Protein AF-A0A949K524-F1 (afdb_monomer_lite)

Sequence (489 aa):
MTPDEKFKHYAMIYYQEHGDLYVKLDTVIDGYRLGRKISGYRVAKKGREGRALSKEMEQWLDEHGMVWDAAGRTGHVRAVVCMEEPGRIFPSMAEASGWAGIKSGNICCCIHGLQHSAGIHPITGEVLHWMAADQWEAMSKKEQEERLNQLEDGVSYPNKFGAAFFAQLAAQGQIADFRREVAASDLFPVKINRSYDFGLSLTEPDRVDLLVEFHGGQHLAEDKRDFSGKFGRSKQEEIDNDRLKQKLAYRYGFSPRTYLVVNCRESRMEHMVEMIGKSPLAALFDLRGIDWEKCERQALDSYVKQVCALYAQGYPLVRIAEQMKLGKCTVPRYLKRGAAAGLCGYQPVRHEQVRIICVETGQIFPSMAEAARFCNISSGNLGQILNTPKAAGKDPQTGRLLHWQDYESWRRKSPAEREEICKEIASYCQQRPIVCQEEPGLIFESTVKAAAWCDGDPSSISKCLHKIYGHTGKHPVTKEPLHWSYYGA

Structure (mmCIF, N/CA/C/O backbone):
data_AF-A0A949K524-F1
#
_entry.id   AF-A0A949K524-F1
#
loop_
_atom_site.group_PDB
_atom_site.id
_atom_site.type_symbol
_atom_site.label_atom_id
_atom_site.label_alt_id
_atom_site.label_comp_id
_atom_site.label_asym_id
_atom_site.label_entity_id
_atom_site.label_seq_id
_atom_site.pdbx_PDB_ins_code
_atom_site.Cartn_x
_atom_site.Cartn_y
_atom_site.Cartn_z
_atom_site.occup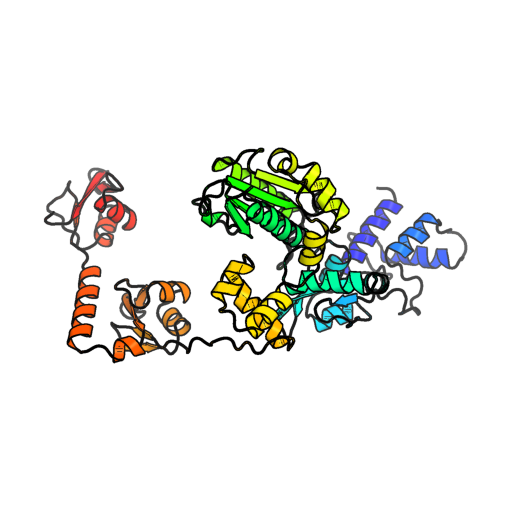ancy
_atom_site.B_iso_or_equiv
_atom_site.auth_seq_id
_atom_site.auth_comp_id
_atom_site.auth_asym_id
_atom_site.auth_atom_id
_atom_site.pdbx_PDB_model_num
ATOM 1 N N . MET A 1 1 ? 34.566 27.869 -12.422 1.00 65.56 1 MET A N 1
ATOM 2 C CA . MET A 1 1 ? 33.808 27.388 -13.590 1.00 65.56 1 MET A CA 1
ATOM 3 C C . MET A 1 1 ? 34.456 27.908 -14.851 1.00 65.56 1 MET A C 1
ATOM 5 O O . MET A 1 1 ? 34.635 29.118 -14.982 1.00 65.56 1 MET A O 1
ATOM 9 N N . THR A 1 2 ? 34.810 27.006 -15.755 1.00 83.19 2 THR A N 1
ATOM 10 C CA . THR A 1 2 ? 35.216 27.345 -17.119 1.00 83.19 2 THR A CA 1
ATOM 11 C C . THR A 1 2 ? 34.061 28.030 -17.867 1.00 83.19 2 THR A C 1
ATOM 13 O O . THR A 1 2 ? 32.899 27.940 -17.448 1.00 83.19 2 THR A O 1
ATOM 16 N N . PRO A 1 3 ? 34.334 28.742 -18.974 1.00 80.88 3 PRO A N 1
ATOM 17 C CA . PRO A 1 3 ? 33.281 29.352 -19.786 1.00 80.88 3 PRO A CA 1
ATOM 18 C C . PRO A 1 3 ? 32.208 28.358 -20.259 1.00 80.88 3 PRO A C 1
ATOM 20 O O . PRO A 1 3 ? 31.033 28.728 -20.319 1.00 80.88 3 PRO A O 1
ATOM 23 N N . ASP A 1 4 ? 32.605 27.115 -20.538 1.00 80.19 4 ASP A N 1
ATOM 24 C CA . ASP A 1 4 ? 31.718 26.045 -20.996 1.00 80.19 4 ASP A CA 1
ATOM 25 C C . ASP A 1 4 ? 30.918 25.428 -19.848 1.00 80.19 4 ASP A C 1
ATOM 27 O O . ASP A 1 4 ? 29.713 25.238 -19.987 1.00 80.19 4 ASP A O 1
ATOM 31 N N . GLU A 1 5 ? 31.523 25.209 -18.676 1.00 77.31 5 GLU A N 1
ATOM 32 C CA . GLU A 1 5 ? 30.781 24.816 -17.467 1.00 77.31 5 GLU A CA 1
ATOM 33 C C . GLU A 1 5 ? 29.727 25.865 -17.102 1.00 77.31 5 GLU A C 1
ATOM 35 O O . GLU A 1 5 ? 28.601 25.529 -16.737 1.00 77.31 5 GLU A O 1
ATOM 40 N N . LYS A 1 6 ? 30.074 27.151 -17.242 1.00 83.56 6 LYS A N 1
ATOM 41 C CA . LYS A 1 6 ? 29.154 28.265 -16.993 1.00 83.56 6 LYS A CA 1
ATOM 42 C C . LYS A 1 6 ? 28.004 28.272 -17.989 1.00 83.56 6 LYS A C 1
ATOM 44 O O . LYS A 1 6 ? 26.863 28.456 -17.584 1.00 83.56 6 LYS A O 1
ATOM 49 N N . PHE A 1 7 ? 28.284 28.033 -19.268 1.00 89.38 7 PHE A N 1
ATOM 50 C CA . PHE A 1 7 ? 27.241 27.872 -20.277 1.00 89.38 7 PHE A CA 1
ATOM 51 C C . PHE A 1 7 ? 26.312 26.696 -19.956 1.00 89.38 7 PHE A C 1
ATOM 53 O O . PHE A 1 7 ? 25.104 26.904 -19.864 1.00 89.38 7 PHE A O 1
ATOM 60 N N . LYS A 1 8 ? 26.870 25.496 -19.739 1.00 87.62 8 LYS A N 1
ATOM 61 C CA . LYS A 1 8 ? 26.102 24.277 -19.451 1.00 87.62 8 LYS A CA 1
ATOM 62 C C . LYS A 1 8 ? 25.211 24.456 -18.225 1.00 87.62 8 LYS A C 1
ATOM 64 O O . LYS A 1 8 ? 24.048 24.086 -18.270 1.00 87.62 8 LYS A O 1
ATOM 69 N N . HIS A 1 9 ? 25.706 25.103 -17.170 1.00 84.50 9 HIS A N 1
ATOM 70 C CA . HIS A 1 9 ? 24.912 25.409 -15.980 1.00 84.50 9 HIS A CA 1
ATOM 71 C C . HIS A 1 9 ? 23.654 26.238 -16.294 1.00 84.50 9 HIS A C 1
ATOM 73 O O . HIS A 1 9 ? 22.549 25.815 -15.966 1.00 84.50 9 HIS A O 1
ATOM 79 N N . TYR A 1 10 ? 23.793 27.379 -16.977 1.00 86.50 10 TYR A N 1
ATOM 80 C CA . TYR A 1 10 ? 22.641 28.232 -17.305 1.00 86.50 10 TYR A CA 1
ATOM 81 C C . TYR A 1 10 ? 21.737 27.639 -18.389 1.00 86.50 10 TYR A C 1
ATOM 83 O O . TYR A 1 10 ? 20.525 27.829 -18.341 1.00 86.50 10 TYR A O 1
ATOM 91 N N . ALA A 1 11 ? 22.304 26.898 -19.344 1.00 81.50 11 ALA A N 1
ATOM 92 C CA . ALA A 1 11 ? 21.534 26.128 -20.314 1.00 81.50 11 ALA A CA 1
ATOM 93 C C . ALA A 1 11 ? 20.655 25.088 -19.606 1.00 81.50 11 ALA A C 1
ATOM 95 O O . ALA A 1 11 ? 19.475 24.985 -19.914 1.00 81.50 11 ALA A O 1
ATOM 96 N N . MET A 1 12 ? 21.190 24.395 -18.597 1.00 78.81 12 MET A N 1
ATOM 97 C CA . MET A 1 12 ? 20.418 23.440 -17.805 1.00 78.81 12 MET A CA 1
ATOM 98 C C . MET A 1 12 ? 19.336 24.104 -16.955 1.00 78.81 12 MET A C 1
ATOM 100 O O . MET A 1 12 ? 18.261 23.530 -16.837 1.00 78.81 12 MET A O 1
ATOM 104 N N . ILE A 1 13 ? 19.569 25.303 -16.407 1.00 76.44 13 ILE A N 1
ATOM 105 C CA . ILE A 1 13 ? 18.516 26.070 -15.715 1.00 76.44 13 ILE A CA 1
ATOM 106 C C . ILE A 1 13 ? 17.362 26.378 -16.678 1.00 76.44 13 ILE A C 1
ATOM 108 O O . ILE A 1 13 ? 16.206 26.115 -16.361 1.00 76.44 13 ILE A O 1
ATOM 112 N N . TYR A 1 14 ? 17.672 26.874 -17.879 1.00 77.44 14 TYR A N 1
ATOM 113 C CA . TYR A 1 14 ? 16.650 27.160 -18.889 1.00 77.44 14 TYR A CA 1
ATOM 114 C C . TYR A 1 14 ? 15.915 25.894 -19.345 1.00 77.44 14 TYR A C 1
ATOM 116 O O . TYR A 1 14 ? 14.690 25.871 -19.409 1.00 77.44 14 TYR A O 1
ATOM 124 N N . TYR A 1 15 ? 16.657 24.820 -19.618 1.00 73.19 15 TYR A N 1
ATOM 125 C CA . TYR A 1 15 ? 16.102 23.530 -20.020 1.00 73.19 15 TYR A CA 1
ATOM 126 C C . TYR A 1 15 ? 15.197 22.930 -18.934 1.00 73.19 15 TYR A C 1
ATOM 128 O O . TYR A 1 15 ? 14.169 22.340 -19.248 1.00 73.19 15 TYR A O 1
ATOM 136 N N . GLN A 1 16 ? 15.525 23.110 -17.652 1.00 53.62 16 GLN A N 1
ATOM 137 C CA . GLN A 1 16 ? 14.667 22.679 -16.542 1.00 53.62 16 GLN A CA 1
ATOM 138 C C . GLN A 1 16 ? 13.315 23.404 -16.526 1.00 53.62 16 GLN A C 1
ATOM 140 O O . GLN A 1 16 ? 12.310 22.803 -16.152 1.00 53.62 16 GLN A O 1
ATOM 145 N N . GLU A 1 17 ? 13.279 24.675 -16.929 1.00 57.06 17 GLU A N 1
ATOM 146 C CA . GLU A 1 17 ? 12.050 25.471 -16.979 1.00 57.06 17 GLU A CA 1
ATOM 147 C C . GLU A 1 17 ? 11.233 25.216 -18.255 1.00 57.06 17 GLU A C 1
ATOM 149 O O . GLU A 1 17 ? 10.003 25.150 -18.203 1.00 57.06 17 GLU A O 1
ATOM 154 N N . HIS A 1 18 ? 11.906 25.048 -19.396 1.00 58.91 18 HIS A N 1
ATOM 155 C CA . HIS A 1 18 ? 11.268 25.071 -20.715 1.00 58.91 18 HIS A CA 1
ATOM 156 C C . HIS A 1 18 ? 11.246 23.718 -21.441 1.00 58.91 18 HIS A C 1
ATOM 158 O O . HIS A 1 18 ? 10.432 23.533 -22.341 1.00 58.91 18 HIS A O 1
ATOM 164 N N . GLY A 1 19 ? 12.072 22.752 -21.030 1.00 54.50 19 GLY A N 1
ATOM 165 C CA . GLY A 1 19 ? 12.149 21.409 -21.619 1.00 54.50 19 GLY A CA 1
ATOM 166 C C . GLY A 1 19 ? 12.941 21.317 -22.927 1.00 54.50 19 GLY A C 1
ATOM 167 O O . GLY A 1 19 ? 13.077 20.225 -23.473 1.00 54.50 19 GLY A O 1
ATOM 168 N N . ASP A 1 20 ? 13.471 22.438 -23.416 1.00 73.50 20 ASP A N 1
ATOM 169 C CA . ASP A 1 20 ? 14.337 22.543 -24.588 1.00 73.50 20 ASP A CA 1
ATOM 170 C C . ASP A 1 20 ? 15.304 23.738 -24.442 1.00 73.50 20 ASP A C 1
ATOM 172 O O . ASP A 1 20 ? 15.259 24.496 -23.468 1.00 73.50 20 ASP A O 1
ATOM 176 N N . LEU A 1 21 ? 16.209 23.906 -25.409 1.00 80.31 21 LEU A N 1
ATOM 177 C CA . LEU A 1 21 ? 17.093 25.069 -25.520 1.00 80.31 21 LEU A CA 1
ATOM 178 C C . LEU A 1 21 ? 16.628 26.031 -26.628 1.00 80.31 21 LEU A C 1
ATOM 180 O O . LEU A 1 21 ? 17.441 26.627 -27.352 1.00 80.31 21 LEU A O 1
ATOM 184 N N . TYR A 1 22 ? 15.315 26.247 -26.753 1.00 79.88 22 TYR A N 1
ATOM 185 C CA . TYR A 1 22 ? 14.735 27.311 -27.573 1.00 79.88 22 TYR A CA 1
ATOM 186 C C . TYR A 1 22 ? 14.863 28.682 -26.890 1.00 79.88 22 TYR A C 1
ATOM 188 O O . TYR A 1 22 ? 13.905 29.388 -26.590 1.00 79.88 22 TYR A O 1
ATOM 196 N N . VAL A 1 23 ? 16.106 29.100 -26.670 1.00 79.50 23 VAL A N 1
ATOM 197 C CA . VAL A 1 23 ? 16.392 30.357 -25.981 1.00 79.50 23 VAL A CA 1
ATOM 198 C C . VAL A 1 23 ? 16.232 31.539 -26.947 1.00 79.50 23 VAL A C 1
ATOM 200 O O . VAL A 1 23 ? 16.859 31.569 -28.021 1.00 79.50 23 VAL A O 1
ATOM 203 N N . LYS A 1 24 ? 15.411 32.530 -26.563 1.00 79.62 24 LYS A N 1
ATOM 204 C CA . LYS A 1 24 ? 15.294 33.817 -27.272 1.00 79.62 24 LYS A CA 1
ATOM 205 C C . LYS A 1 24 ? 16.601 34.602 -27.148 1.00 79.62 24 LYS A C 1
ATOM 207 O O . LYS A 1 24 ? 17.333 34.480 -26.171 1.00 79.62 24 LYS A O 1
ATOM 212 N N . LEU A 1 25 ? 16.929 35.414 -28.154 1.00 78.19 25 LEU A N 1
ATOM 213 C CA . LEU A 1 25 ? 18.234 36.090 -28.237 1.00 78.19 25 LEU A CA 1
ATOM 214 C C . LEU A 1 25 ? 18.537 36.986 -27.019 1.00 78.19 25 LEU A C 1
ATOM 216 O O . LEU A 1 25 ? 19.697 37.133 -26.625 1.00 78.19 25 LEU A O 1
ATOM 220 N N . ASP A 1 26 ? 17.498 37.579 -26.447 1.00 85.62 26 ASP A N 1
ATOM 221 C CA . ASP A 1 26 ? 17.519 38.506 -25.321 1.00 85.62 26 ASP A CA 1
ATOM 222 C C . ASP A 1 26 ? 17.436 37.824 -23.948 1.00 85.62 26 ASP A C 1
ATOM 224 O O . ASP A 1 26 ? 17.552 38.510 -22.936 1.00 85.62 26 ASP A O 1
ATOM 228 N N . THR A 1 27 ? 17.302 36.494 -23.878 1.00 84.38 27 THR A N 1
ATOM 229 C CA . THR A 1 27 ? 17.213 35.778 -22.601 1.00 84.38 27 THR A CA 1
ATOM 230 C C . THR A 1 27 ? 18.503 35.910 -21.788 1.00 84.38 27 THR A C 1
ATOM 232 O O . THR A 1 27 ? 19.600 35.535 -22.232 1.00 84.38 27 THR A O 1
ATOM 235 N N . VAL A 1 28 ? 18.337 36.407 -20.560 1.00 90.00 28 VAL A N 1
ATOM 236 C CA . VAL A 1 28 ? 19.379 36.563 -19.545 1.00 90.00 28 VAL A CA 1
ATOM 237 C C . VAL A 1 28 ? 18.936 35.850 -18.269 1.00 90.00 28 VAL A C 1
ATOM 239 O O . VAL A 1 28 ? 17.844 36.113 -17.780 1.00 90.00 28 VAL A O 1
ATOM 242 N N . ILE A 1 29 ? 19.794 34.986 -17.726 1.00 81.94 29 ILE A N 1
ATOM 243 C CA . ILE A 1 29 ? 19.580 34.291 -16.446 1.00 81.94 29 ILE A CA 1
ATOM 244 C C . ILE A 1 29 ? 20.705 34.717 -15.511 1.00 81.94 29 ILE A C 1
ATOM 246 O O . ILE A 1 29 ? 21.871 34.550 -15.861 1.00 81.94 29 ILE A O 1
ATOM 250 N N . ASP A 1 30 ? 20.376 35.335 -14.377 1.00 80.94 30 ASP A N 1
ATOM 251 C CA . ASP A 1 30 ? 21.344 35.843 -13.388 1.00 80.94 30 ASP A CA 1
ATOM 252 C C . ASP A 1 30 ? 22.499 36.653 -14.007 1.00 80.94 30 ASP A C 1
ATOM 254 O O . ASP A 1 30 ? 23.683 36.454 -13.727 1.00 80.94 30 ASP A O 1
ATOM 258 N N . GLY A 1 31 ? 22.161 37.550 -14.939 1.00 85.69 31 GLY A N 1
ATOM 259 C CA . GLY A 1 31 ? 23.130 38.376 -15.670 1.00 85.69 31 GLY A CA 1
ATOM 260 C C . GLY A 1 31 ? 23.905 37.644 -16.779 1.00 85.69 31 GLY A C 1
ATOM 261 O O . GLY A 1 31 ? 24.608 38.287 -17.564 1.00 85.69 31 GLY A O 1
ATOM 262 N N . TYR A 1 32 ? 23.758 36.324 -16.916 1.00 88.50 32 TYR A N 1
ATOM 263 C CA . TYR A 1 32 ? 24.345 35.540 -17.999 1.00 88.50 32 TYR A CA 1
ATOM 264 C C . TYR A 1 32 ? 23.480 35.595 -19.260 1.00 88.50 32 TYR A C 1
ATOM 266 O O . TYR A 1 32 ? 22.339 35.140 -19.283 1.00 88.50 32 TYR A O 1
ATOM 274 N N . ARG A 1 33 ? 24.043 36.131 -20.350 1.00 91.00 33 ARG A N 1
ATOM 275 C CA . ARG A 1 33 ? 23.369 36.285 -21.653 1.00 91.00 33 ARG A CA 1
ATOM 276 C C . ARG A 1 33 ? 23.280 34.956 -22.413 1.00 91.00 33 ARG A C 1
ATOM 278 O O . ARG A 1 33 ? 23.928 34.790 -23.452 1.00 91.00 33 ARG A O 1
ATOM 285 N N . LEU A 1 34 ? 22.490 34.021 -21.889 1.00 91.50 34 LEU A N 1
ATOM 286 C CA . LEU A 1 34 ? 22.307 32.680 -22.445 1.00 91.50 34 LEU A CA 1
ATOM 287 C C . LEU A 1 34 ? 21.863 32.728 -23.915 1.00 91.50 34 LEU A C 1
ATOM 289 O O . LEU A 1 34 ? 22.457 32.049 -24.755 1.00 91.50 34 LEU A O 1
ATOM 293 N N . GLY A 1 35 ? 20.916 33.611 -24.252 1.00 85.38 35 GLY A N 1
ATOM 294 C CA . GLY A 1 35 ? 20.406 33.767 -25.619 1.00 85.38 35 GLY A CA 1
ATOM 295 C C . GLY A 1 35 ? 21.483 34.098 -26.652 1.00 85.38 35 GLY A C 1
ATOM 296 O O . GLY A 1 35 ? 21.522 33.516 -27.739 1.00 85.38 35 GLY A O 1
ATOM 297 N N . ARG A 1 36 ? 22.446 34.959 -26.293 1.00 88.50 36 ARG A N 1
ATOM 298 C CA . ARG A 1 36 ? 23.584 35.288 -27.170 1.00 88.50 36 ARG A CA 1
ATOM 299 C C . ARG A 1 36 ? 24.540 34.115 -27.361 1.00 88.50 36 ARG A C 1
ATOM 301 O O . ARG A 1 36 ? 25.102 33.971 -28.445 1.00 88.50 36 ARG A O 1
ATOM 308 N N . LYS A 1 37 ? 24.748 33.294 -26.329 1.00 90.88 37 LYS A N 1
ATOM 309 C CA . LYS A 1 37 ? 25.625 32.117 -26.412 1.00 90.88 37 LYS A CA 1
ATOM 310 C C . LYS A 1 37 ? 25.028 31.035 -27.303 1.00 90.88 37 LYS A C 1
ATOM 312 O O . LYS A 1 37 ? 25.707 30.596 -28.228 1.00 90.88 37 LYS A O 1
ATOM 317 N N . ILE A 1 38 ? 23.751 30.712 -27.109 1.00 89.38 38 ILE A N 1
ATOM 318 C CA . ILE A 1 38 ? 23.010 29.773 -27.964 1.00 89.38 38 ILE A CA 1
ATOM 319 C C . ILE A 1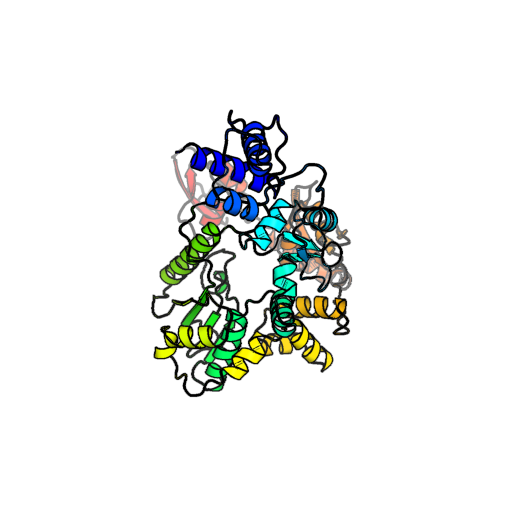 38 ? 22.997 30.248 -29.419 1.00 89.38 38 ILE A C 1
ATOM 321 O O . ILE A 1 38 ? 23.316 29.480 -30.325 1.00 89.38 38 ILE A O 1
ATOM 325 N N . SER A 1 39 ? 22.726 31.535 -29.663 1.00 85.94 39 SER A N 1
ATOM 326 C CA . SER A 1 39 ? 22.804 32.099 -31.015 1.00 85.94 39 SER A CA 1
ATOM 327 C C . SER A 1 39 ? 24.204 31.977 -31.626 1.00 85.94 39 SER A C 1
ATOM 329 O O . SER A 1 39 ? 24.326 31.752 -32.827 1.00 85.94 39 SER A O 1
ATOM 331 N N . GLY A 1 40 ? 25.258 32.119 -30.819 1.00 87.62 40 GLY A N 1
ATOM 332 C CA . GLY A 1 40 ? 26.639 31.923 -31.255 1.00 87.62 40 GLY A CA 1
ATOM 333 C C . GLY A 1 40 ? 26.905 30.497 -31.734 1.00 87.62 40 GLY A C 1
ATOM 334 O O . GLY A 1 40 ? 27.506 30.321 -32.792 1.00 87.62 40 GLY A O 1
ATOM 335 N N . TYR A 1 41 ? 26.404 29.490 -31.013 1.00 88.62 41 TYR A N 1
ATOM 336 C CA . TYR A 1 41 ? 26.504 28.095 -31.445 1.00 88.62 41 TYR A CA 1
ATOM 337 C C . TYR A 1 41 ? 25.710 27.839 -32.730 1.00 88.62 41 TYR A C 1
ATOM 339 O O . TYR A 1 41 ? 26.244 27.223 -33.651 1.00 88.62 41 TYR A O 1
ATOM 347 N N . ARG A 1 42 ? 24.492 28.390 -32.865 1.00 85.81 42 ARG A N 1
ATOM 348 C CA . ARG A 1 42 ? 23.695 28.290 -34.109 1.00 85.81 42 ARG A CA 1
ATOM 349 C C . ARG A 1 42 ? 24.443 28.815 -35.336 1.00 85.81 42 ARG A C 1
ATOM 351 O O . ARG A 1 42 ? 24.326 28.247 -36.418 1.00 85.81 42 ARG A O 1
ATOM 358 N N . VAL A 1 43 ? 25.203 29.899 -35.178 1.00 82.12 43 VAL A N 1
ATOM 359 C CA . VAL A 1 43 ? 26.035 30.462 -36.254 1.00 82.12 43 VAL A CA 1
ATOM 360 C C . VAL A 1 43 ? 27.247 29.573 -36.540 1.00 82.12 43 VAL A C 1
ATOM 362 O O . VAL A 1 43 ? 27.538 29.326 -37.708 1.00 82.12 43 VAL A O 1
ATOM 365 N N . ALA A 1 44 ? 27.903 29.050 -35.499 1.00 83.81 44 ALA A N 1
ATOM 366 C CA . ALA A 1 44 ? 29.052 28.153 -35.630 1.00 83.81 44 ALA A CA 1
ATOM 367 C C . ALA A 1 44 ? 28.707 26.860 -36.396 1.00 83.81 44 ALA A C 1
ATOM 369 O O . ALA A 1 44 ? 29.455 26.466 -37.287 1.00 83.81 44 ALA A O 1
ATOM 370 N N . LYS A 1 45 ? 27.535 26.253 -36.140 1.00 81.25 45 LYS A N 1
ATOM 371 C CA . LYS A 1 45 ? 27.066 25.051 -36.864 1.00 81.25 45 LYS A CA 1
ATOM 372 C C . LYS A 1 45 ? 26.801 25.303 -38.355 1.00 81.25 45 LYS A C 1
ATOM 374 O O . LYS A 1 45 ? 26.937 24.400 -39.168 1.00 81.25 45 LYS A O 1
ATOM 379 N N . LYS A 1 46 ? 26.476 26.544 -38.741 1.00 78.19 46 LYS A N 1
ATOM 380 C CA . LYS A 1 46 ? 26.272 26.947 -40.148 1.00 78.19 46 LYS A CA 1
ATOM 381 C C . LYS A 1 46 ? 27.575 27.227 -40.907 1.00 78.19 46 LYS A C 1
ATOM 383 O O . LYS A 1 46 ? 27.512 27.639 -42.062 1.00 78.19 46 LYS A O 1
ATOM 388 N N . GLY A 1 47 ? 28.737 27.053 -40.273 1.00 69.06 47 GLY A N 1
ATOM 389 C CA . GLY A 1 47 ? 30.038 27.157 -40.935 1.00 69.06 47 GLY A CA 1
ATOM 390 C C . GLY A 1 47 ? 30.428 28.566 -41.395 1.00 69.06 47 GLY A C 1
ATOM 391 O O . GLY A 1 47 ? 31.242 28.696 -42.303 1.00 69.06 47 GLY A O 1
ATOM 392 N N . ARG A 1 48 ? 29.866 29.633 -40.805 1.00 56.75 48 ARG A N 1
ATOM 393 C CA . ARG A 1 48 ? 30.310 31.014 -41.085 1.00 56.75 48 ARG A CA 1
ATOM 394 C C . ARG A 1 48 ? 31.538 31.364 -40.233 1.00 56.75 48 ARG A C 1
ATOM 396 O O . ARG A 1 48 ? 31.572 31.055 -39.045 1.00 56.75 48 ARG A O 1
ATOM 403 N N . GLU A 1 49 ? 32.533 31.978 -40.872 1.00 47.09 49 GLU A N 1
ATOM 404 C CA . GLU A 1 49 ? 33.929 32.127 -40.427 1.00 47.09 49 GLU A CA 1
ATOM 405 C C . GLU A 1 49 ? 34.146 32.523 -38.950 1.00 47.09 49 GLU A C 1
ATOM 407 O O . GLU A 1 49 ? 33.507 33.428 -38.412 1.00 47.09 49 GLU A O 1
ATOM 412 N N . GLY A 1 50 ? 35.135 31.872 -38.318 1.00 55.44 50 GLY A N 1
ATOM 413 C CA . GLY A 1 50 ? 35.804 32.346 -37.098 1.00 55.44 50 GLY A CA 1
ATOM 414 C C . GLY A 1 50 ? 35.468 31.638 -35.778 1.00 55.44 50 GLY A C 1
ATOM 415 O O . GLY A 1 50 ? 36.125 31.918 -34.776 1.00 55.44 50 GLY A O 1
ATOM 416 N N . ARG A 1 51 ? 34.490 30.720 -35.726 1.00 57.38 51 ARG A N 1
ATOM 417 C CA . ARG A 1 51 ? 34.211 29.897 -34.527 1.00 57.38 51 ARG A CA 1
ATOM 418 C C . ARG A 1 51 ? 33.789 28.482 -34.905 1.00 57.38 51 ARG A C 1
ATOM 420 O O . ARG A 1 51 ? 32.659 28.274 -35.329 1.00 57.38 51 ARG A O 1
ATOM 427 N N . ALA A 1 52 ? 34.683 27.516 -34.711 1.00 66.25 52 ALA A N 1
ATOM 428 C CA . ALA A 1 52 ? 34.342 26.103 -34.815 1.00 66.25 52 ALA A CA 1
ATOM 429 C C . ALA A 1 52 ? 33.600 25.650 -33.547 1.00 66.25 52 ALA A C 1
ATOM 431 O O . ALA A 1 52 ? 34.046 25.921 -32.430 1.00 66.25 52 ALA A O 1
ATOM 432 N N . LEU A 1 53 ? 32.462 24.977 -33.721 1.00 82.25 53 LEU A N 1
ATOM 433 C CA . LEU A 1 53 ? 31.797 24.235 -32.653 1.00 82.25 53 LEU A CA 1
ATOM 434 C C . LEU A 1 53 ? 32.537 22.902 -32.480 1.00 82.25 53 LEU A C 1
ATOM 436 O O . LEU A 1 53 ? 32.743 22.188 -33.460 1.00 82.25 53 LEU A O 1
ATOM 440 N N . SER A 1 54 ? 32.974 22.576 -31.261 1.00 86.56 54 SER A N 1
ATOM 441 C CA . SER A 1 54 ? 33.586 21.268 -31.006 1.00 86.56 54 SER A CA 1
ATOM 442 C C . SER A 1 54 ? 32.534 20.164 -31.128 1.00 86.56 54 SER A C 1
ATOM 444 O O . SER A 1 54 ? 31.388 20.355 -30.721 1.00 86.56 54 SER A O 1
ATOM 446 N N . LYS A 1 55 ? 32.933 18.990 -31.637 1.00 82.94 55 LYS A N 1
ATOM 447 C CA . LYS A 1 55 ? 32.041 17.820 -31.744 1.00 82.94 55 LYS A CA 1
ATOM 448 C C . LYS A 1 55 ? 31.430 17.430 -30.394 1.00 82.94 55 LYS A C 1
ATOM 450 O O . LYS A 1 55 ? 30.260 17.085 -30.330 1.00 82.94 55 LYS A O 1
ATOM 455 N N . GLU A 1 56 ? 32.203 17.553 -29.316 1.00 84.75 56 GLU A N 1
ATOM 456 C CA . GLU A 1 56 ? 31.743 17.279 -27.949 1.00 84.75 56 GLU A CA 1
ATOM 457 C C . GLU A 1 56 ? 30.651 18.252 -27.486 1.00 84.75 56 GLU A C 1
ATOM 459 O O . GLU A 1 56 ? 29.688 17.847 -26.840 1.00 84.75 56 GLU A O 1
ATOM 464 N N . MET A 1 57 ? 30.778 19.544 -27.809 1.00 86.06 57 MET A N 1
ATOM 465 C CA . MET A 1 57 ? 29.758 20.534 -27.456 1.00 86.06 57 MET A CA 1
ATOM 466 C C . MET A 1 57 ? 28.521 20.395 -28.342 1.00 86.06 57 MET A C 1
ATOM 468 O O . MET A 1 57 ? 27.411 20.591 -27.861 1.00 86.06 57 MET A O 1
ATOM 472 N N . GLU A 1 58 ? 28.695 20.052 -29.619 1.00 85.38 58 GLU A N 1
ATOM 473 C CA . GLU A 1 58 ? 27.582 19.751 -30.519 1.00 85.38 58 GLU A CA 1
ATOM 474 C C . GLU A 1 58 ? 26.757 18.569 -30.013 1.00 85.38 58 GLU A C 1
ATOM 476 O O . GLU A 1 58 ? 25.553 18.716 -29.824 1.00 85.38 58 GLU A O 1
ATOM 481 N N . GLN A 1 59 ? 27.416 17.451 -29.698 1.00 79.44 59 GLN A N 1
ATOM 482 C CA . GLN A 1 59 ? 26.758 16.275 -29.141 1.00 79.44 59 GLN A CA 1
ATOM 483 C C . GLN A 1 59 ? 26.040 16.608 -27.827 1.00 79.44 59 GLN A C 1
ATOM 485 O O . GLN A 1 59 ? 24.876 16.260 -27.653 1.00 79.44 59 GLN A O 1
ATOM 490 N N . TRP A 1 60 ? 26.698 17.342 -26.924 1.00 87.50 60 TRP A N 1
ATOM 491 C CA . TRP A 1 60 ? 26.078 17.754 -25.666 1.00 87.50 60 TRP A CA 1
ATOM 492 C C . TRP A 1 60 ? 24.830 18.619 -25.895 1.00 87.50 60 TRP A C 1
ATOM 494 O O . TRP A 1 60 ? 23.820 18.438 -25.223 1.00 87.50 60 TRP A O 1
ATOM 504 N N . LEU A 1 61 ? 24.878 19.557 -26.843 1.00 83.25 61 LEU A N 1
ATOM 505 C CA . LEU A 1 61 ? 23.742 20.408 -27.193 1.00 83.25 61 LEU A CA 1
ATOM 506 C C . LEU A 1 61 ? 22.579 19.590 -27.771 1.00 83.25 61 LEU A C 1
ATOM 508 O O . LEU A 1 61 ? 21.433 19.815 -27.382 1.00 83.25 61 LEU A O 1
ATOM 512 N N . ASP A 1 62 ? 22.867 18.633 -28.651 1.00 78.19 62 ASP A N 1
ATOM 513 C CA . ASP A 1 62 ? 21.858 17.751 -29.243 1.00 78.19 62 ASP A CA 1
ATOM 514 C C . ASP A 1 62 ? 21.184 16.868 -28.169 1.00 78.19 62 ASP A C 1
ATOM 516 O O . ASP A 1 62 ? 19.957 16.784 -28.122 1.00 78.19 62 ASP A O 1
ATOM 520 N N . GLU A 1 63 ? 21.956 16.309 -27.229 1.00 71.94 63 GLU A N 1
ATOM 521 C CA . GLU A 1 63 ? 21.443 15.522 -26.090 1.00 71.94 63 GLU A CA 1
ATOM 522 C C . GLU A 1 63 ? 20.529 16.329 -25.145 1.00 71.94 63 GLU A C 1
ATOM 524 O O . GLU A 1 63 ? 19.654 15.760 -24.487 1.00 71.94 63 GLU A O 1
ATOM 529 N N . HIS A 1 64 ? 20.706 17.653 -25.088 1.00 75.19 64 HIS A N 1
ATOM 530 C CA . HIS A 1 64 ? 20.003 18.555 -24.168 1.00 75.19 64 HIS A CA 1
ATOM 531 C C . HIS A 1 64 ? 18.994 19.475 -24.878 1.00 75.19 64 HIS A C 1
ATOM 533 O O . HIS A 1 64 ? 18.661 20.547 -24.375 1.00 75.19 64 HIS A O 1
ATOM 539 N N . GLY A 1 65 ? 18.477 19.061 -26.040 1.00 71.94 65 GLY A N 1
ATOM 540 C CA . GLY A 1 65 ? 17.330 19.712 -26.684 1.00 71.94 65 GLY A CA 1
ATOM 541 C C . GLY A 1 65 ? 17.658 21.014 -27.423 1.00 71.94 65 GLY A C 1
ATOM 542 O O . GLY A 1 65 ? 16.847 21.942 -27.434 1.00 71.94 65 GLY A O 1
ATOM 543 N N . MET A 1 66 ? 18.848 21.123 -28.024 1.00 83.50 66 MET A N 1
ATOM 544 C CA . MET A 1 66 ? 19.239 22.279 -28.838 1.00 83.50 66 MET A CA 1
ATOM 545 C C . MET A 1 66 ? 18.386 22.451 -30.096 1.00 83.50 66 MET A C 1
ATOM 547 O O . MET A 1 66 ? 18.319 21.584 -30.962 1.00 83.50 66 MET A O 1
ATOM 551 N N . VAL A 1 67 ? 17.817 23.650 -30.246 1.00 76.88 67 VAL A N 1
ATOM 552 C CA . VAL A 1 67 ? 17.078 24.052 -31.450 1.00 76.88 67 VAL A CA 1
ATOM 553 C C . VAL A 1 67 ? 17.995 24.863 -32.365 1.00 76.88 67 VAL A C 1
ATOM 555 O O . VAL A 1 67 ? 18.376 25.992 -32.031 1.00 76.88 67 VAL A O 1
ATOM 558 N N . TRP A 1 68 ? 18.364 24.299 -33.519 1.00 79.00 68 TRP A N 1
ATOM 559 C CA . TRP A 1 68 ? 19.352 24.880 -34.441 1.00 79.00 68 TRP A CA 1
ATOM 560 C C . TRP A 1 68 ? 18.773 25.904 -35.435 1.00 79.00 68 TRP A C 1
ATOM 562 O O . TRP A 1 68 ? 19.487 26.826 -35.848 1.00 79.00 68 TRP A O 1
ATOM 572 N N . ASP A 1 69 ? 17.485 25.819 -35.774 1.00 67.94 69 ASP A N 1
ATOM 573 C CA . ASP A 1 69 ? 16.790 26.715 -36.701 1.00 67.94 69 ASP A CA 1
ATOM 574 C C . ASP A 1 69 ? 15.394 27.146 -36.204 1.00 67.94 69 ASP A C 1
ATOM 576 O O . ASP A 1 69 ? 14.651 26.394 -35.590 1.00 67.94 69 ASP A O 1
ATOM 580 N N . ALA A 1 70 ? 15.018 28.406 -36.460 1.00 48.31 70 ALA A N 1
ATOM 581 C CA . ALA A 1 70 ? 13.712 28.949 -36.057 1.00 48.31 70 ALA A CA 1
ATOM 582 C C . ALA A 1 70 ? 12.559 28.536 -36.998 1.00 48.31 70 ALA A C 1
ATOM 584 O O . ALA A 1 70 ? 11.393 28.707 -36.649 1.00 48.31 70 ALA A O 1
ATOM 585 N N . ALA A 1 71 ? 12.884 28.012 -38.187 1.00 42.41 71 ALA A N 1
ATOM 586 C CA . ALA A 1 71 ? 11.921 27.436 -39.129 1.00 42.41 71 ALA A CA 1
ATOM 587 C C . ALA A 1 71 ? 11.616 25.956 -38.818 1.00 42.41 71 ALA A C 1
ATOM 589 O O . ALA A 1 71 ? 10.549 25.466 -39.181 1.00 42.41 71 ALA A O 1
ATOM 590 N N . GLY A 1 72 ? 12.497 25.278 -38.078 1.00 41.53 72 GLY A N 1
ATOM 591 C CA . GLY A 1 72 ? 12.294 23.941 -37.538 1.00 41.53 72 GLY A CA 1
ATOM 592 C C . GLY A 1 72 ? 11.471 23.968 -36.256 1.00 41.53 72 GLY A C 1
ATOM 593 O O . GLY A 1 72 ? 11.942 23.582 -35.190 1.00 41.53 72 GLY A O 1
ATOM 594 N N . ARG A 1 73 ? 10.194 24.359 -36.348 1.00 39.75 73 ARG A N 1
ATOM 595 C CA . ARG A 1 73 ? 9.184 24.009 -35.330 1.00 39.75 73 ARG A CA 1
ATOM 596 C C . ARG A 1 73 ? 8.853 22.504 -35.395 1.00 39.75 73 ARG A C 1
ATOM 598 O O . ARG A 1 73 ? 7.694 22.133 -35.445 1.00 39.75 73 ARG A O 1
ATOM 605 N N . THR A 1 74 ? 9.862 21.635 -35.447 1.00 39.38 74 THR A N 1
ATOM 606 C CA . THR A 1 74 ? 9.716 20.166 -35.496 1.00 39.38 74 THR A CA 1
ATOM 607 C C . THR A 1 74 ? 10.951 19.421 -34.960 1.00 39.38 74 THR A C 1
ATOM 609 O O . THR A 1 74 ? 11.103 18.229 -35.205 1.00 39.38 74 THR A O 1
ATOM 612 N N . GLY A 1 75 ? 11.857 20.086 -34.236 1.00 37.94 75 GLY A N 1
ATOM 613 C CA . GLY A 1 75 ? 13.047 19.448 -33.662 1.00 37.94 75 GLY A CA 1
ATOM 614 C C . GLY A 1 75 ? 12.811 18.970 -32.232 1.00 37.94 75 GLY A C 1
ATOM 615 O O . GLY A 1 75 ? 13.034 19.730 -31.301 1.00 37.94 75 GLY A O 1
ATOM 616 N N . HIS A 1 76 ? 12.375 17.717 -32.089 1.00 45.03 76 HIS A N 1
ATOM 617 C CA . HIS A 1 76 ? 12.230 16.959 -30.836 1.00 45.03 76 HIS A CA 1
ATOM 618 C C . HIS A 1 76 ? 11.171 17.444 -29.856 1.00 45.03 76 HIS A C 1
ATOM 620 O O . HIS A 1 76 ? 11.402 17.712 -28.680 1.00 45.03 76 HIS A O 1
ATOM 626 N N . VAL A 1 77 ? 9.939 17.372 -30.335 1.00 48.44 77 VAL A N 1
ATOM 627 C CA . VAL A 1 77 ? 8.831 17.096 -29.445 1.00 48.44 77 VAL A CA 1
ATOM 628 C C . VAL A 1 77 ? 9.004 15.657 -28.935 1.00 48.44 77 VAL A C 1
ATOM 630 O O . VAL A 1 77 ? 8.802 14.708 -29.688 1.00 48.44 77 VAL A O 1
ATOM 633 N N . ARG A 1 78 ? 9.467 15.470 -27.689 1.00 62.34 78 ARG A N 1
ATOM 634 C CA . ARG A 1 78 ? 9.408 14.148 -27.047 1.00 62.34 78 ARG A CA 1
ATOM 635 C C . ARG A 1 78 ? 7.931 13.811 -26.907 1.00 62.34 78 ARG A C 1
ATOM 637 O O . ARG A 1 78 ? 7.251 14.372 -26.047 1.00 62.34 78 ARG A O 1
ATOM 644 N N . ALA A 1 79 ? 7.440 12.961 -27.801 1.00 75.50 79 ALA A N 1
ATOM 645 C CA . ALA A 1 79 ? 6.147 12.342 -27.630 1.00 75.50 79 ALA A CA 1
ATOM 646 C C . ALA A 1 79 ? 6.167 11.572 -26.305 1.00 75.50 79 ALA A C 1
ATOM 648 O O . ALA A 1 79 ? 7.187 10.993 -25.915 1.00 75.50 79 ALA A O 1
ATOM 649 N N . VAL A 1 80 ? 5.060 11.624 -25.578 1.00 81.88 80 VAL A N 1
ATOM 650 C CA . VAL A 1 80 ? 4.939 11.008 -24.256 1.00 81.88 80 VAL A CA 1
ATOM 651 C C . VAL A 1 80 ? 3.731 10.107 -24.238 1.00 81.88 80 VAL A C 1
ATOM 653 O O . VAL A 1 80 ? 2.696 10.438 -24.813 1.00 81.88 80 VAL A O 1
ATOM 656 N N . VAL A 1 81 ? 3.853 8.972 -23.568 1.00 85.81 81 VAL A N 1
ATOM 657 C CA . VAL A 1 81 ? 2.731 8.066 -23.353 1.00 85.81 81 VAL A CA 1
ATOM 658 C C . VAL A 1 81 ? 2.202 8.263 -21.936 1.00 85.81 81 VAL A C 1
ATOM 660 O O . VAL A 1 81 ? 2.981 8.374 -20.984 1.00 85.81 81 VAL A O 1
ATOM 663 N N . CYS A 1 82 ? 0.879 8.332 -21.808 1.00 85.81 82 CYS A N 1
ATOM 664 C CA . CYS A 1 82 ? 0.199 8.160 -20.529 1.00 85.81 82 CYS A CA 1
ATOM 665 C C . CYS A 1 82 ? -0.127 6.676 -20.366 1.00 85.81 82 CYS A C 1
ATOM 667 O O . CYS A 1 82 ? -0.712 6.071 -21.263 1.00 85.81 82 CYS A O 1
ATOM 669 N N . MET A 1 83 ? 0.275 6.078 -19.247 1.00 81.25 83 MET A N 1
ATOM 670 C CA . MET A 1 83 ? 0.154 4.631 -19.061 1.00 81.25 83 MET A CA 1
ATOM 671 C C . MET A 1 83 ? -1.258 4.189 -18.635 1.00 81.25 83 MET A C 1
ATOM 673 O O . MET A 1 83 ? -1.645 3.062 -18.912 1.00 81.25 83 MET A O 1
ATOM 677 N N . GLU A 1 84 ? -2.069 5.067 -18.040 1.00 75.06 84 GLU A N 1
ATOM 678 C CA . GLU A 1 84 ? -3.465 4.784 -17.648 1.00 75.06 84 GLU A CA 1
ATOM 679 C C . GLU A 1 84 ? -4.444 4.795 -18.834 1.00 75.06 84 GLU A C 1
ATOM 681 O O . GLU A 1 84 ? -5.549 4.268 -18.729 1.00 75.06 84 GLU A O 1
ATOM 686 N N . GLU A 1 85 ? -4.027 5.341 -19.978 1.00 68.88 85 GLU A N 1
ATOM 687 C CA . GLU A 1 85 ? -4.697 5.178 -21.272 1.00 68.88 85 GLU A CA 1
ATOM 688 C C . GLU A 1 85 ? -3.708 4.543 -22.265 1.00 68.88 85 GLU A C 1
ATOM 690 O O . GLU A 1 85 ? -3.136 5.245 -23.110 1.00 68.88 85 GLU A O 1
ATOM 695 N N . PRO A 1 86 ? -3.468 3.218 -22.172 1.00 59.25 86 PRO A N 1
ATOM 696 C CA . PRO A 1 86 ? -2.480 2.535 -22.997 1.00 59.25 86 PRO A CA 1
ATOM 697 C C . PRO A 1 86 ? -2.725 2.807 -24.485 1.00 59.25 86 PRO A C 1
ATOM 699 O O . PRO A 1 86 ? -3.796 2.516 -25.015 1.00 59.25 86 PRO A O 1
ATOM 702 N N . GLY A 1 87 ? -1.728 3.380 -25.164 1.00 60.84 87 GLY A N 1
ATOM 703 C CA . GLY A 1 87 ? -1.808 3.734 -26.586 1.00 60.84 87 GLY A CA 1
ATOM 704 C C . GLY A 1 87 ? -2.155 5.196 -26.872 1.00 60.84 87 GLY A C 1
ATOM 705 O O . GLY A 1 87 ? -2.049 5.623 -28.023 1.00 60.84 87 GLY A O 1
ATOM 706 N N . ARG A 1 88 ? -2.488 6.004 -25.857 1.00 78.94 88 ARG A N 1
ATOM 707 C CA . ARG A 1 88 ? -2.573 7.456 -26.025 1.00 78.94 88 ARG A CA 1
ATOM 708 C C . ARG A 1 88 ? -1.184 8.078 -25.953 1.00 78.94 88 ARG A C 1
ATOM 710 O O . ARG A 1 88 ? -0.681 8.449 -24.891 1.00 78.94 88 ARG A O 1
ATOM 717 N N . ILE A 1 89 ? -0.571 8.192 -27.122 1.00 83.50 89 ILE A N 1
ATOM 718 C CA . ILE A 1 89 ? 0.674 8.927 -27.312 1.00 83.50 89 ILE A CA 1
ATOM 719 C C . ILE A 1 89 ? 0.315 10.390 -27.551 1.00 83.50 89 ILE A C 1
ATOM 721 O O . ILE A 1 89 ? -0.358 10.737 -28.522 1.00 83.50 89 ILE A O 1
ATOM 725 N N . PHE A 1 90 ? 0.762 11.259 -26.656 1.00 83.88 90 PHE A N 1
ATOM 726 C CA . PHE A 1 90 ? 0.718 12.690 -26.880 1.00 83.88 90 PHE A CA 1
ATOM 727 C C . PHE A 1 90 ? 1.917 13.065 -27.736 1.00 83.88 90 PHE A C 1
ATOM 729 O O . PHE A 1 90 ? 3.043 12.708 -27.381 1.00 83.88 90 PHE A O 1
ATOM 736 N N . PRO A 1 91 ? 1.720 13.823 -28.823 1.00 74.62 91 PRO A N 1
ATOM 737 C CA . PRO A 1 91 ? 2.829 14.235 -29.663 1.00 74.62 91 PRO A CA 1
ATOM 738 C C . PRO A 1 91 ? 3.784 15.146 -28.890 1.00 74.62 91 PRO A C 1
ATOM 740 O O . PRO A 1 91 ? 4.954 15.162 -29.240 1.00 74.62 91 PRO A O 1
A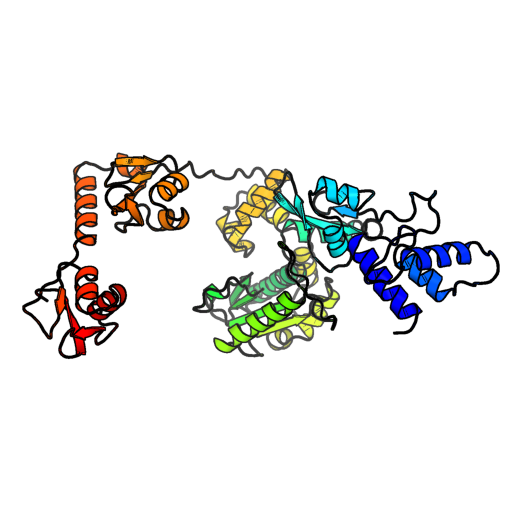TOM 743 N N . SER A 1 92 ? 3.324 15.835 -27.825 1.00 75.31 92 SER A N 1
ATOM 744 C CA . SER A 1 92 ? 4.136 16.699 -26.959 1.00 75.31 92 SER A CA 1
ATOM 745 C C . SER A 1 92 ? 3.802 16.637 -25.467 1.00 75.31 92 SER A C 1
ATOM 747 O O . SER A 1 92 ? 2.650 16.452 -25.073 1.00 75.31 92 SER A O 1
ATOM 749 N N . MET A 1 93 ? 4.801 16.934 -24.623 1.00 78.19 93 MET A N 1
ATOM 750 C CA . MET A 1 93 ? 4.588 17.215 -23.195 1.00 78.19 93 MET A CA 1
ATOM 751 C C . MET A 1 93 ? 3.620 18.382 -22.952 1.00 78.19 93 MET A C 1
ATOM 753 O O . MET A 1 93 ? 2.957 18.403 -21.920 1.00 78.19 93 MET A O 1
ATOM 757 N N . ALA A 1 94 ? 3.534 19.354 -23.866 1.00 71.38 94 ALA A N 1
ATOM 758 C CA . ALA A 1 94 ? 2.625 20.494 -23.739 1.00 71.38 94 ALA A CA 1
ATOM 759 C C . ALA A 1 94 ? 1.157 20.074 -23.925 1.00 71.38 94 ALA A C 1
ATOM 761 O O . ALA A 1 94 ? 0.285 20.514 -23.179 1.00 71.38 94 ALA A O 1
ATOM 762 N N . GLU A 1 95 ? 0.888 19.173 -24.867 1.00 78.75 95 GLU A N 1
ATOM 763 C CA . GLU A 1 95 ? -0.446 18.603 -25.076 1.00 78.75 95 GLU A CA 1
ATOM 764 C C . GLU A 1 95 ? -0.847 17.667 -23.938 1.00 78.75 95 GLU A C 1
ATOM 766 O O . GLU A 1 95 ? -1.956 17.772 -23.415 1.00 78.75 95 GLU A O 1
ATOM 771 N N . ALA A 1 96 ? 0.080 16.816 -23.493 1.00 84.75 96 ALA A N 1
ATOM 772 C CA . ALA A 1 96 ? -0.103 15.985 -22.306 1.00 84.75 96 ALA A CA 1
ATOM 773 C C . ALA A 1 96 ? -0.409 16.831 -21.056 1.00 84.75 96 ALA A C 1
ATOM 775 O O . ALA A 1 96 ? -1.345 16.542 -20.311 1.00 84.75 96 ALA A O 1
ATOM 776 N N . SER A 1 97 ? 0.340 17.920 -20.868 1.00 83.69 97 SER A N 1
ATOM 777 C CA . SER A 1 97 ? 0.161 18.916 -19.805 1.00 83.69 97 SER A CA 1
ATOM 778 C C . SER A 1 97 ? -1.221 19.566 -19.854 1.00 83.69 97 SER A C 1
ATOM 780 O O . SER A 1 97 ? -1.893 19.641 -18.823 1.00 83.69 97 SER A O 1
ATOM 782 N N . GLY A 1 98 ? -1.671 19.983 -21.042 1.00 81.25 98 GLY A N 1
ATOM 783 C CA . GLY A 1 98 ? -2.994 20.572 -21.239 1.00 81.25 98 GLY A CA 1
ATOM 784 C C . GLY A 1 98 ? -4.129 19.600 -20.918 1.00 81.25 98 GLY A C 1
ATOM 785 O O . GLY A 1 98 ? -5.084 19.983 -20.247 1.00 81.25 98 GLY A O 1
ATOM 786 N N . TRP A 1 99 ? -4.007 18.336 -21.335 1.00 86.56 99 TRP A N 1
ATOM 787 C CA . TRP A 1 99 ? -5.012 17.308 -21.048 1.00 86.56 99 TRP A CA 1
ATOM 788 C C . TRP A 1 99 ? -5.078 16.942 -19.560 1.00 86.56 99 TRP A C 1
ATOM 790 O O . TRP A 1 99 ? -6.167 16.869 -18.993 1.00 86.56 99 TRP A O 1
ATOM 800 N N . ALA A 1 100 ? -3.926 16.742 -18.918 1.00 82.12 100 ALA A N 1
ATOM 801 C CA . ALA A 1 100 ? -3.852 16.342 -17.515 1.00 82.12 100 ALA A CA 1
ATOM 802 C C . ALA A 1 100 ? -4.016 17.513 -16.526 1.00 82.12 100 ALA A C 1
ATOM 804 O O . ALA A 1 100 ? -4.086 17.290 -15.317 1.00 82.12 100 ALA A O 1
ATOM 805 N N . GLY A 1 101 ? -4.048 18.762 -17.004 1.00 82.19 101 GLY A N 1
ATOM 806 C CA . GLY A 1 101 ? -4.171 19.949 -16.151 1.00 82.19 101 GLY A CA 1
ATOM 807 C C . GLY A 1 101 ? -2.963 20.178 -15.229 1.00 82.19 101 GLY A C 1
ATOM 808 O O . GLY A 1 101 ? -3.107 20.731 -14.139 1.00 82.19 101 GLY A O 1
ATOM 809 N N . ILE A 1 102 ? -1.770 19.743 -15.643 1.00 78.19 102 ILE A N 1
ATOM 810 C CA . ILE A 1 102 ? -0.513 19.826 -14.874 1.00 78.19 102 ILE A CA 1
ATOM 811 C C . ILE A 1 102 ? 0.568 20.549 -15.667 1.00 78.19 102 ILE A C 1
ATOM 813 O O . ILE A 1 102 ? 0.469 20.648 -16.878 1.00 78.19 102 ILE A O 1
ATOM 817 N N . LYS A 1 103 ? 1.634 21.031 -15.020 1.00 75.62 103 LYS A N 1
ATOM 818 C CA . LYS A 1 103 ? 2.776 21.647 -15.720 1.00 75.62 103 LYS A CA 1
ATOM 819 C C . LYS A 1 103 ? 3.599 20.591 -16.469 1.00 75.62 103 LYS A C 1
ATOM 821 O O . LYS A 1 103 ? 3.891 19.540 -15.900 1.00 75.62 103 LYS A O 1
ATOM 826 N N . SER A 1 104 ? 4.052 20.910 -17.683 1.00 70.38 104 SER A N 1
ATOM 827 C CA . SER A 1 104 ? 4.934 20.055 -18.502 1.00 70.38 104 SER A CA 1
ATOM 828 C C . SER A 1 104 ? 6.209 19.618 -17.770 1.00 70.38 104 SER A C 1
ATOM 830 O O . SER A 1 104 ? 6.644 18.483 -17.934 1.00 70.38 104 SER A O 1
ATOM 832 N N . GLY A 1 105 ? 6.756 20.464 -16.889 1.00 61.69 105 GLY A N 1
ATOM 833 C CA . GLY A 1 105 ? 7.896 20.116 -16.034 1.00 61.69 105 GLY A CA 1
ATOM 834 C C . GLY A 1 105 ? 7.660 18.886 -15.145 1.00 61.69 105 GLY A C 1
ATOM 835 O O . GLY A 1 105 ? 8.575 18.094 -14.958 1.00 61.69 105 GLY A O 1
ATOM 836 N N . ASN A 1 106 ? 6.432 18.650 -14.665 1.00 66.94 106 ASN A N 1
ATOM 837 C CA . ASN A 1 106 ? 6.128 17.468 -13.846 1.00 66.94 106 ASN A CA 1
ATOM 838 C C . ASN A 1 106 ? 6.135 16.180 -14.689 1.00 66.94 106 ASN A C 1
ATOM 840 O O . ASN A 1 106 ? 6.597 15.135 -14.237 1.00 66.94 106 ASN A O 1
ATOM 844 N N . ILE A 1 107 ? 5.661 16.265 -15.936 1.00 71.69 107 ILE A N 1
ATOM 845 C CA . ILE A 1 107 ? 5.714 15.158 -16.902 1.00 71.69 107 ILE A CA 1
ATOM 846 C C . ILE A 1 107 ? 7.174 14.868 -17.274 1.00 71.69 107 ILE A C 1
ATOM 848 O O . ILE A 1 107 ? 7.595 13.715 -17.273 1.00 71.69 107 ILE A O 1
ATOM 852 N N . CYS A 1 108 ? 7.974 15.916 -17.498 1.00 66.88 108 CYS A N 1
ATOM 853 C CA . CYS A 1 108 ? 9.416 15.811 -17.730 1.00 66.88 108 CYS A CA 1
ATOM 854 C C . CYS A 1 108 ? 10.128 15.093 -16.569 1.00 66.88 108 CYS A C 1
ATOM 856 O O . CYS A 1 108 ? 10.907 14.165 -16.794 1.00 66.88 108 CYS A O 1
ATOM 858 N N . CYS A 1 109 ? 9.801 15.445 -15.320 1.00 55.75 109 CYS A N 1
ATOM 859 C CA . CYS A 1 109 ? 10.318 14.757 -14.136 1.00 55.75 109 CYS A CA 1
ATOM 860 C C . CYS A 1 109 ? 9.971 13.263 -14.121 1.00 55.75 109 CYS A C 1
ATOM 862 O O . CYS A 1 109 ? 10.817 12.457 -13.737 1.00 55.75 109 CYS A O 1
ATOM 864 N N . CYS A 1 110 ? 8.769 12.879 -14.557 1.00 64.56 110 CYS A N 1
ATOM 865 C CA . CYS A 1 110 ? 8.378 11.471 -14.638 1.00 64.56 110 CYS A CA 1
ATOM 866 C C . CYS A 1 110 ? 9.216 10.695 -15.661 1.00 64.56 110 CYS A C 1
ATOM 868 O O . CYS A 1 110 ? 9.755 9.635 -15.353 1.00 64.56 110 CYS A O 1
ATOM 870 N N . ILE A 1 111 ? 9.409 11.265 -16.852 1.00 67.00 111 ILE A N 1
ATOM 871 C CA . ILE A 1 111 ? 10.184 10.646 -17.939 1.00 67.00 111 ILE A CA 1
ATOM 872 C C . ILE A 1 111 ? 11.644 10.421 -17.539 1.00 67.00 111 ILE A C 1
ATOM 874 O O . ILE A 1 111 ? 12.249 9.415 -17.899 1.00 67.00 111 ILE A O 1
ATOM 878 N N . HIS A 1 112 ? 12.215 11.351 -16.777 1.00 55.44 112 HIS A N 1
ATOM 879 C CA . HIS A 1 112 ? 13.589 11.254 -16.292 1.00 55.44 112 HIS A CA 1
ATOM 880 C C . HIS A 1 112 ? 13.731 10.438 -14.996 1.00 55.44 112 HIS A C 1
ATOM 882 O O . HIS A 1 112 ? 14.816 10.408 -14.416 1.00 55.44 112 HIS A O 1
ATOM 888 N N . GLY A 1 113 ? 12.660 9.783 -14.530 1.00 49.78 113 GLY A N 1
ATOM 889 C CA . GLY A 1 113 ? 12.673 8.958 -13.318 1.00 49.78 113 GLY A CA 1
ATOM 890 C C . GLY A 1 113 ? 12.869 9.756 -12.025 1.00 49.78 113 GLY A C 1
ATOM 891 O O . GLY A 1 113 ? 13.253 9.193 -11.004 1.00 49.78 113 GLY A O 1
ATOM 892 N N . LEU A 1 114 ? 12.634 11.070 -12.068 1.00 46.12 114 LEU A N 1
ATOM 893 C CA . LEU A 1 114 ? 12.716 11.971 -10.915 1.00 46.12 114 LEU A CA 1
ATOM 894 C C . LEU A 1 114 ? 11.409 11.993 -10.112 1.00 46.12 114 LEU A C 1
ATOM 896 O O . LEU A 1 114 ? 11.410 12.368 -8.943 1.00 46.12 114 LEU A O 1
ATOM 900 N N . GLN A 1 115 ? 10.297 11.617 -10.744 1.00 55.34 115 GLN A N 1
ATOM 901 C CA . GLN A 1 115 ? 8.987 11.420 -10.128 1.00 55.34 115 GLN A CA 1
ATOM 902 C C . GLN A 1 115 ? 8.365 10.131 -10.670 1.00 55.34 115 GLN A C 1
ATOM 904 O O . GLN A 1 115 ? 8.634 9.739 -11.800 1.00 55.34 115 GLN A O 1
ATOM 909 N N . HIS A 1 116 ? 7.529 9.467 -9.875 1.00 58.22 116 HIS A N 1
ATOM 910 C CA . HIS A 1 116 ? 6.835 8.256 -10.330 1.00 58.22 116 HIS A CA 1
ATOM 911 C C . HIS A 1 116 ? 5.589 8.576 -11.141 1.00 58.22 116 HIS A C 1
ATOM 913 O O . HIS A 1 116 ? 5.222 7.826 -12.037 1.00 58.22 116 HIS A O 1
ATOM 919 N N . SER A 1 117 ? 4.937 9.685 -10.819 1.00 75.25 117 SER A N 1
ATOM 920 C CA . SER A 1 117 ? 3.643 10.042 -11.368 1.00 75.25 117 SER A CA 1
ATOM 921 C C . SER A 1 117 ? 3.414 11.544 -11.266 1.00 75.25 117 SER A C 1
ATOM 923 O O . SER A 1 117 ? 4.021 12.236 -10.442 1.00 75.25 117 SER A O 1
ATOM 925 N N . ALA A 1 118 ? 2.546 12.063 -12.128 1.00 73.06 118 ALA A N 1
ATOM 926 C CA . ALA A 1 118 ? 2.201 13.471 -12.153 1.00 73.06 118 ALA A CA 1
ATOM 927 C C . ALA A 1 118 ? 0.778 13.668 -12.667 1.00 73.06 118 ALA A C 1
ATOM 929 O O . ALA A 1 118 ? 0.475 13.346 -13.809 1.00 73.06 118 ALA A O 1
ATOM 930 N N . GLY A 1 119 ? -0.066 14.295 -11.850 1.00 78.06 119 GLY A N 1
ATOM 931 C CA . GLY A 1 119 ? -1.445 14.610 -12.213 1.00 78.06 119 GLY A CA 1
ATOM 932 C C . GLY A 1 119 ? -2.437 13.508 -11.880 1.00 78.06 119 GLY A C 1
ATOM 933 O O . GLY A 1 119 ? -2.075 12.429 -11.412 1.00 78.06 119 GLY A O 1
ATOM 934 N N . ILE A 1 120 ? -3.708 13.843 -12.077 1.00 75.94 120 ILE A N 1
ATOM 935 C CA . ILE A 1 120 ? -4.843 12.974 -11.794 1.00 75.94 120 ILE A CA 1
ATOM 936 C C . ILE A 1 120 ? -5.678 12.876 -13.066 1.00 75.94 120 ILE A C 1
ATOM 938 O O . ILE A 1 120 ? -5.996 13.892 -13.682 1.00 75.94 120 ILE A O 1
ATOM 942 N N . HIS A 1 121 ? -6.035 11.658 -13.449 1.00 78.81 121 HIS A N 1
ATOM 943 C CA . HIS A 1 121 ? -6.866 11.376 -14.598 1.00 78.81 121 HIS A CA 1
ATOM 944 C C . HIS A 1 121 ? -8.236 12.054 -14.421 1.00 78.81 121 HIS A C 1
ATOM 946 O O . HIS A 1 121 ? -8.921 11.797 -13.426 1.00 78.81 121 HIS A O 1
ATOM 952 N N . PRO A 1 122 ? -8.696 12.873 -15.383 1.00 65.75 122 PRO A N 1
ATOM 953 C CA . PRO A 1 122 ? -9.878 13.721 -15.206 1.00 65.75 122 PRO A CA 1
ATOM 954 C C . PRO A 1 122 ? -11.188 12.938 -15.030 1.00 65.75 122 PRO A C 1
ATOM 956 O O . PRO A 1 122 ? -12.115 13.428 -14.392 1.00 65.75 122 PRO A O 1
ATOM 959 N N . ILE A 1 123 ? -11.268 11.725 -15.591 1.00 64.69 123 ILE A N 1
ATOM 960 C CA . ILE A 1 123 ? -12.449 10.847 -15.499 1.00 64.69 123 ILE A CA 1
ATOM 961 C C . ILE A 1 123 ? -12.339 9.847 -14.338 1.00 64.69 123 ILE A C 1
ATOM 963 O O . ILE A 1 123 ? -13.218 9.798 -13.482 1.00 64.69 123 ILE A O 1
ATOM 967 N N . THR A 1 124 ? -11.276 9.034 -14.301 1.00 64.88 124 THR A N 1
ATOM 968 C CA . THR A 1 124 ? -11.129 7.947 -13.320 1.00 64.88 124 THR A CA 1
ATOM 969 C C . THR A 1 124 ? -10.658 8.421 -11.942 1.00 64.88 124 THR A C 1
ATOM 971 O O . THR A 1 124 ? -10.865 7.716 -10.956 1.00 64.88 124 THR A O 1
ATOM 974 N N . GLY A 1 125 ? -10.046 9.608 -11.843 1.00 64.75 125 GLY A N 1
ATOM 975 C CA . GLY A 1 125 ? -9.445 10.103 -10.603 1.00 64.75 125 GLY A CA 1
ATOM 976 C C . GLY A 1 125 ? -8.145 9.387 -10.213 1.00 64.75 125 GLY A C 1
ATOM 977 O O . GLY A 1 125 ? -7.687 9.538 -9.080 1.00 64.75 125 GLY A O 1
ATOM 978 N N . GLU A 1 126 ? -7.560 8.596 -11.118 1.00 65.06 126 GLU A N 1
ATOM 979 C CA . GLU A 1 126 ? -6.313 7.862 -10.882 1.00 65.06 126 GLU A CA 1
ATOM 980 C C . GLU A 1 126 ? -5.081 8.752 -11.031 1.00 65.06 126 GLU A C 1
ATOM 982 O O . GLU A 1 126 ? -5.113 9.758 -11.728 1.00 65.06 126 GLU A O 1
ATOM 987 N N . VAL A 1 127 ? -3.981 8.391 -10.376 1.00 72.62 127 VAL A N 1
ATOM 988 C CA . VAL A 1 127 ? -2.718 9.119 -10.537 1.00 72.62 127 VAL A CA 1
ATOM 989 C C . VAL A 1 127 ? -2.093 8.732 -11.876 1.00 72.62 127 VAL A C 1
ATOM 991 O O . VAL A 1 127 ? -2.023 7.548 -12.187 1.00 72.62 127 VAL A O 1
ATOM 994 N N . LEU A 1 128 ? -1.652 9.718 -12.656 1.00 78.88 128 LEU A N 1
ATOM 995 C CA . LEU A 1 128 ? -1.140 9.498 -14.010 1.00 78.88 128 LEU A CA 1
ATOM 996 C C . LEU A 1 128 ? 0.362 9.204 -14.012 1.00 78.88 128 LEU A C 1
ATOM 998 O O . LEU A 1 128 ? 1.138 9.944 -13.396 1.00 78.88 128 LEU A O 1
ATOM 1002 N N . HIS A 1 129 ? 0.780 8.191 -14.764 1.00 83.88 129 HIS A N 1
ATOM 1003 C CA . HIS A 1 129 ? 2.181 7.852 -14.976 1.00 83.88 129 HIS A CA 1
ATOM 1004 C C . HIS A 1 129 ? 2.590 8.114 -16.429 1.00 83.88 129 HIS A C 1
ATOM 1006 O O . HIS A 1 129 ? 1.843 7.858 -17.377 1.00 83.88 129 HIS A O 1
ATOM 1012 N N . TRP A 1 130 ? 3.814 8.616 -16.597 1.00 81.12 130 TRP A N 1
ATOM 1013 C CA . TRP A 1 130 ? 4.309 9.124 -17.876 1.00 81.12 130 TRP A CA 1
ATOM 1014 C C . TRP A 1 130 ? 5.629 8.476 -18.263 1.00 81.12 130 TRP A C 1
ATOM 1016 O O . TRP A 1 130 ? 6.499 8.277 -17.416 1.00 81.12 130 TRP A O 1
ATOM 1026 N N . MET A 1 131 ? 5.800 8.215 -19.556 1.00 80.38 131 MET A N 1
ATOM 1027 C CA . MET A 1 131 ? 7.059 7.734 -20.119 1.00 80.38 131 MET A CA 1
ATOM 1028 C C . MET A 1 131 ? 7.306 8.340 -21.499 1.00 80.38 131 MET A C 1
ATOM 1030 O O . MET A 1 131 ? 6.374 8.811 -22.156 1.00 80.38 131 MET A O 1
ATOM 1034 N N . ALA A 1 132 ? 8.563 8.344 -21.940 1.00 79.94 132 ALA A N 1
ATOM 1035 C CA . ALA A 1 132 ? 8.886 8.736 -23.302 1.00 79.94 132 ALA A CA 1
ATOM 1036 C C . ALA A 1 132 ? 8.316 7.708 -24.298 1.00 79.94 132 ALA A C 1
ATOM 1038 O O . ALA A 1 132 ? 8.378 6.500 -24.059 1.00 79.94 132 ALA A O 1
ATOM 1039 N N . ALA A 1 133 ? 7.718 8.191 -25.387 1.00 81.31 133 ALA A N 1
ATOM 1040 C CA . ALA A 1 133 ? 7.056 7.332 -26.365 1.00 81.31 133 ALA A CA 1
ATOM 1041 C C . ALA A 1 133 ? 8.044 6.429 -27.115 1.00 81.31 133 ALA A C 1
ATOM 1043 O O . ALA A 1 133 ? 7.734 5.272 -27.350 1.00 81.31 133 ALA A O 1
ATOM 1044 N N . ASP A 1 134 ? 9.252 6.913 -27.403 1.00 75.00 134 ASP A N 1
ATOM 1045 C CA . ASP A 1 134 ? 10.327 6.126 -28.018 1.00 75.00 134 ASP A CA 1
ATOM 1046 C C . ASP A 1 134 ? 10.745 4.935 -27.142 1.00 75.00 134 ASP A C 1
ATOM 1048 O O . ASP A 1 134 ? 10.899 3.817 -27.627 1.00 75.00 134 ASP A O 1
ATOM 1052 N N . GLN A 1 135 ? 10.860 5.150 -25.830 1.00 75.38 135 GLN A N 1
ATOM 1053 C CA . GLN A 1 135 ? 11.104 4.082 -24.863 1.00 75.38 135 GLN A CA 1
ATOM 1054 C C . GLN A 1 135 ? 9.932 3.103 -24.811 1.00 75.38 135 GLN A C 1
ATOM 1056 O O . GLN A 1 135 ? 10.153 1.903 -24.695 1.00 75.38 135 GLN A O 1
ATOM 1061 N N . TRP A 1 136 ? 8.695 3.601 -24.895 1.00 80.12 136 TRP A N 1
ATOM 1062 C CA . TRP A 1 136 ? 7.498 2.761 -24.876 1.00 80.12 136 TRP A CA 1
ATOM 1063 C C . TRP A 1 136 ? 7.447 1.870 -26.110 1.00 80.12 136 TRP A C 1
ATOM 1065 O O . TRP A 1 136 ? 7.281 0.663 -25.990 1.00 80.12 136 TRP A O 1
ATOM 1075 N N . GLU A 1 137 ? 7.650 2.448 -27.288 1.00 80.12 137 GLU A N 1
ATOM 1076 C CA . GLU A 1 137 ? 7.639 1.750 -28.573 1.00 80.12 137 GLU A CA 1
ATOM 1077 C C . GLU A 1 137 ? 8.800 0.760 -28.724 1.00 80.12 137 GLU A C 1
ATOM 1079 O O . GLU A 1 137 ? 8.641 -0.261 -29.390 1.00 80.12 137 GLU A O 1
ATOM 1084 N N . ALA A 1 138 ? 9.945 1.027 -28.087 1.00 78.44 138 ALA A N 1
ATOM 1085 C CA . ALA A 1 138 ? 11.082 0.109 -28.062 1.00 78.44 138 ALA A CA 1
ATOM 1086 C C . ALA A 1 138 ? 10.850 -1.128 -27.174 1.00 78.44 138 ALA A C 1
ATOM 1088 O O . ALA A 1 138 ? 11.509 -2.148 -27.376 1.00 78.44 138 ALA A O 1
ATOM 1089 N N . MET A 1 139 ? 9.935 -1.052 -26.200 1.00 78.56 139 MET A N 1
ATOM 1090 C CA . MET A 1 139 ? 9.566 -2.194 -25.364 1.00 78.56 139 MET A CA 1
ATOM 1091 C C . MET A 1 139 ? 8.734 -3.197 -26.165 1.00 78.56 139 MET A C 1
ATOM 1093 O O . MET A 1 139 ? 7.850 -2.842 -26.948 1.00 78.56 139 MET A O 1
ATOM 1097 N N . SER A 1 140 ? 8.972 -4.483 -25.931 1.00 83.06 140 SER A N 1
ATOM 1098 C CA . SER A 1 140 ? 8.103 -5.536 -26.438 1.00 83.06 140 SER A CA 1
ATOM 1099 C C . SER A 1 140 ? 6.692 -5.391 -25.861 1.00 83.06 140 SER A C 1
ATOM 1101 O O . SER A 1 140 ? 6.488 -4.877 -24.759 1.00 83.06 140 SER A O 1
ATOM 1103 N N . LYS A 1 141 ? 5.688 -5.912 -26.576 1.00 79.06 141 LYS A N 1
ATOM 1104 C CA . LYS A 1 141 ? 4.298 -5.921 -26.083 1.00 79.06 141 LYS A CA 1
ATOM 1105 C C . LYS A 1 141 ? 4.167 -6.575 -24.705 1.00 79.06 141 LYS A C 1
ATOM 1107 O O . LYS A 1 141 ? 3.352 -6.133 -23.906 1.00 79.06 141 LYS A O 1
ATOM 1112 N N . LYS A 1 142 ? 4.986 -7.598 -24.438 1.00 74.56 142 LYS A N 1
ATOM 1113 C CA . LYS A 1 142 ? 5.043 -8.282 -23.146 1.00 74.56 142 LYS A CA 1
ATOM 1114 C C . LYS A 1 142 ? 5.515 -7.322 -22.047 1.00 74.56 142 LYS A C 1
ATOM 1116 O O . LYS A 1 142 ? 4.807 -7.144 -21.069 1.00 74.56 142 LYS A O 1
ATOM 1121 N N . GLU A 1 143 ? 6.636 -6.631 -22.243 1.00 72.19 143 GLU A N 1
ATOM 1122 C CA . GLU A 1 143 ? 7.164 -5.673 -21.257 1.00 72.19 143 GLU A CA 1
ATOM 1123 C C . GLU A 1 143 ? 6.221 -4.474 -21.035 1.00 72.19 143 GLU A C 1
ATOM 1125 O O . GLU A 1 143 ? 6.098 -3.972 -19.916 1.00 72.19 143 GLU A O 1
ATOM 1130 N N . GLN A 1 144 ? 5.535 -4.008 -22.086 1.00 76.31 144 GLN A N 1
ATOM 1131 C CA . GLN A 1 144 ? 4.498 -2.978 -21.955 1.00 76.31 144 GLN A CA 1
ATOM 1132 C C . GLN A 1 144 ? 3.351 -3.468 -21.062 1.00 76.31 144 GLN A C 1
ATOM 1134 O O . GLN A 1 144 ? 2.954 -2.769 -20.131 1.00 76.31 144 GLN A O 1
ATOM 1139 N N . GLU A 1 145 ? 2.839 -4.675 -21.309 1.00 75.25 145 GLU A N 1
ATOM 1140 C CA . GLU A 1 145 ? 1.755 -5.275 -20.527 1.00 75.25 145 GLU A CA 1
ATOM 1141 C C . GLU A 1 145 ? 2.145 -5.485 -19.055 1.00 75.25 145 GLU A C 1
ATOM 1143 O O . GLU A 1 145 ? 1.379 -5.137 -18.156 1.00 75.25 145 GLU A O 1
ATOM 1148 N N . GLU A 1 146 ? 3.359 -5.968 -18.793 1.00 70.62 146 GLU A N 1
ATOM 1149 C CA . GLU A 1 146 ? 3.896 -6.137 -17.437 1.00 70.62 146 GLU A CA 1
ATOM 1150 C C . GLU A 1 146 ? 3.948 -4.811 -16.674 1.00 70.62 146 GLU A C 1
ATOM 1152 O O . GLU A 1 146 ? 3.572 -4.736 -15.500 1.00 70.62 146 GLU A O 1
ATOM 1157 N N . ARG A 1 147 ? 4.372 -3.738 -17.348 1.00 72.94 147 ARG A N 1
ATOM 1158 C CA . ARG A 1 147 ? 4.451 -2.403 -16.754 1.00 72.94 147 ARG A CA 1
ATOM 1159 C C . ARG A 1 147 ? 3.068 -1.829 -16.458 1.00 72.94 147 ARG A C 1
ATOM 1161 O O . ARG A 1 147 ? 2.878 -1.241 -15.397 1.00 72.94 147 ARG A O 1
ATOM 1168 N N . LEU A 1 148 ? 2.088 -2.057 -17.332 1.00 74.81 148 LEU A N 1
ATOM 1169 C CA . LEU A 1 148 ? 0.693 -1.666 -17.095 1.00 74.81 148 LEU A CA 1
ATOM 1170 C C . LEU A 1 148 ? 0.081 -2.423 -15.919 1.00 74.81 148 LEU A C 1
ATOM 1172 O O . LEU A 1 148 ? -0.558 -1.807 -15.068 1.00 74.81 148 LEU A O 1
ATOM 1176 N N . ASN A 1 149 ? 0.326 -3.731 -15.816 1.00 71.25 149 ASN A N 1
ATOM 1177 C CA . ASN A 1 149 ? -0.188 -4.546 -14.714 1.00 71.25 149 ASN A CA 1
ATOM 1178 C C . ASN A 1 149 ? 0.332 -4.069 -13.340 1.00 71.25 149 ASN A C 1
ATOM 1180 O O . ASN A 1 149 ? -0.373 -4.206 -12.342 1.00 71.25 149 ASN A O 1
ATOM 1184 N N . GLN A 1 150 ? 1.540 -3.493 -13.258 1.00 66.44 150 GLN A N 1
ATOM 1185 C CA . GLN A 1 150 ? 2.072 -2.896 -12.017 1.00 66.44 150 GLN A CA 1
ATOM 1186 C C . GLN A 1 150 ? 1.354 -1.589 -11.630 1.00 66.44 150 GLN A C 1
ATOM 1188 O O . GLN A 1 150 ? 1.127 -1.314 -10.450 1.00 66.44 150 GLN A O 1
ATOM 1193 N N . LEU A 1 151 ? 0.960 -0.781 -12.615 1.00 68.94 151 LEU A N 1
ATOM 1194 C CA . LEU A 1 151 ? 0.229 0.475 -12.398 1.00 68.94 151 LEU A CA 1
ATOM 1195 C C . LEU A 1 151 ? -1.260 0.229 -12.091 1.00 68.94 151 LEU A C 1
ATOM 1197 O O . LEU A 1 151 ? -1.896 0.969 -11.330 1.00 68.94 151 LEU A O 1
ATOM 1201 N N . GLU A 1 152 ? -1.817 -0.859 -12.631 1.00 68.25 152 GLU A N 1
ATOM 1202 C CA . GLU A 1 152 ? -3.217 -1.253 -12.449 1.00 68.25 152 GLU A CA 1
ATOM 1203 C C . GLU A 1 152 ? -3.551 -1.664 -11.008 1.00 68.25 152 GLU A C 1
ATOM 1205 O O . GLU A 1 152 ? -4.706 -1.610 -10.603 1.00 68.25 152 GLU A O 1
ATOM 1210 N N . ASP A 1 153 ? -2.589 -2.026 -10.166 1.00 72.75 153 ASP A N 1
ATOM 1211 C CA . ASP A 1 153 ? -2.864 -2.329 -8.755 1.00 72.75 153 ASP A CA 1
ATOM 1212 C C . ASP A 1 153 ? -2.054 -1.486 -7.767 1.00 72.75 153 ASP A C 1
ATOM 1214 O O . ASP A 1 153 ? -2.418 -1.425 -6.585 1.00 72.75 153 ASP A O 1
ATOM 1218 N N . GLY A 1 154 ? -1.057 -0.740 -8.250 1.00 71.75 154 GLY A N 1
ATOM 1219 C CA . GLY A 1 154 ? -0.222 0.131 -7.428 1.00 71.75 154 GLY A CA 1
ATOM 1220 C C . GLY A 1 154 ? 0.715 -0.649 -6.506 1.00 71.75 154 GLY A C 1
ATOM 1221 O O . GLY A 1 154 ? 1.144 -0.110 -5.487 1.00 71.75 154 GLY A O 1
ATOM 1222 N N . VAL A 1 155 ? 0.996 -1.915 -6.832 1.00 78.12 155 VAL A N 1
ATOM 1223 C CA . VAL A 1 155 ? 1.929 -2.773 -6.100 1.00 78.12 155 VAL A CA 1
ATOM 1224 C C . VAL A 1 155 ? 3.173 -2.988 -6.954 1.00 78.12 155 VAL A C 1
ATOM 1226 O O . VAL A 1 155 ? 3.089 -3.411 -8.106 1.00 78.12 155 VAL A O 1
ATOM 1229 N N . SER A 1 156 ? 4.345 -2.736 -6.371 1.00 81.50 156 SER A N 1
ATOM 1230 C CA . SER A 1 156 ? 5.620 -2.941 -7.057 1.00 81.50 156 SER A CA 1
ATOM 1231 C C . SER A 1 156 ? 5.850 -4.419 -7.394 1.00 81.50 156 SER A C 1
ATOM 1233 O O . SER A 1 156 ? 5.457 -5.317 -6.642 1.00 81.50 156 SER A O 1
ATOM 1235 N N . TYR A 1 157 ? 6.537 -4.677 -8.508 1.00 82.56 157 TYR A N 1
ATOM 1236 C CA . TYR A 1 157 ? 6.940 -6.029 -8.897 1.00 82.56 157 TYR A CA 1
ATOM 1237 C C . TYR A 1 157 ? 7.687 -6.784 -7.775 1.00 82.56 157 TYR A C 1
ATOM 1239 O O . TYR A 1 157 ? 7.265 -7.899 -7.459 1.00 82.56 157 TYR A O 1
ATOM 1247 N N . PRO A 1 158 ? 8.695 -6.198 -7.083 1.00 88.12 158 PRO A N 1
ATOM 1248 C CA . PRO A 1 158 ? 9.362 -6.871 -5.967 1.00 88.12 158 PRO A CA 1
ATOM 1249 C C . PRO A 1 158 ? 8.405 -7.267 -4.840 1.00 88.12 158 PRO A C 1
ATOM 1251 O O . PRO A 1 158 ? 8.535 -8.359 -4.291 1.00 88.12 158 PRO A O 1
ATOM 1254 N N . ASN A 1 159 ? 7.396 -6.441 -4.541 1.00 90.06 159 ASN A N 1
ATOM 1255 C CA . ASN A 1 159 ? 6.402 -6.768 -3.521 1.00 90.06 159 ASN A CA 1
ATOM 1256 C C . ASN A 1 159 ? 5.474 -7.898 -3.984 1.00 90.06 159 ASN A C 1
ATOM 1258 O O . ASN A 1 159 ? 5.164 -8.798 -3.208 1.00 90.06 159 ASN A O 1
ATOM 1262 N N . LYS A 1 160 ? 5.046 -7.934 -5.248 1.00 89.31 160 LYS A N 1
ATOM 1263 C CA . LYS A 1 160 ? 4.243 -9.070 -5.730 1.00 89.31 160 LYS A CA 1
ATOM 1264 C C . LYS A 1 160 ? 5.042 -10.377 -5.730 1.00 89.31 160 LYS A C 1
ATOM 1266 O O . LYS A 1 160 ? 4.542 -11.398 -5.258 1.00 89.31 160 LYS A O 1
ATOM 1271 N N . PHE A 1 161 ? 6.294 -10.320 -6.185 1.00 91.81 161 PHE A N 1
ATOM 1272 C CA . PHE A 1 161 ? 7.214 -11.456 -6.179 1.00 91.81 161 PHE A CA 1
ATOM 1273 C C . PHE A 1 161 ? 7.484 -11.946 -4.750 1.00 91.81 161 PHE A C 1
ATOM 1275 O O . PHE A 1 161 ? 7.391 -13.139 -4.469 1.00 91.81 161 PHE A O 1
ATOM 1282 N N . GLY A 1 162 ? 7.738 -11.019 -3.822 1.00 94.50 162 GLY A N 1
ATOM 1283 C CA . GLY A 1 162 ? 7.910 -11.294 -2.398 1.00 94.50 162 GLY A CA 1
ATOM 1284 C C . GLY A 1 162 ? 6.685 -11.957 -1.770 1.00 94.50 162 GLY A C 1
ATOM 1285 O O . GLY A 1 162 ? 6.822 -12.951 -1.064 1.00 94.50 162 GLY A O 1
ATOM 1286 N N . ALA A 1 163 ? 5.475 -11.482 -2.079 1.00 94.75 163 ALA A N 1
ATOM 1287 C CA . ALA A 1 163 ? 4.241 -12.098 -1.592 1.00 94.75 163 ALA A CA 1
ATOM 1288 C C . ALA A 1 163 ? 4.080 -13.548 -2.084 1.00 94.75 163 ALA A C 1
ATOM 1290 O O . ALA A 1 163 ? 3.723 -14.424 -1.297 1.00 94.75 163 ALA A O 1
ATOM 1291 N N . ALA A 1 164 ? 4.381 -13.814 -3.359 1.00 94.69 164 ALA A N 1
ATOM 1292 C CA . ALA A 1 164 ? 4.356 -15.164 -3.918 1.00 94.69 164 ALA A CA 1
ATOM 1293 C C . ALA A 1 164 ? 5.410 -16.077 -3.267 1.00 94.69 164 ALA A C 1
ATOM 1295 O O . ALA A 1 164 ? 5.126 -17.234 -2.950 1.00 94.69 164 ALA A O 1
ATOM 1296 N N . PHE A 1 165 ? 6.606 -15.542 -3.016 1.00 97.00 165 PHE A N 1
ATOM 1297 C CA . PHE A 1 165 ? 7.685 -16.228 -2.313 1.00 97.00 165 PHE A CA 1
ATOM 1298 C C . PHE A 1 165 ? 7.293 -16.597 -0.872 1.00 97.00 165 PHE A C 1
ATOM 1300 O O . PHE A 1 165 ? 7.376 -17.766 -0.493 1.00 97.00 165 PHE A O 1
ATOM 1307 N N . PHE A 1 166 ? 6.788 -15.645 -0.080 1.00 97.31 166 PHE A N 1
ATOM 1308 C CA . PHE A 1 166 ? 6.363 -15.909 1.299 1.00 97.31 166 PHE A CA 1
ATOM 1309 C C . PHE A 1 166 ? 5.153 -16.845 1.376 1.00 97.31 166 PHE A C 1
ATOM 1311 O O . PHE A 1 166 ? 5.085 -17.677 2.278 1.00 97.31 166 PHE A O 1
ATOM 1318 N N . ALA A 1 167 ? 4.237 -16.794 0.405 1.00 95.94 167 ALA A N 1
ATOM 1319 C CA . ALA A 1 167 ? 3.139 -17.755 0.319 1.00 95.94 167 ALA A CA 1
ATOM 1320 C C . ALA A 1 167 ? 3.636 -19.196 0.129 1.00 95.94 167 ALA A C 1
ATOM 1322 O O . ALA A 1 167 ? 3.068 -20.122 0.707 1.00 95.94 167 ALA A O 1
ATOM 1323 N N . GLN A 1 168 ? 4.709 -19.400 -0.642 1.00 97.50 168 GLN A N 1
ATOM 1324 C CA . GLN A 1 168 ? 5.329 -20.718 -0.788 1.00 97.50 168 GLN A CA 1
ATOM 1325 C C . GLN A 1 168 ? 6.030 -21.168 0.495 1.00 97.50 168 GLN A C 1
ATOM 1327 O O . GLN A 1 168 ? 5.865 -22.320 0.889 1.00 97.50 168 GLN A O 1
ATOM 1332 N N . LEU A 1 169 ? 6.734 -20.267 1.189 1.00 96.94 169 LEU A N 1
ATOM 1333 C CA . LEU A 1 169 ? 7.325 -20.574 2.496 1.00 96.94 169 LEU A CA 1
ATOM 1334 C C . LEU A 1 169 ? 6.264 -20.989 3.523 1.00 96.94 169 LEU A C 1
ATOM 1336 O O . LEU A 1 169 ? 6.467 -21.962 4.250 1.00 96.94 169 LEU A O 1
ATOM 1340 N N . ALA A 1 170 ? 5.116 -20.306 3.547 1.00 94.94 170 ALA A N 1
ATOM 1341 C CA . ALA A 1 170 ? 4.006 -20.658 4.428 1.00 94.94 170 ALA A CA 1
ATOM 1342 C C . ALA A 1 170 ? 3.393 -22.017 4.048 1.00 94.94 170 ALA A C 1
ATOM 1344 O O . ALA A 1 170 ? 3.166 -22.863 4.908 1.00 94.94 170 ALA A O 1
ATOM 1345 N N . ALA A 1 171 ? 3.200 -22.276 2.750 1.00 94.69 171 ALA A N 1
ATOM 1346 C CA . ALA A 1 171 ? 2.694 -23.559 2.256 1.00 94.69 171 ALA A CA 1
ATOM 1347 C C . ALA A 1 171 ? 3.636 -24.739 2.561 1.00 94.69 171 ALA A C 1
ATOM 1349 O O . ALA A 1 171 ? 3.180 -25.870 2.713 1.00 94.69 171 ALA A O 1
ATOM 1350 N N . GLN A 1 172 ? 4.939 -24.476 2.662 1.00 95.81 172 GLN A N 1
ATOM 1351 C CA . GLN A 1 172 ? 5.958 -25.448 3.062 1.00 95.81 172 GLN A CA 1
ATOM 1352 C C . GLN A 1 172 ? 6.120 -25.559 4.588 1.00 95.81 172 GLN A C 1
ATOM 1354 O O . GLN A 1 172 ? 6.950 -26.337 5.052 1.00 95.81 172 GLN A O 1
ATOM 1359 N N . GLY A 1 173 ? 5.357 -24.791 5.373 1.00 94.62 173 GLY A N 1
ATOM 1360 C CA . GLY A 1 173 ? 5.421 -24.794 6.836 1.00 94.62 173 GLY A CA 1
ATOM 1361 C C . GLY A 1 173 ? 6.689 -24.162 7.417 1.00 94.62 173 GLY A C 1
ATOM 1362 O O . GLY A 1 173 ? 6.986 -24.379 8.588 1.00 94.62 173 GLY A O 1
ATOM 1363 N N . GLN A 1 174 ? 7.446 -23.396 6.623 1.00 95.81 174 GLN A N 1
ATOM 1364 C CA . GLN A 1 174 ? 8.655 -22.706 7.093 1.00 95.81 174 GLN A CA 1
ATOM 1365 C C . GLN A 1 174 ? 8.336 -21.422 7.871 1.00 95.81 174 GLN A C 1
ATOM 1367 O O . GLN A 1 174 ? 9.140 -20.969 8.683 1.00 95.81 174 GLN A O 1
ATOM 1372 N N . ILE A 1 175 ? 7.161 -20.840 7.620 1.00 96.31 175 ILE A N 1
ATOM 1373 C CA . ILE A 1 175 ? 6.579 -19.732 8.383 1.00 96.31 175 ILE A CA 1
ATOM 1374 C C . ILE A 1 175 ? 5.111 -20.046 8.678 1.00 96.31 175 ILE A C 1
ATOM 1376 O O . ILE A 1 175 ? 4.464 -20.751 7.903 1.00 96.31 175 ILE A O 1
ATOM 1380 N N . ALA A 1 176 ? 4.580 -19.510 9.774 1.00 95.06 176 ALA A N 1
ATOM 1381 C CA . ALA A 1 176 ? 3.179 -19.679 10.146 1.00 95.06 176 ALA A CA 1
ATOM 1382 C C . ALA A 1 176 ? 2.249 -18.821 9.278 1.00 95.06 176 ALA A C 1
ATOM 1384 O O . ALA A 1 176 ? 1.220 -19.303 8.809 1.00 95.06 176 ALA A O 1
ATOM 1385 N N . ASP A 1 177 ? 2.606 -17.551 9.062 1.00 94.94 177 ASP A N 1
ATOM 1386 C CA . ASP A 1 177 ? 1.869 -16.646 8.178 1.00 94.94 177 ASP A CA 1
ATOM 1387 C C . ASP A 1 177 ? 2.722 -15.444 7.741 1.00 94.94 177 ASP A C 1
ATOM 1389 O O . ASP A 1 177 ? 3.825 -15.213 8.244 1.00 94.94 177 ASP A O 1
ATOM 1393 N N . PHE A 1 178 ? 2.198 -14.640 6.817 1.00 95.50 178 PHE A N 1
ATOM 1394 C CA . PHE A 1 178 ? 2.737 -13.321 6.511 1.00 95.50 178 PHE A CA 1
ATOM 1395 C C . PHE A 1 178 ? 1.629 -12.301 6.234 1.00 95.50 178 PHE A C 1
ATOM 1397 O O . PHE A 1 178 ? 0.518 -12.626 5.801 1.00 95.50 178 PHE A O 1
ATOM 1404 N N . ARG A 1 179 ? 1.968 -11.030 6.443 1.00 93.69 179 ARG A N 1
ATOM 1405 C CA . ARG A 1 179 ? 1.125 -9.875 6.132 1.00 93.69 179 ARG A CA 1
ATOM 1406 C C . ARG A 1 179 ? 1.868 -8.909 5.230 1.00 93.69 179 ARG A C 1
ATOM 1408 O O . ARG A 1 179 ? 3.088 -8.783 5.307 1.00 93.69 179 ARG A O 1
ATOM 1415 N N . ARG A 1 180 ? 1.099 -8.213 4.400 1.00 93.06 180 ARG A N 1
ATOM 1416 C CA . ARG A 1 180 ? 1.566 -7.161 3.497 1.00 93.06 180 ARG A CA 1
ATOM 1417 C C . ARG A 1 180 ? 1.276 -5.786 4.079 1.00 93.06 180 ARG A C 1
ATOM 1419 O O . ARG A 1 180 ? 0.269 -5.630 4.767 1.00 93.06 180 ARG A O 1
ATOM 1426 N N . GLU A 1 181 ? 2.105 -4.805 3.733 1.00 90.50 181 GLU A N 1
ATOM 1427 C CA . GLU A 1 181 ? 1.889 -3.382 4.039 1.00 90.50 181 GLU A CA 1
ATOM 1428 C C . GLU A 1 181 ? 1.607 -3.128 5.532 1.00 90.50 181 GLU A C 1
ATOM 1430 O O . GLU A 1 181 ? 0.736 -2.335 5.900 1.00 90.50 181 GLU A O 1
ATOM 1435 N N . VAL A 1 182 ? 2.345 -3.816 6.407 1.00 91.44 182 VAL A N 1
ATOM 1436 C CA . VAL A 1 182 ? 2.117 -3.811 7.856 1.00 91.44 182 VAL A CA 1
ATOM 1437 C C . VAL A 1 182 ? 2.335 -2.409 8.406 1.00 91.44 182 VAL A C 1
ATOM 1439 O O . VAL A 1 182 ? 3.455 -1.895 8.388 1.00 91.44 182 VAL A O 1
ATOM 1442 N N . ALA A 1 183 ? 1.271 -1.774 8.900 1.00 90.94 183 ALA A N 1
ATOM 1443 C CA . ALA A 1 183 ? 1.362 -0.416 9.409 1.00 90.94 183 ALA A CA 1
ATOM 1444 C C . ALA A 1 183 ? 2.209 -0.381 10.684 1.00 90.94 183 ALA A C 1
ATOM 1446 O O . ALA A 1 183 ? 2.038 -1.178 11.604 1.00 90.94 183 ALA A O 1
ATOM 1447 N N . ALA A 1 184 ? 3.101 0.600 10.783 1.00 89.75 184 ALA A N 1
ATOM 1448 C CA . ALA A 1 184 ? 3.915 0.809 11.973 1.00 89.75 184 ALA A CA 1
ATOM 1449 C C . ALA A 1 184 ? 3.053 1.075 13.220 1.00 89.75 184 ALA A C 1
ATOM 1451 O O . ALA A 1 184 ? 3.455 0.719 14.323 1.00 89.75 184 ALA A O 1
ATOM 1452 N N . SER A 1 185 ? 1.861 1.657 13.047 1.00 88.12 185 SER A N 1
ATOM 1453 C CA . SER A 1 185 ? 0.872 1.833 14.117 1.00 88.12 185 SER A CA 1
ATOM 1454 C C . SER A 1 185 ? 0.260 0.526 14.626 1.00 88.12 185 SER A C 1
ATOM 1456 O O . SER A 1 185 ? -0.258 0.513 15.738 1.00 88.12 185 SER A O 1
ATOM 1458 N N . ASP A 1 186 ? 0.303 -0.548 13.833 1.00 88.31 186 ASP A N 1
ATOM 1459 C CA . ASP A 1 186 ? -0.198 -1.867 14.240 1.00 88.31 186 ASP A CA 1
ATOM 1460 C C . ASP A 1 186 ? 0.846 -2.622 15.074 1.00 88.31 186 ASP A C 1
ATOM 1462 O O . ASP A 1 186 ? 0.499 -3.476 15.885 1.00 88.31 186 ASP A O 1
ATOM 1466 N N . LEU A 1 187 ? 2.129 -2.299 14.884 1.00 88.81 187 LEU A N 1
ATOM 1467 C CA . LEU A 1 187 ? 3.252 -2.936 15.577 1.00 88.81 187 LEU A CA 1
ATOM 1468 C C . LEU A 1 187 ? 3.692 -2.168 16.820 1.00 88.81 187 LEU A C 1
ATOM 1470 O O . LEU A 1 187 ? 4.153 -2.757 17.796 1.00 88.81 187 LEU A O 1
ATOM 1474 N N . PHE A 1 188 ? 3.597 -0.841 16.772 1.00 88.94 188 PHE A N 1
ATOM 1475 C CA . PHE A 1 188 ? 4.222 0.043 17.742 1.00 88.94 188 PHE A CA 1
ATOM 1476 C C . PHE A 1 188 ? 3.217 1.078 18.256 1.00 88.94 188 PHE A C 1
ATOM 1478 O O . PHE A 1 188 ? 2.371 1.549 17.495 1.00 88.94 188 PHE A O 1
ATOM 1485 N N . PRO A 1 189 ? 3.337 1.529 19.519 1.00 87.69 189 PRO A N 1
ATOM 1486 C CA . PRO A 1 189 ? 2.465 2.543 20.110 1.00 87.69 189 PRO A CA 1
ATOM 1487 C C . PRO A 1 189 ? 2.805 3.960 19.604 1.00 87.69 189 PRO A C 1
ATOM 1489 O O . PRO A 1 189 ? 3.057 4.877 20.386 1.00 87.69 189 PRO A O 1
ATOM 1492 N N . VAL A 1 190 ? 2.841 4.153 18.283 1.00 81.44 190 VAL A N 1
ATOM 1493 C CA . VAL A 1 190 ? 3.135 5.427 17.620 1.00 81.44 190 VAL A CA 1
ATOM 1494 C C . VAL A 1 190 ? 2.069 5.755 16.580 1.00 81.44 190 VAL A C 1
ATOM 1496 O O . VAL A 1 190 ? 1.572 4.896 15.858 1.00 81.44 190 VAL A O 1
ATOM 1499 N N . LYS A 1 191 ? 1.733 7.041 16.465 1.00 80.00 191 LYS A N 1
ATOM 1500 C CA . LYS A 1 191 ? 0.812 7.543 15.439 1.00 80.00 191 LYS A CA 1
ATOM 1501 C C . LYS A 1 191 ? 1.598 7.997 14.215 1.00 80.00 191 LYS A C 1
ATOM 1503 O O . LYS A 1 191 ? 1.738 9.195 13.979 1.00 80.00 191 LYS A O 1
ATOM 1508 N N . ILE A 1 192 ? 2.144 7.040 13.467 1.00 79.62 192 ILE A N 1
ATOM 1509 C CA . ILE A 1 192 ? 2.868 7.311 12.223 1.00 79.62 192 ILE A CA 1
ATOM 1510 C C . ILE A 1 192 ? 2.185 6.622 11.043 1.00 79.62 192 ILE A C 1
ATOM 1512 O O . ILE A 1 192 ? 1.852 5.444 11.104 1.00 79.62 192 ILE A O 1
ATOM 1516 N N . ASN A 1 193 ? 1.989 7.363 9.952 1.00 80.94 193 ASN A N 1
ATOM 1517 C CA . ASN A 1 193 ? 1.420 6.826 8.719 1.00 80.94 193 ASN A CA 1
ATOM 1518 C C . ASN A 1 193 ? 2.532 6.264 7.818 1.00 80.94 193 ASN A C 1
ATOM 1520 O O . ASN A 1 193 ? 2.922 6.882 6.820 1.00 80.94 193 ASN A O 1
ATOM 1524 N N . ARG A 1 194 ? 3.123 5.147 8.246 1.00 86.00 194 ARG A N 1
ATOM 1525 C CA . ARG A 1 194 ? 4.161 4.404 7.522 1.00 86.00 194 ARG A CA 1
ATOM 1526 C C . ARG A 1 194 ? 3.887 2.916 7.667 1.00 86.00 194 ARG A C 1
ATOM 1528 O O . ARG A 1 194 ? 3.441 2.490 8.729 1.00 86.00 194 ARG A O 1
ATOM 1535 N N . SER A 1 195 ? 4.200 2.164 6.624 1.00 89.81 195 SER A N 1
ATOM 1536 C CA . SER A 1 195 ? 4.058 0.714 6.594 1.00 89.81 195 SER A CA 1
ATOM 1537 C C . SER A 1 195 ? 5.364 0.072 6.166 1.00 89.81 195 SER A C 1
ATOM 1539 O O . SER A 1 195 ? 6.154 0.700 5.457 1.00 89.81 195 SER A O 1
ATOM 1541 N N . TYR A 1 196 ? 5.551 -1.159 6.618 1.00 92.81 196 TYR A N 1
ATOM 1542 C CA . TYR A 1 196 ? 6.594 -2.062 6.166 1.00 92.81 196 TYR A CA 1
ATOM 1543 C C . TYR A 1 196 ? 6.052 -2.950 5.042 1.00 92.81 196 TYR A C 1
ATOM 1545 O O . TYR A 1 196 ? 4.863 -3.281 5.070 1.00 92.81 196 TYR A O 1
ATOM 1553 N N . ASP A 1 197 ? 6.874 -3.339 4.066 1.00 93.25 197 ASP A N 1
ATOM 1554 C CA . ASP A 1 197 ? 6.395 -4.124 2.915 1.00 93.25 197 ASP A CA 1
ATOM 1555 C C . ASP A 1 197 ? 5.801 -5.461 3.378 1.00 93.25 197 ASP A C 1
ATOM 1557 O O . ASP A 1 197 ? 4.686 -5.822 2.982 1.00 93.25 197 ASP A O 1
ATOM 1561 N N . PHE A 1 198 ? 6.512 -6.157 4.274 1.00 96.06 198 PHE A N 1
ATOM 1562 C CA . PHE A 1 198 ? 6.104 -7.448 4.819 1.00 96.06 198 PHE A CA 1
ATOM 1563 C C . PHE A 1 198 ? 6.389 -7.587 6.312 1.00 96.06 198 PHE A C 1
ATOM 1565 O O . PHE A 1 198 ? 7.444 -7.190 6.806 1.00 96.06 198 PHE A O 1
ATOM 1572 N N . GLY A 1 199 ? 5.464 -8.242 7.013 1.00 96.38 199 GLY A N 1
ATOM 1573 C CA . GLY A 1 199 ? 5.685 -8.801 8.344 1.00 96.38 199 GLY A CA 1
ATOM 1574 C C . GLY A 1 199 ? 5.467 -10.308 8.314 1.00 96.38 199 GLY A C 1
ATOM 1575 O O . GLY A 1 199 ? 4.399 -10.758 7.899 1.00 96.38 199 GLY A O 1
ATOM 1576 N N . LEU A 1 200 ? 6.467 -11.083 8.728 1.00 96.88 200 LEU A N 1
ATOM 1577 C CA . LEU A 1 200 ? 6.406 -12.543 8.764 1.00 96.88 200 LEU A CA 1
ATOM 1578 C C . LEU A 1 200 ? 6.207 -13.017 10.200 1.00 96.88 200 LEU A C 1
ATOM 1580 O O . LEU A 1 200 ? 6.848 -12.524 11.133 1.00 96.88 200 LEU A O 1
ATOM 1584 N N . SER A 1 201 ? 5.362 -14.026 10.332 1.00 95.88 201 SER A N 1
ATOM 1585 C CA . SER A 1 201 ? 5.069 -14.750 11.557 1.00 95.88 201 SER A CA 1
ATOM 1586 C C . SER A 1 201 ? 5.736 -16.113 11.480 1.00 95.88 201 SER A C 1
ATOM 1588 O O . SER A 1 201 ? 5.366 -16.930 10.637 1.00 95.88 201 SER A O 1
ATOM 1590 N N . LEU A 1 202 ? 6.732 -16.374 12.329 1.00 93.06 202 LEU A N 1
ATOM 1591 C CA . LEU A 1 202 ? 7.445 -17.653 12.296 1.00 93.06 202 LEU A CA 1
ATOM 1592 C C . LEU A 1 202 ? 6.650 -18.749 12.998 1.00 93.06 202 LEU A C 1
ATOM 1594 O O . LEU A 1 202 ? 6.572 -19.864 12.492 1.00 93.06 202 LEU A O 1
ATOM 1598 N N . THR A 1 203 ? 6.053 -18.426 14.145 1.00 87.69 203 THR A N 1
ATOM 1599 C CA . THR A 1 203 ? 5.335 -19.404 14.975 1.00 87.69 203 THR A CA 1
ATOM 1600 C C . THR A 1 203 ? 3.849 -19.096 15.097 1.00 87.69 203 THR A C 1
ATOM 1602 O O . THR A 1 203 ? 3.023 -19.975 14.879 1.00 87.69 203 THR A O 1
ATOM 1605 N N . GLU A 1 204 ? 3.492 -17.856 15.435 1.00 86.31 204 GLU A N 1
ATOM 1606 C CA . GLU A 1 204 ? 2.109 -17.455 15.712 1.00 86.31 204 GLU A CA 1
ATOM 1607 C C . GLU A 1 204 ? 1.613 -16.456 14.659 1.00 86.31 204 GLU A C 1
ATOM 1609 O O . GLU A 1 204 ? 2.232 -15.401 14.522 1.00 86.31 204 GLU A O 1
ATOM 1614 N N . PRO A 1 205 ? 0.486 -16.709 13.963 1.00 79.19 205 PRO A N 1
ATOM 1615 C CA . PRO A 1 205 ? -0.004 -15.856 12.867 1.00 79.19 205 PRO A CA 1
ATOM 1616 C C . PRO A 1 205 ? -0.216 -14.377 13.235 1.00 79.19 205 PRO A C 1
ATOM 1618 O O . PRO A 1 205 ? -0.105 -13.476 12.396 1.00 79.19 205 PRO A O 1
ATOM 1621 N N . ASP A 1 206 ? -0.513 -14.107 14.508 1.00 80.19 206 ASP A N 1
ATOM 1622 C CA . ASP A 1 206 ? -0.810 -12.760 14.989 1.00 80.19 206 ASP A CA 1
ATOM 1623 C C . ASP A 1 206 ? 0.430 -11.974 15.451 1.00 80.19 206 ASP A C 1
ATOM 1625 O O . ASP A 1 206 ? 0.363 -10.749 15.611 1.00 80.19 206 ASP A O 1
ATOM 1629 N N . ARG A 1 207 ? 1.595 -12.623 15.538 1.00 88.00 207 ARG A N 1
ATOM 1630 C CA . ARG A 1 207 ? 2.858 -12.011 15.959 1.00 88.00 207 ARG A CA 1
ATOM 1631 C C . ARG A 1 207 ? 3.785 -11.787 14.769 1.00 88.00 207 ARG A C 1
ATOM 1633 O O . ARG A 1 207 ? 4.051 -12.708 14.009 1.00 88.00 207 ARG A O 1
ATOM 1640 N N . VAL A 1 208 ? 4.320 -10.576 14.625 1.00 93.00 208 VAL A N 1
ATOM 1641 C CA . VAL A 1 208 ? 5.339 -10.280 13.605 1.00 93.00 208 VAL A CA 1
ATOM 1642 C C . VAL A 1 208 ? 6.728 -10.480 14.205 1.00 93.00 208 VAL A C 1
ATOM 1644 O O . VAL A 1 208 ? 7.133 -9.737 15.095 1.00 93.00 208 VAL A O 1
ATOM 1647 N N . ASP A 1 209 ? 7.446 -11.485 13.709 1.00 94.50 209 ASP A N 1
ATOM 1648 C CA . ASP A 1 209 ? 8.800 -11.848 14.145 1.00 94.50 209 ASP A CA 1
ATOM 1649 C C . ASP A 1 209 ? 9.881 -11.237 13.252 1.00 94.50 209 ASP A C 1
ATOM 1651 O O . ASP A 1 209 ? 10.959 -10.876 13.732 1.00 94.50 209 ASP A O 1
ATOM 1655 N N . LEU A 1 210 ? 9.588 -11.102 11.954 1.00 96.25 210 LEU A N 1
ATOM 1656 C CA . LEU A 1 210 ? 10.470 -10.459 10.985 1.00 96.25 210 LEU A CA 1
ATOM 1657 C C . LEU A 1 210 ? 9.735 -9.366 10.220 1.00 96.25 210 LEU A C 1
ATOM 1659 O O . LEU A 1 210 ? 8.593 -9.545 9.805 1.00 96.25 210 LEU A O 1
ATOM 1663 N N . LEU A 1 211 ? 10.439 -8.271 9.966 1.00 96.50 211 LEU A N 1
ATOM 1664 C CA . LEU A 1 211 ? 10.055 -7.249 9.002 1.00 96.50 211 LEU A CA 1
ATOM 1665 C C . LEU A 1 211 ? 10.952 -7.374 7.779 1.00 96.50 211 LEU A C 1
ATOM 1667 O O . LEU A 1 211 ? 12.168 -7.500 7.929 1.00 96.50 211 LEU A O 1
ATOM 1671 N N . VAL A 1 212 ? 10.363 -7.343 6.586 1.00 95.50 212 VAL A N 1
ATOM 1672 C CA . VAL A 1 212 ? 11.105 -7.413 5.325 1.00 95.50 212 VAL A CA 1
ATOM 1673 C C . VAL A 1 212 ? 10.692 -6.261 4.423 1.00 95.50 212 VAL A C 1
ATOM 1675 O O . VAL A 1 212 ? 9.503 -6.050 4.206 1.00 95.50 212 VAL A O 1
ATOM 1678 N N . GLU A 1 213 ? 11.685 -5.559 3.885 1.00 93.00 213 GLU A N 1
ATOM 1679 C CA . GLU A 1 213 ? 11.529 -4.489 2.902 1.00 93.00 213 GLU A CA 1
ATOM 1680 C C . GLU A 1 213 ? 12.199 -4.871 1.579 1.00 93.00 213 GLU A C 1
ATOM 1682 O O . GLU A 1 213 ? 13.356 -5.308 1.568 1.00 93.00 213 GLU A O 1
ATOM 1687 N N . PHE A 1 214 ? 11.513 -4.649 0.460 1.00 88.81 214 PHE A N 1
ATOM 1688 C CA . PHE A 1 214 ? 12.068 -4.806 -0.882 1.00 88.81 214 PHE A CA 1
ATOM 1689 C C . PHE A 1 214 ? 12.314 -3.431 -1.500 1.00 88.81 214 PHE A C 1
ATOM 1691 O O . PHE A 1 214 ? 11.441 -2.813 -2.106 1.00 88.81 214 PHE A O 1
ATOM 1698 N N . HIS A 1 215 ? 13.541 -2.941 -1.356 1.00 80.94 215 HIS A N 1
ATOM 1699 C CA . HIS A 1 215 ? 13.900 -1.601 -1.805 1.00 80.94 215 HIS A CA 1
ATOM 1700 C C . HIS A 1 215 ? 14.276 -1.584 -3.286 1.00 80.94 215 HIS A C 1
ATOM 1702 O O . HIS A 1 215 ? 15.100 -2.380 -3.731 1.00 80.94 215 HIS A O 1
ATOM 1708 N N . GLY A 1 216 ? 13.736 -0.629 -4.042 1.00 68.38 216 GLY A N 1
ATOM 1709 C CA . GLY A 1 216 ? 14.112 -0.398 -5.436 1.00 68.38 216 GLY A CA 1
ATOM 1710 C C . GLY A 1 216 ? 15.468 0.304 -5.613 1.00 68.38 216 GLY A C 1
ATOM 1711 O O . GLY A 1 216 ? 16.190 0.621 -4.667 1.00 68.38 216 GLY A O 1
ATOM 1712 N N . GLY A 1 217 ? 15.809 0.614 -6.869 1.00 54.53 217 GLY A N 1
ATOM 1713 C CA . GLY A 1 217 ? 17.100 1.190 -7.284 1.00 54.53 217 GLY A CA 1
ATOM 1714 C C . GLY A 1 217 ? 17.377 2.624 -6.836 1.00 54.53 217 GLY A C 1
ATOM 1715 O O . GLY A 1 217 ? 18.400 3.204 -7.201 1.00 54.53 217 GLY A O 1
ATOM 1716 N N . GLN A 1 218 ? 16.473 3.202 -6.057 1.00 47.84 218 GLN A N 1
ATOM 1717 C CA . GLN A 1 218 ? 16.428 4.621 -5.719 1.00 47.84 218 GLN A CA 1
ATOM 1718 C C . GLN A 1 218 ? 17.530 5.036 -4.725 1.00 47.84 218 GLN A C 1
ATOM 1720 O O . GLN A 1 218 ? 17.724 6.221 -4.467 1.00 47.84 218 GLN A O 1
ATOM 1725 N N . HIS A 1 219 ? 18.330 4.086 -4.228 1.00 40.78 219 HIS A N 1
ATOM 1726 C CA . HIS A 1 219 ? 19.384 4.313 -3.233 1.00 40.78 219 HIS A CA 1
ATOM 1727 C C . HIS A 1 219 ? 20.776 4.669 -3.779 1.00 40.78 219 HIS A C 1
ATOM 1729 O O . HIS A 1 219 ? 21.675 4.942 -2.988 1.00 40.78 219 HIS A O 1
ATOM 1735 N N . LEU A 1 220 ? 20.988 4.706 -5.099 1.00 35.78 220 LEU A N 1
ATOM 1736 C CA . LEU A 1 220 ? 22.315 4.949 -5.688 1.00 35.78 220 LEU A CA 1
ATOM 1737 C C . LEU A 1 220 ? 22.320 6.180 -6.603 1.00 35.78 220 LEU A C 1
ATOM 1739 O O . LEU A 1 220 ? 22.281 6.062 -7.820 1.00 35.78 220 LEU A O 1
ATOM 1743 N N . ALA A 1 221 ? 22.350 7.376 -6.012 1.00 35.62 221 ALA A N 1
ATOM 1744 C CA . ALA A 1 221 ? 23.039 8.533 -6.606 1.00 35.62 221 ALA A CA 1
ATOM 1745 C C . ALA A 1 221 ? 23.177 9.628 -5.538 1.00 35.62 221 ALA A C 1
ATOM 1747 O O . ALA A 1 221 ? 22.168 10.044 -4.967 1.00 35.62 221 ALA A O 1
ATOM 1748 N N . GLU A 1 222 ? 24.394 10.103 -5.295 1.00 31.94 222 GLU A N 1
ATOM 1749 C CA . GLU A 1 222 ? 24.753 11.156 -4.331 1.00 31.94 222 GLU A CA 1
ATOM 1750 C C . GLU A 1 222 ? 24.273 12.567 -4.730 1.00 31.94 222 GLU A C 1
ATOM 1752 O O . GLU A 1 222 ? 24.878 13.571 -4.358 1.00 31.94 222 GLU A O 1
ATOM 1757 N N . ASP A 1 223 ? 23.181 12.683 -5.482 1.00 36.94 223 ASP A N 1
ATOM 1758 C CA . ASP A 1 223 ? 22.705 13.976 -5.959 1.00 36.94 223 ASP A CA 1
ATOM 1759 C C . ASP A 1 223 ? 21.756 14.611 -4.939 1.00 36.94 223 ASP A C 1
ATOM 1761 O O . ASP A 1 223 ? 20.560 14.320 -4.868 1.00 36.94 223 ASP A O 1
ATOM 1765 N N . LYS A 1 224 ? 22.338 15.495 -4.125 1.00 33.47 224 LYS A N 1
ATOM 1766 C CA . LYS A 1 224 ? 21.661 16.379 -3.172 1.00 33.47 224 LYS A CA 1
ATOM 1767 C C . LYS A 1 224 ? 20.817 17.415 -3.920 1.00 33.47 224 LYS A C 1
ATOM 1769 O O . LYS A 1 224 ? 21.292 18.522 -4.166 1.00 33.47 224 LYS A O 1
ATOM 1774 N N . ARG A 1 225 ? 19.577 17.095 -4.291 1.00 38.41 225 ARG A N 1
ATOM 1775 C CA . ARG A 1 225 ? 18.622 18.112 -4.756 1.00 38.41 225 ARG A CA 1
ATOM 1776 C C . ARG A 1 225 ? 17.251 17.915 -4.119 1.00 38.41 225 ARG A C 1
ATOM 1778 O O . ARG A 1 225 ? 16.645 16.854 -4.229 1.00 38.41 225 ARG A O 1
ATOM 1785 N N . ASP A 1 226 ? 16.822 18.960 -3.421 1.00 32.53 226 ASP A N 1
ATOM 1786 C CA . ASP A 1 226 ? 15.542 19.073 -2.732 1.00 32.53 226 ASP A CA 1
ATOM 1787 C C . ASP A 1 226 ? 14.466 19.513 -3.737 1.00 32.53 226 ASP A C 1
ATOM 1789 O O . ASP A 1 226 ? 14.626 20.526 -4.419 1.00 32.53 226 ASP A O 1
ATOM 1793 N N . PHE A 1 227 ? 13.395 18.729 -3.864 1.00 42.00 227 PHE A N 1
ATOM 1794 C CA . PHE A 1 227 ? 12.294 18.982 -4.798 1.00 42.00 227 PHE A CA 1
ATOM 1795 C C . PHE A 1 227 ? 10.953 18.675 -4.125 1.00 42.00 227 PHE A C 1
ATOM 1797 O O . PHE A 1 227 ? 10.289 17.684 -4.431 1.00 42.00 227 PHE A O 1
ATOM 1804 N N . SER A 1 228 ? 10.542 19.540 -3.198 1.00 32.56 228 SER A N 1
ATOM 1805 C CA . SER A 1 228 ? 9.196 19.513 -2.622 1.00 32.56 228 SER A CA 1
ATOM 1806 C C . SER A 1 228 ? 8.170 20.078 -3.619 1.00 32.56 228 SER A C 1
ATOM 1808 O O . SER A 1 228 ? 7.883 21.272 -3.683 1.00 32.56 228 SER A O 1
ATOM 1810 N N . GLY A 1 229 ? 7.602 19.191 -4.439 1.00 36.12 229 GLY A N 1
ATOM 1811 C CA . GLY A 1 229 ? 6.402 19.449 -5.234 1.00 36.12 229 GLY A CA 1
ATOM 1812 C C . GLY A 1 229 ? 5.173 18.844 -4.555 1.00 36.12 229 GLY A C 1
ATOM 1813 O O . GLY A 1 229 ? 5.220 17.718 -4.078 1.00 36.12 229 GLY A O 1
ATOM 1814 N N . LYS A 1 230 ? 4.051 19.573 -4.541 1.00 38.62 230 LYS A N 1
ATOM 1815 C CA . LYS A 1 230 ? 2.821 19.308 -3.759 1.00 38.62 230 LYS A CA 1
ATOM 1816 C C . LYS A 1 230 ? 2.140 17.925 -3.911 1.00 38.62 230 LYS A C 1
ATOM 1818 O O . LYS A 1 230 ? 1.121 17.725 -3.262 1.00 38.62 230 LYS A O 1
ATOM 1823 N N . PHE A 1 231 ? 2.659 16.993 -4.719 1.00 39.00 231 PHE A N 1
ATOM 1824 C CA . PHE A 1 231 ? 2.072 15.659 -4.939 1.00 39.00 231 PHE A CA 1
ATOM 1825 C C . PHE A 1 231 ? 3.084 14.514 -5.185 1.00 39.00 231 PHE A C 1
ATOM 1827 O O . PHE A 1 231 ? 2.653 13.408 -5.492 1.00 39.00 231 PHE A O 1
ATOM 1834 N N . GLY A 1 232 ? 4.399 14.722 -5.023 1.00 42.44 232 GLY A N 1
ATOM 1835 C CA . GLY A 1 232 ? 5.414 13.670 -5.215 1.00 42.44 232 GLY A CA 1
ATOM 1836 C C . GLY A 1 232 ? 6.469 13.679 -4.110 1.00 42.44 232 GLY A C 1
ATOM 1837 O O . GLY A 1 232 ? 6.831 14.753 -3.636 1.00 42.44 232 GLY A O 1
ATOM 1838 N N . ARG A 1 233 ? 6.935 12.493 -3.686 1.00 49.44 233 ARG A N 1
ATOM 1839 C CA . ARG A 1 233 ? 8.001 12.366 -2.677 1.00 49.44 233 ARG A CA 1
ATOM 1840 C C . ARG A 1 233 ? 9.365 12.594 -3.318 1.00 49.44 233 ARG A C 1
ATOM 1842 O O . ARG A 1 233 ? 9.603 12.110 -4.422 1.00 49.44 233 ARG A O 1
ATOM 1849 N N . SER A 1 234 ? 10.254 13.311 -2.640 1.00 54.94 234 SER A N 1
ATOM 1850 C CA . SER A 1 234 ? 11.637 13.461 -3.099 1.00 54.94 234 SER A CA 1
ATOM 1851 C C . SER A 1 234 ? 12.468 12.214 -2.770 1.00 54.94 234 SER A C 1
ATOM 1853 O O . SER A 1 234 ? 12.187 11.485 -1.819 1.00 54.94 234 SER A O 1
ATOM 1855 N N . LYS A 1 235 ? 13.558 11.997 -3.512 1.00 53.75 235 LYS A N 1
ATOM 1856 C CA . LYS A 1 235 ? 14.538 10.936 -3.222 1.00 53.75 235 LYS A CA 1
ATOM 1857 C C . LYS A 1 235 ? 15.095 11.018 -1.793 1.00 53.75 235 LYS A C 1
ATOM 1859 O O . LYS A 1 235 ? 15.351 10.001 -1.153 1.00 53.75 235 LYS A O 1
ATOM 1864 N N . GLN A 1 236 ? 15.285 12.236 -1.283 1.00 58.25 236 GLN A N 1
ATOM 1865 C CA . GLN A 1 236 ? 15.753 12.463 0.083 1.00 58.25 236 GLN A CA 1
ATOM 1866 C C . GLN A 1 236 ? 14.685 12.053 1.106 1.00 58.25 236 GLN A C 1
ATOM 1868 O O . GLN A 1 236 ? 15.008 11.402 2.096 1.00 58.25 236 GLN A O 1
ATOM 1873 N N . GLU A 1 237 ? 13.410 12.343 0.833 1.00 62.78 237 GLU A N 1
ATOM 1874 C CA . GLU A 1 237 ? 12.297 11.898 1.673 1.00 62.78 237 GLU A CA 1
ATOM 1875 C C . GLU A 1 237 ? 12.166 10.373 1.699 1.00 62.78 237 GLU A C 1
ATOM 1877 O O . GLU A 1 237 ? 11.852 9.823 2.749 1.00 62.78 237 GLU A O 1
ATOM 1882 N N . GLU A 1 238 ? 12.412 9.666 0.592 1.00 61.66 238 GLU A N 1
ATOM 1883 C CA . GLU A 1 238 ? 12.445 8.195 0.574 1.00 61.66 238 GLU A CA 1
ATOM 1884 C C . GLU A 1 238 ? 13.566 7.644 1.459 1.00 61.66 238 GLU A C 1
ATOM 1886 O O . GLU A 1 238 ? 13.301 6.838 2.350 1.00 61.66 238 GLU A O 1
ATOM 1891 N N . ILE A 1 239 ? 14.789 8.166 1.315 1.00 67.75 239 ILE A N 1
ATOM 1892 C CA . ILE A 1 239 ? 15.928 7.788 2.167 1.00 67.75 239 ILE A CA 1
ATOM 1893 C C . ILE A 1 239 ? 15.626 8.058 3.647 1.00 67.75 239 ILE A C 1
ATOM 1895 O O . ILE A 1 239 ? 15.927 7.231 4.513 1.00 67.75 239 ILE A O 1
ATOM 1899 N N . ASP A 1 240 ? 15.033 9.209 3.960 1.00 72.38 240 ASP A N 1
ATOM 1900 C CA . ASP A 1 240 ? 14.694 9.576 5.332 1.00 72.38 240 ASP A CA 1
ATOM 1901 C C . ASP A 1 240 ? 13.529 8.742 5.878 1.00 72.38 240 ASP A C 1
ATOM 1903 O O . ASP A 1 240 ? 13.542 8.371 7.055 1.00 72.38 240 ASP A O 1
ATOM 1907 N N . ASN A 1 241 ? 12.569 8.364 5.030 1.00 74.69 241 ASN A N 1
ATOM 1908 C CA . ASN A 1 241 ? 11.499 7.432 5.376 1.00 74.69 241 ASN A CA 1
ATOM 1909 C C . ASN A 1 241 ? 12.052 6.039 5.694 1.00 74.69 241 ASN A C 1
ATOM 1911 O O . ASN A 1 241 ? 11.649 5.451 6.697 1.00 74.69 241 ASN A O 1
ATOM 1915 N N . ASP A 1 242 ? 12.994 5.529 4.905 1.00 76.75 242 ASP A N 1
ATOM 1916 C CA . ASP A 1 242 ? 13.601 4.218 5.145 1.00 76.75 242 ASP A CA 1
ATOM 1917 C C . ASP A 1 242 ? 14.456 4.210 6.411 1.00 76.75 242 ASP A C 1
ATOM 1919 O O . ASP A 1 242 ? 14.352 3.303 7.241 1.00 76.75 242 ASP A O 1
ATOM 1923 N N . ARG A 1 243 ? 15.230 5.279 6.639 1.00 82.06 243 ARG A N 1
ATOM 1924 C CA . ARG A 1 243 ? 15.963 5.478 7.899 1.00 82.06 243 ARG A CA 1
ATOM 1925 C C . ARG A 1 243 ? 15.023 5.556 9.095 1.00 82.06 243 ARG A C 1
ATOM 1927 O O . ARG A 1 243 ? 15.350 5.034 10.161 1.00 82.06 243 ARG A O 1
ATOM 1934 N N . LEU A 1 244 ? 13.876 6.217 8.949 1.00 84.75 244 LEU A N 1
ATOM 1935 C CA . LEU A 1 244 ? 12.875 6.324 10.005 1.00 84.75 244 LEU A CA 1
ATOM 1936 C C . LEU A 1 244 ? 12.236 4.965 10.308 1.00 84.75 244 LEU A C 1
ATOM 1938 O O . LEU A 1 244 ? 12.174 4.595 11.479 1.00 84.75 244 LEU A O 1
ATOM 1942 N N . LYS A 1 245 ? 11.828 4.209 9.279 1.00 87.50 245 LYS A N 1
ATOM 1943 C CA . LYS A 1 245 ? 11.296 2.841 9.411 1.00 87.50 245 LYS A CA 1
ATOM 1944 C C . LYS A 1 245 ? 12.283 1.933 10.143 1.00 87.50 245 LYS A C 1
ATOM 1946 O O . LYS A 1 245 ? 11.897 1.277 11.111 1.00 87.50 245 LYS A O 1
ATOM 1951 N N . GLN A 1 246 ? 13.559 1.957 9.756 1.00 87.50 246 GLN A N 1
ATOM 1952 C CA . GLN A 1 246 ? 14.600 1.158 10.404 1.00 87.50 246 GLN A CA 1
ATOM 1953 C C . GLN A 1 246 ? 14.813 1.564 11.870 1.00 87.50 246 GLN A C 1
ATOM 1955 O O . GLN A 1 246 ? 14.796 0.715 12.760 1.00 87.50 246 GLN A O 1
ATOM 1960 N N . LYS A 1 247 ? 14.987 2.865 12.149 1.00 87.81 247 LYS A N 1
ATOM 1961 C CA . LYS A 1 247 ? 15.159 3.368 13.524 1.00 87.81 247 LYS A CA 1
ATOM 1962 C C . LYS A 1 247 ? 13.972 3.010 14.411 1.00 87.81 247 LYS A C 1
ATOM 1964 O O . LYS A 1 247 ? 14.163 2.690 15.583 1.00 87.81 247 LYS A O 1
ATOM 1969 N N . LEU A 1 248 ? 12.760 3.077 13.862 1.00 90.00 248 LEU A N 1
ATOM 1970 C CA . LEU A 1 248 ? 11.541 2.730 14.575 1.00 90.00 248 LEU A CA 1
ATOM 1971 C C . LEU A 1 248 ? 11.503 1.236 14.904 1.00 90.00 248 LEU A C 1
ATOM 1973 O O . LEU A 1 248 ? 11.301 0.892 16.064 1.00 90.00 248 LEU A O 1
ATOM 1977 N N . ALA A 1 249 ? 11.792 0.371 13.930 1.00 90.25 249 ALA A N 1
ATOM 1978 C CA . ALA A 1 249 ? 11.858 -1.069 14.148 1.00 90.25 249 ALA A CA 1
ATOM 1979 C C . ALA A 1 249 ? 12.875 -1.414 15.253 1.00 90.25 249 ALA A C 1
ATOM 1981 O O . ALA A 1 249 ? 12.542 -2.114 16.210 1.00 90.25 249 ALA A O 1
ATOM 1982 N N . TYR A 1 250 ? 14.087 -0.849 15.189 1.00 91.06 250 TYR A N 1
ATOM 1983 C CA . TYR A 1 250 ? 15.127 -1.093 16.196 1.00 91.06 250 TYR A CA 1
ATOM 1984 C C . TYR A 1 250 ? 14.757 -0.591 17.588 1.00 91.06 250 TYR A C 1
ATOM 1986 O O . TYR A 1 250 ? 15.021 -1.261 18.585 1.00 91.06 250 TYR A O 1
ATOM 1994 N N . ARG A 1 251 ? 14.099 0.568 17.672 1.00 90.44 251 ARG A N 1
ATOM 1995 C CA . ARG A 1 251 ? 13.625 1.117 18.946 1.00 90.44 251 ARG A CA 1
ATOM 1996 C C . ARG A 1 251 ? 12.646 0.182 19.659 1.00 90.44 251 ARG A C 1
ATOM 1998 O O . ARG A 1 251 ? 12.605 0.190 20.886 1.00 90.44 251 ARG A O 1
ATOM 2005 N N . TYR A 1 252 ? 11.869 -0.590 18.907 1.00 90.44 252 TYR A N 1
ATOM 2006 C CA . TYR A 1 252 ? 10.831 -1.475 19.432 1.00 90.44 252 TYR A CA 1
ATOM 2007 C C . TYR A 1 252 ? 11.204 -2.964 19.350 1.00 90.44 252 TYR A C 1
ATOM 2009 O O . TYR A 1 252 ? 10.327 -3.821 19.352 1.00 90.44 252 TYR A O 1
ATOM 2017 N N . GLY A 1 253 ? 12.504 -3.279 19.340 1.00 87.69 253 GLY A N 1
ATOM 2018 C CA . GLY A 1 253 ? 12.999 -4.637 19.591 1.00 87.69 253 GLY A CA 1
ATOM 2019 C C . GLY A 1 253 ? 13.332 -5.467 18.352 1.00 87.69 253 GLY A C 1
ATOM 2020 O O . GLY A 1 253 ? 13.791 -6.599 18.498 1.00 87.69 253 GLY A O 1
ATOM 2021 N N . PHE A 1 254 ? 13.181 -4.921 17.143 1.00 92.38 254 PHE A N 1
ATOM 2022 C CA . PHE A 1 254 ? 13.769 -5.547 15.959 1.00 92.38 254 PHE A CA 1
ATOM 2023 C C . PHE A 1 254 ? 15.286 -5.315 15.928 1.00 92.38 254 PHE A C 1
ATOM 2025 O O . PHE A 1 254 ? 15.819 -4.381 16.521 1.00 92.38 254 PHE A O 1
ATOM 2032 N N . SER A 1 255 ? 16.009 -6.172 15.220 1.00 88.38 255 SER A N 1
ATOM 2033 C CA . SER A 1 255 ? 17.467 -6.129 15.094 1.00 88.38 255 SER A CA 1
ATOM 2034 C C . SER A 1 255 ? 17.865 -6.262 13.624 1.00 88.38 255 SER A C 1
ATOM 2036 O O . SER A 1 255 ? 17.022 -6.628 12.809 1.00 88.38 255 SER A O 1
ATOM 2038 N N . PRO A 1 256 ? 19.142 -6.075 13.251 1.00 84.88 256 PRO A N 1
ATOM 2039 C CA . PRO A 1 256 ? 19.601 -6.341 11.883 1.00 84.88 256 PRO A CA 1
ATOM 2040 C C . PRO A 1 256 ? 19.355 -7.779 11.385 1.00 84.88 256 PRO A C 1
ATOM 2042 O O . PRO A 1 256 ? 19.480 -8.042 10.195 1.00 84.88 256 PRO A O 1
ATOM 2045 N N . ARG A 1 257 ? 19.031 -8.723 12.284 1.00 86.31 257 ARG A N 1
ATOM 2046 C CA . ARG A 1 257 ? 18.661 -10.107 11.941 1.00 86.31 257 ARG A CA 1
ATOM 2047 C C . ARG A 1 257 ? 17.154 -10.312 11.771 1.00 86.31 257 ARG A C 1
ATOM 2049 O O . ARG A 1 257 ? 16.756 -11.335 11.230 1.00 86.31 257 ARG A O 1
ATOM 2056 N N . THR A 1 258 ? 16.333 -9.380 12.256 1.00 91.19 258 THR A N 1
ATOM 2057 C CA . THR A 1 258 ? 14.862 -9.468 12.232 1.00 91.19 258 THR A CA 1
ATOM 2058 C C . THR A 1 258 ? 14.192 -8.324 11.467 1.00 91.19 258 THR A C 1
ATOM 2060 O O . THR A 1 258 ? 13.004 -8.390 11.190 1.00 91.19 258 THR A O 1
ATOM 2063 N N . TYR A 1 259 ? 14.943 -7.297 11.072 1.00 92.69 259 TYR A N 1
ATOM 2064 C CA . TYR A 1 259 ? 14.561 -6.289 10.087 1.00 92.69 259 TYR A CA 1
ATOM 2065 C C . TYR A 1 259 ? 15.465 -6.455 8.865 1.00 92.69 259 TYR A C 1
ATOM 2067 O O . TYR A 1 259 ? 16.657 -6.143 8.918 1.00 92.69 259 TYR A O 1
ATOM 2075 N N . LEU A 1 260 ? 14.909 -6.999 7.788 1.00 91.62 260 LEU A N 1
ATOM 2076 C CA . LEU A 1 260 ? 15.640 -7.429 6.606 1.00 91.62 260 LEU A CA 1
ATOM 2077 C C . LEU A 1 260 ? 15.326 -6.501 5.439 1.00 91.62 260 LEU A C 1
ATOM 2079 O O . LEU A 1 260 ? 14.169 -6.259 5.121 1.00 91.62 260 LEU A O 1
ATOM 2083 N N . VAL A 1 261 ? 16.365 -6.009 4.776 1.00 89.69 261 VAL A N 1
ATOM 2084 C CA . VAL A 1 261 ? 16.220 -5.184 3.576 1.00 89.69 261 VAL A CA 1
ATOM 2085 C C . VAL A 1 261 ? 16.844 -5.933 2.411 1.00 89.69 261 VAL A C 1
ATOM 2087 O O . VAL A 1 261 ? 18.022 -6.291 2.461 1.00 89.69 261 VAL A O 1
ATOM 2090 N N . VAL A 1 262 ? 16.059 -6.163 1.365 1.00 87.25 262 VAL A N 1
ATOM 2091 C CA . VAL A 1 262 ? 16.498 -6.811 0.129 1.00 87.25 262 VAL A CA 1
ATOM 2092 C C . VAL A 1 262 ? 16.534 -5.758 -0.972 1.00 87.25 262 VAL A C 1
ATOM 2094 O O . VAL A 1 262 ? 15.551 -5.066 -1.227 1.00 87.25 262 VAL A O 1
ATOM 2097 N N . ASN A 1 263 ? 17.694 -5.602 -1.609 1.00 83.62 263 ASN A N 1
ATOM 2098 C CA . ASN A 1 263 ? 17.881 -4.610 -2.665 1.00 83.62 263 ASN A CA 1
ATOM 2099 C C . ASN A 1 263 ? 17.408 -5.163 -4.017 1.00 83.62 263 ASN A C 1
ATOM 2101 O O . ASN A 1 263 ? 18.121 -5.902 -4.688 1.00 83.62 263 ASN A O 1
ATOM 2105 N N . CYS A 1 264 ? 16.224 -4.746 -4.437 1.00 79.44 264 CYS A N 1
ATOM 2106 C CA . CYS A 1 264 ? 15.541 -5.144 -5.661 1.00 79.44 264 CYS A CA 1
ATOM 2107 C C . CYS A 1 264 ? 15.565 -4.020 -6.695 1.00 79.44 264 CYS A C 1
ATOM 2109 O O . CYS A 1 264 ? 14.535 -3.604 -7.225 1.00 79.44 264 CYS A O 1
ATOM 2111 N N . ARG A 1 265 ? 16.771 -3.508 -6.972 1.00 72.19 265 ARG A N 1
ATOM 2112 C CA . ARG A 1 265 ? 16.997 -2.449 -7.961 1.00 72.19 265 ARG A CA 1
ATOM 2113 C C . ARG A 1 265 ? 16.408 -2.751 -9.333 1.00 72.19 265 ARG A C 1
ATOM 2115 O O . ARG A 1 265 ? 15.933 -1.828 -9.992 1.00 72.19 265 ARG A O 1
ATOM 2122 N N . GLU A 1 266 ? 16.455 -4.006 -9.751 1.00 68.88 266 GLU A N 1
ATOM 2123 C CA . GLU A 1 266 ? 15.973 -4.437 -11.054 1.00 68.88 266 GLU A CA 1
ATOM 2124 C C . GLU A 1 266 ? 14.714 -5.287 -10.888 1.00 68.88 266 GLU A C 1
ATOM 2126 O O . GLU A 1 266 ? 14.671 -6.213 -10.079 1.00 68.88 266 GLU A O 1
ATOM 2131 N N . SER A 1 267 ? 13.679 -4.961 -11.662 1.00 74.62 267 SER A N 1
ATOM 2132 C CA . SER A 1 267 ? 12.392 -5.663 -11.639 1.00 74.62 267 SER A CA 1
ATOM 2133 C C . SER A 1 267 ? 12.395 -6.831 -12.628 1.00 74.62 267 SER A C 1
ATOM 2135 O O . SER A 1 267 ? 11.675 -6.800 -13.618 1.00 74.62 267 SER A O 1
ATOM 2137 N N . ARG A 1 268 ? 13.262 -7.822 -12.384 1.00 75.75 268 ARG A N 1
ATOM 2138 C CA . ARG A 1 268 ? 13.346 -9.079 -13.151 1.00 75.75 268 ARG A CA 1
ATOM 2139 C C . ARG A 1 268 ? 13.615 -10.274 -12.240 1.00 75.75 268 ARG A C 1
ATOM 2141 O O . ARG A 1 268 ? 14.238 -10.107 -11.186 1.00 75.75 268 ARG A O 1
ATOM 2148 N N . MET A 1 269 ? 13.155 -11.461 -12.634 1.00 82.56 269 MET A N 1
ATOM 2149 C CA . MET A 1 269 ? 13.233 -12.683 -11.825 1.00 82.56 269 MET A CA 1
ATOM 2150 C C . MET A 1 269 ? 14.659 -12.992 -11.368 1.00 82.56 269 MET A C 1
ATOM 2152 O O . MET A 1 269 ? 14.882 -13.227 -10.183 1.00 82.56 269 MET A O 1
ATOM 2156 N N . GLU A 1 270 ? 15.633 -12.958 -12.279 1.00 82.69 270 GLU A N 1
ATOM 2157 C CA . GLU A 1 270 ? 17.012 -13.370 -11.994 1.00 82.69 270 GLU A CA 1
ATOM 2158 C C . GLU A 1 270 ? 17.624 -12.514 -10.882 1.00 82.69 270 GLU A C 1
ATOM 2160 O O . GLU A 1 270 ? 18.241 -13.039 -9.954 1.00 82.69 270 GLU A O 1
ATOM 2165 N N . HIS A 1 271 ? 17.374 -11.202 -10.933 1.00 83.94 271 HIS A N 1
ATOM 2166 C CA . HIS A 1 271 ? 17.837 -10.255 -9.920 1.00 83.94 271 HIS A CA 1
ATOM 2167 C C . HIS A 1 271 ? 17.156 -10.493 -8.569 1.00 83.94 271 HIS A C 1
ATOM 2169 O O . HIS A 1 271 ? 17.816 -10.458 -7.531 1.00 83.94 271 HIS A O 1
ATOM 2175 N N . MET A 1 272 ? 15.849 -10.781 -8.556 1.00 89.31 272 MET A N 1
ATOM 2176 C CA . MET A 1 272 ? 15.132 -11.120 -7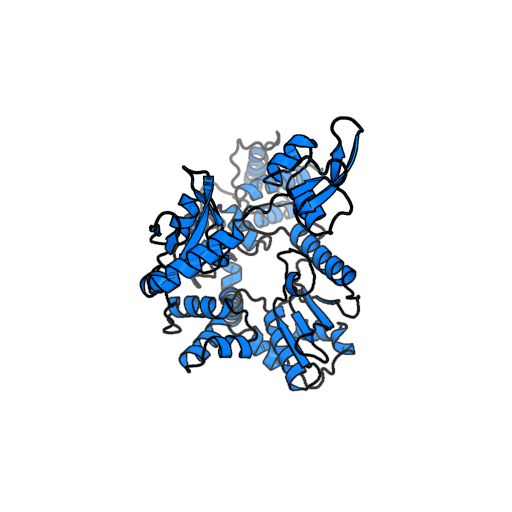.319 1.00 89.31 272 MET A CA 1
ATOM 2177 C C . MET A 1 272 ? 15.709 -12.376 -6.663 1.00 89.31 272 MET A C 1
ATOM 2179 O O . MET A 1 272 ? 15.996 -12.364 -5.466 1.00 89.31 272 MET A O 1
ATOM 2183 N N . VAL A 1 273 ? 15.909 -13.442 -7.443 1.00 91.50 273 VAL A N 1
ATOM 2184 C CA . VAL A 1 273 ? 16.457 -14.717 -6.957 1.00 91.50 273 VAL A CA 1
ATOM 2185 C C . VAL A 1 273 ? 17.866 -14.520 -6.404 1.00 91.50 273 VAL A C 1
ATOM 2187 O O . VAL A 1 273 ? 18.160 -14.963 -5.292 1.00 91.50 273 VAL A O 1
ATOM 2190 N N . GLU A 1 274 ? 18.723 -13.803 -7.134 1.00 90.62 274 GLU A N 1
ATOM 2191 C CA . GLU A 1 274 ? 20.084 -13.491 -6.697 1.00 90.62 274 GLU A CA 1
ATOM 2192 C C . GLU A 1 274 ? 20.090 -12.718 -5.372 1.00 90.62 274 GLU A C 1
ATOM 2194 O O . GLU A 1 274 ? 20.817 -13.068 -4.437 1.00 90.62 274 GLU A O 1
ATOM 2199 N N . MET A 1 275 ? 19.268 -11.674 -5.268 1.00 90.94 275 MET A N 1
ATOM 2200 C CA . MET A 1 275 ? 19.264 -10.790 -4.106 1.00 90.94 275 MET A CA 1
ATOM 2201 C C . MET A 1 275 ? 18.630 -11.428 -2.874 1.00 90.94 275 MET A C 1
ATOM 2203 O O . MET A 1 275 ? 19.143 -11.228 -1.773 1.00 90.94 275 MET A O 1
ATOM 2207 N N . ILE A 1 276 ? 17.585 -12.244 -3.036 1.00 92.50 276 ILE A N 1
ATOM 2208 C CA . ILE A 1 276 ? 17.043 -13.073 -1.951 1.00 92.50 276 ILE A CA 1
ATOM 2209 C C . ILE A 1 276 ? 18.109 -14.073 -1.493 1.00 92.50 276 ILE A C 1
ATOM 2211 O O . ILE A 1 276 ? 18.362 -14.169 -0.291 1.00 92.50 276 ILE A O 1
ATOM 2215 N N . GLY A 1 277 ? 18.791 -14.737 -2.433 1.00 90.88 277 GLY A N 1
ATOM 2216 C CA . GLY A 1 277 ? 19.870 -15.688 -2.158 1.00 90.88 277 GLY A CA 1
ATOM 2217 C C . GLY A 1 277 ? 21.066 -15.082 -1.412 1.00 90.88 277 GLY A C 1
ATOM 2218 O O . GLY A 1 277 ? 21.690 -15.753 -0.594 1.00 90.88 277 GLY A O 1
ATOM 2219 N N . LYS A 1 278 ? 21.372 -13.802 -1.651 1.00 90.25 278 LYS A N 1
ATOM 2220 C CA . LYS A 1 278 ? 22.433 -13.054 -0.947 1.00 90.25 278 LYS A CA 1
ATOM 2221 C C . LYS A 1 278 ? 21.972 -12.406 0.361 1.00 90.25 278 LYS A C 1
ATOM 2223 O O . LYS A 1 278 ? 22.805 -11.939 1.138 1.00 90.25 278 LYS A O 1
ATOM 2228 N N . SER A 1 279 ? 20.666 -12.324 0.591 1.00 88.94 279 SER A N 1
ATOM 2229 C CA . SER A 1 279 ? 20.094 -11.714 1.789 1.00 88.94 279 SER A CA 1
ATOM 2230 C C . SER A 1 279 ? 20.099 -12.684 2.979 1.00 88.94 279 SER A C 1
ATOM 2232 O O . SER A 1 279 ? 20.198 -13.900 2.794 1.00 88.94 279 SER A O 1
ATOM 2234 N N . PRO A 1 280 ? 19.893 -12.189 4.214 1.00 90.12 280 PRO A N 1
ATOM 2235 C CA . PRO A 1 280 ? 19.716 -13.058 5.376 1.00 90.12 280 PRO A CA 1
ATOM 2236 C C . PRO A 1 280 ? 18.556 -14.060 5.254 1.00 90.12 280 PRO A C 1
ATOM 2238 O O . PRO A 1 280 ? 18.562 -15.059 5.966 1.00 90.12 280 PRO A O 1
ATOM 2241 N N . LEU A 1 281 ? 17.592 -13.845 4.346 1.00 90.94 281 LEU A N 1
ATOM 2242 C CA . LEU A 1 281 ? 16.488 -14.783 4.104 1.00 90.94 281 LEU A CA 1
ATOM 2243 C C . LEU A 1 281 ? 16.993 -16.170 3.689 1.00 90.94 281 LEU A C 1
ATOM 2245 O O . LEU A 1 281 ? 16.436 -17.165 4.135 1.00 90.94 281 LEU A O 1
ATOM 2249 N N . ALA A 1 282 ? 18.072 -16.249 2.904 1.00 91.81 282 ALA A N 1
ATOM 2250 C CA . ALA A 1 282 ? 18.639 -17.522 2.456 1.00 91.81 282 ALA A CA 1
ATOM 2251 C C . ALA A 1 282 ? 19.292 -18.334 3.584 1.00 91.81 282 ALA A C 1
ATOM 2253 O O . ALA A 1 282 ? 19.442 -19.546 3.468 1.00 91.81 282 ALA A O 1
ATOM 2254 N N . ALA A 1 283 ? 19.687 -17.672 4.675 1.00 90.06 283 ALA A N 1
ATOM 2255 C CA . ALA A 1 283 ? 20.184 -18.340 5.874 1.00 90.06 283 ALA A CA 1
ATOM 2256 C C . ALA A 1 283 ? 19.052 -18.730 6.840 1.00 90.06 283 ALA A C 1
ATOM 2258 O O . ALA A 1 283 ? 19.249 -19.600 7.685 1.00 90.06 283 ALA A O 1
ATOM 2259 N N . LEU A 1 284 ? 17.894 -18.066 6.745 1.00 92.12 284 LEU A N 1
ATOM 2260 C CA . LEU A 1 284 ? 16.735 -18.303 7.608 1.00 92.12 284 LEU A CA 1
ATOM 2261 C C . LEU A 1 284 ? 15.790 -19.374 7.056 1.00 92.12 284 LEU A C 1
ATOM 2263 O O . LEU A 1 284 ? 15.137 -20.053 7.844 1.00 92.12 284 LEU A O 1
ATOM 2267 N N . PHE A 1 285 ? 15.718 -19.527 5.733 1.00 95.44 285 PHE A N 1
ATOM 2268 C CA . PHE A 1 285 ? 14.751 -20.391 5.061 1.00 95.44 285 PHE A CA 1
ATOM 2269 C C . PHE A 1 285 ? 15.418 -21.328 4.052 1.00 95.44 285 PHE A C 1
ATOM 2271 O O . PHE A 1 285 ? 16.387 -20.968 3.385 1.00 95.44 285 PHE A O 1
ATOM 2278 N N . ASP A 1 286 ? 14.857 -22.525 3.900 1.00 94.94 286 ASP A N 1
ATOM 2279 C CA . ASP A 1 286 ? 15.229 -23.467 2.852 1.00 94.94 286 ASP A CA 1
ATOM 2280 C C . ASP A 1 286 ? 14.609 -23.044 1.516 1.00 94.94 286 ASP A C 1
ATOM 2282 O O . ASP A 1 286 ? 13.400 -23.132 1.303 1.00 94.94 286 ASP A O 1
ATOM 2286 N N . LEU A 1 287 ? 15.456 -22.593 0.594 1.00 95.38 287 LEU A N 1
ATOM 2287 C CA . LEU A 1 287 ? 15.020 -22.077 -0.702 1.00 95.38 287 LEU A CA 1
ATOM 2288 C C . LEU A 1 287 ? 14.907 -23.157 -1.792 1.00 95.38 287 LEU A C 1
ATOM 2290 O O . LEU A 1 287 ? 14.436 -22.862 -2.888 1.00 95.38 287 LEU A O 1
ATOM 2294 N N . ARG A 1 288 ? 15.332 -24.403 -1.532 1.00 93.00 288 ARG A N 1
ATOM 2295 C CA . ARG A 1 288 ? 15.434 -25.453 -2.570 1.00 93.00 288 ARG A CA 1
ATOM 2296 C C . ARG A 1 288 ? 14.086 -25.851 -3.171 1.00 93.00 288 ARG A C 1
ATOM 2298 O O . ARG A 1 288 ? 14.041 -26.285 -4.316 1.00 93.00 288 ARG A O 1
ATOM 2305 N N . GLY A 1 289 ? 13.008 -25.722 -2.399 1.00 91.56 289 GLY A N 1
ATOM 2306 C CA . GLY A 1 289 ? 11.650 -26.071 -2.821 1.00 91.56 289 GLY A CA 1
ATOM 2307 C C . GLY A 1 289 ? 10.860 -24.923 -3.452 1.00 91.56 289 GLY A C 1
ATOM 2308 O O . GLY A 1 289 ? 9.669 -25.091 -3.700 1.00 91.56 289 GLY A O 1
ATOM 2309 N N . ILE A 1 290 ? 11.459 -23.746 -3.642 1.00 96.75 290 ILE A N 1
ATOM 2310 C CA . ILE A 1 290 ? 10.745 -22.565 -4.136 1.00 96.75 290 ILE A CA 1
ATOM 2311 C C . ILE A 1 290 ? 10.634 -22.602 -5.663 1.00 96.75 290 ILE A C 1
ATOM 2313 O O . ILE A 1 290 ? 11.635 -22.671 -6.373 1.00 96.75 290 ILE A O 1
ATOM 2317 N N . ASP A 1 291 ? 9.404 -22.497 -6.165 1.00 95.69 291 ASP A N 1
ATOM 2318 C CA . ASP A 1 291 ? 9.101 -22.317 -7.584 1.00 95.69 291 ASP A CA 1
ATOM 2319 C C . ASP A 1 291 ? 9.200 -20.824 -7.939 1.00 95.69 291 ASP A C 1
ATOM 2321 O O . ASP A 1 291 ? 8.265 -20.042 -7.723 1.00 95.69 291 ASP A O 1
ATOM 2325 N N . TRP A 1 292 ? 10.363 -20.419 -8.453 1.00 92.75 292 TRP A N 1
ATOM 2326 C CA . TRP A 1 292 ? 10.642 -19.034 -8.844 1.00 92.75 292 TRP A CA 1
ATOM 2327 C C . TRP A 1 292 ? 9.843 -18.587 -10.070 1.00 92.75 292 TRP A C 1
ATOM 2329 O O . TRP A 1 292 ? 9.425 -17.433 -10.129 1.00 92.75 292 TRP A O 1
ATOM 2339 N N . GLU A 1 293 ? 9.548 -19.494 -11.005 1.00 89.88 293 GLU A N 1
ATOM 2340 C CA . GLU A 1 293 ? 8.723 -19.168 -12.172 1.00 89.88 293 GLU A CA 1
ATOM 2341 C C . GLU A 1 293 ? 7.274 -18.880 -11.767 1.00 89.88 293 GLU A C 1
ATOM 2343 O O . GLU A 1 293 ? 6.598 -18.046 -12.369 1.00 89.88 293 GLU A O 1
ATOM 2348 N N . LYS A 1 294 ? 6.766 -19.548 -10.727 1.00 90.62 294 LYS A N 1
ATOM 2349 C CA . LYS A 1 294 ? 5.467 -19.211 -10.141 1.00 90.62 294 LYS A CA 1
ATOM 2350 C C . LYS A 1 294 ? 5.482 -17.831 -9.492 1.00 90.62 294 LYS A C 1
ATOM 2352 O O . LYS A 1 294 ? 4.499 -17.107 -9.649 1.00 90.62 294 LYS A O 1
ATOM 2357 N N . CYS A 1 295 ? 6.560 -17.463 -8.797 1.00 89.81 295 CYS A N 1
ATOM 2358 C CA . CYS A 1 295 ? 6.718 -16.105 -8.273 1.00 89.81 295 CYS A CA 1
ATOM 2359 C C . CYS A 1 295 ? 6.691 -15.074 -9.403 1.00 89.81 295 CYS A C 1
ATOM 2361 O O . CYS A 1 295 ? 5.960 -14.093 -9.296 1.00 89.81 295 CYS A O 1
ATOM 2363 N N . GLU A 1 296 ? 7.400 -15.344 -10.501 1.00 85.88 296 GLU A N 1
ATOM 2364 C CA . GLU A 1 296 ? 7.414 -14.493 -11.691 1.00 85.88 296 GLU A CA 1
ATOM 2365 C C . GLU A 1 296 ? 6.012 -14.317 -12.274 1.00 85.88 296 GLU A C 1
ATOM 2367 O O . GLU A 1 296 ? 5.504 -13.201 -12.364 1.00 85.88 296 GLU A O 1
ATOM 2372 N N . ARG A 1 297 ? 5.322 -15.422 -12.581 1.00 82.31 297 ARG A N 1
ATOM 2373 C CA . ARG A 1 297 ? 3.964 -15.369 -13.144 1.00 82.31 297 ARG A CA 1
ATOM 2374 C C . ARG A 1 297 ? 2.999 -14.576 -12.262 1.00 82.31 297 ARG A C 1
ATOM 2376 O O . ARG A 1 297 ? 2.181 -13.831 -12.785 1.00 82.31 297 ARG A O 1
ATOM 2383 N N . GLN A 1 298 ? 3.090 -14.715 -10.938 1.00 84.94 298 GLN A N 1
ATOM 2384 C CA . GLN A 1 298 ? 2.244 -13.959 -10.007 1.00 84.94 298 GLN A CA 1
ATOM 2385 C C . GLN A 1 298 ? 2.649 -12.487 -9.884 1.00 84.94 298 GLN A C 1
ATOM 2387 O O . GLN A 1 298 ? 1.788 -11.647 -9.627 1.00 84.94 298 GLN A O 1
ATOM 2392 N N . ALA A 1 299 ? 3.933 -12.167 -10.053 1.00 81.75 299 ALA A N 1
ATOM 2393 C CA . ALA A 1 299 ? 4.430 -10.800 -9.999 1.00 81.75 299 ALA A CA 1
ATOM 2394 C C . ALA A 1 299 ? 4.054 -9.977 -11.234 1.00 81.75 299 ALA A C 1
ATOM 2396 O O . ALA A 1 299 ? 3.808 -8.775 -11.123 1.00 81.75 299 ALA A O 1
ATOM 2397 N N . LEU A 1 300 ? 3.974 -10.627 -12.393 1.00 73.81 300 LEU A N 1
ATOM 2398 C CA . LEU A 1 300 ? 3.586 -9.990 -13.650 1.00 73.81 300 LEU A CA 1
ATOM 2399 C C . LEU A 1 300 ? 2.070 -9.832 -13.806 1.00 73.81 300 LEU A C 1
ATOM 2401 O O . LEU A 1 300 ? 1.620 -9.006 -14.600 1.00 73.81 300 LEU A O 1
ATOM 2405 N N . ASP A 1 301 ? 1.280 -10.607 -13.066 1.00 79.62 301 ASP A N 1
ATOM 2406 C CA . ASP A 1 301 ? -0.176 -10.570 -13.156 1.00 79.62 301 ASP A CA 1
ATOM 2407 C C . ASP A 1 301 ? -0.782 -9.389 -12.369 1.00 79.62 301 ASP A C 1
ATOM 2409 O O . ASP A 1 301 ? -0.197 -8.841 -11.426 1.00 79.62 301 ASP A O 1
ATOM 2413 N N . SER A 1 302 ? -1.971 -8.964 -12.787 1.00 84.19 302 SER A N 1
ATOM 2414 C CA . SER A 1 302 ? -2.700 -7.848 -12.189 1.00 84.19 302 SER A CA 1
ATOM 2415 C C . SER A 1 302 ? -3.586 -8.338 -11.052 1.00 84.19 302 SER A C 1
ATOM 2417 O O . SER A 1 302 ? -4.489 -9.160 -11.248 1.00 84.19 302 SER A O 1
ATOM 2419 N N . TYR A 1 303 ? -3.407 -7.777 -9.855 1.00 87.12 303 TYR A N 1
ATOM 2420 C CA . TYR A 1 303 ? -4.319 -8.070 -8.753 1.00 87.12 303 TYR A CA 1
ATOM 2421 C C . TYR A 1 303 ? -5.736 -7.586 -9.026 1.00 87.12 303 TYR A C 1
ATOM 2423 O O . TYR A 1 303 ? -6.672 -8.187 -8.504 1.00 87.12 303 TYR A O 1
ATOM 2431 N N . VAL A 1 304 ? -5.932 -6.559 -9.860 1.00 84.62 304 VAL A N 1
ATOM 2432 C CA . VAL A 1 304 ? -7.280 -6.153 -10.277 1.00 84.62 304 VAL A CA 1
ATOM 2433 C C . VAL A 1 304 ? -7.944 -7.270 -11.073 1.00 84.62 304 VAL A C 1
ATOM 2435 O O . VAL A 1 304 ? -9.058 -7.667 -10.724 1.00 84.62 304 VAL A O 1
ATOM 2438 N N . LYS A 1 305 ? -7.255 -7.832 -12.074 1.00 87.88 305 LYS A N 1
ATOM 2439 C CA . LYS A 1 305 ? -7.773 -8.948 -12.881 1.00 87.88 305 LYS A CA 1
ATOM 2440 C C . LYS A 1 305 ? -8.073 -10.173 -12.011 1.00 87.88 305 LYS A C 1
ATOM 2442 O O . LYS A 1 305 ? -9.171 -10.722 -12.099 1.00 87.88 305 LYS A O 1
ATOM 2447 N N . GLN A 1 306 ? -7.162 -10.543 -11.109 1.00 89.81 306 GLN A N 1
ATOM 2448 C CA . GLN A 1 306 ? -7.362 -11.665 -10.180 1.00 89.81 306 GLN A CA 1
ATOM 2449 C C . GLN A 1 306 ? -8.552 -11.446 -9.232 1.00 89.81 306 GLN A C 1
ATOM 2451 O O . GLN A 1 306 ? -9.404 -12.326 -9.096 1.00 89.81 306 GLN A O 1
ATOM 2456 N N . VAL A 1 307 ? -8.658 -10.263 -8.612 1.00 92.31 307 VAL A N 1
ATOM 2457 C CA . VAL A 1 307 ? -9.784 -9.909 -7.732 1.00 92.31 307 VAL A CA 1
ATOM 2458 C C . VAL A 1 307 ? -11.110 -9.963 -8.494 1.00 92.31 307 VAL A C 1
ATOM 2460 O O . VAL A 1 307 ? -12.088 -10.507 -7.981 1.00 92.31 307 VAL A O 1
ATOM 2463 N N . CYS A 1 308 ? -11.152 -9.437 -9.721 1.00 91.25 308 CYS A N 1
ATOM 2464 C CA . CYS A 1 308 ? -12.350 -9.466 -10.560 1.00 91.25 308 CYS A CA 1
ATOM 2465 C C . CYS A 1 308 ? -12.753 -10.893 -10.935 1.00 91.25 308 CYS A C 1
ATOM 2467 O O . CYS A 1 308 ? -13.936 -11.221 -10.863 1.00 91.25 308 CYS A O 1
ATOM 2469 N N . ALA A 1 309 ? -11.787 -11.750 -11.273 1.00 92.50 309 ALA A N 1
ATOM 2470 C CA . ALA A 1 309 ? -12.038 -13.151 -11.593 1.00 92.50 309 ALA A CA 1
ATOM 2471 C C . ALA A 1 309 ? -12.609 -13.922 -10.391 1.00 92.50 309 ALA A C 1
ATOM 2473 O O . ALA A 1 309 ? -13.600 -14.637 -10.540 1.00 92.50 309 ALA A O 1
ATOM 2474 N N . LEU A 1 310 ? -12.042 -13.743 -9.192 1.00 92.44 310 LEU A N 1
ATOM 2475 C CA . LEU A 1 310 ? -12.564 -14.359 -7.966 1.00 92.44 310 LEU A CA 1
ATOM 2476 C C . LEU A 1 310 ? -13.964 -13.834 -7.617 1.00 92.44 310 LEU A C 1
ATOM 2478 O O . LEU A 1 310 ? -14.841 -14.600 -7.221 1.00 92.44 310 LEU A O 1
ATOM 2482 N N . TYR A 1 311 ? -14.214 -12.539 -7.810 1.00 92.38 311 TYR A N 1
ATOM 2483 C CA . TYR A 1 311 ? -15.541 -11.963 -7.597 1.00 92.38 311 TYR A CA 1
ATOM 2484 C C . TYR A 1 311 ? -16.579 -12.498 -8.590 1.00 92.38 311 TYR A C 1
ATOM 2486 O O . TYR A 1 311 ? -17.687 -12.843 -8.185 1.00 92.38 311 TYR A O 1
ATOM 2494 N N . ALA A 1 312 ? -16.220 -12.640 -9.869 1.00 90.12 312 ALA A N 1
ATOM 2495 C CA . ALA A 1 312 ? -17.087 -13.224 -10.893 1.00 90.12 312 ALA A CA 1
ATOM 2496 C C . ALA A 1 312 ? -17.436 -14.697 -10.607 1.00 90.12 312 ALA A C 1
ATOM 2498 O O . ALA A 1 312 ? -18.517 -15.153 -10.969 1.00 90.12 312 ALA A O 1
ATOM 2499 N N . GLN A 1 313 ? -16.561 -15.421 -9.902 1.00 90.81 313 GLN A N 1
ATOM 2500 C CA . GLN A 1 313 ? -16.821 -16.776 -9.399 1.00 90.81 313 GLN A CA 1
ATOM 2501 C C . GLN A 1 313 ? -17.746 -16.806 -8.163 1.00 90.81 313 GLN A C 1
ATOM 2503 O O . GLN A 1 313 ? -18.098 -17.882 -7.687 1.00 90.81 313 GLN A O 1
ATOM 2508 N N . GLY A 1 314 ? -18.151 -15.649 -7.630 1.00 85.44 314 GLY A N 1
ATOM 2509 C CA . GLY A 1 314 ? -19.072 -15.540 -6.495 1.00 85.44 314 GLY A CA 1
ATOM 2510 C C . GLY A 1 314 ? -18.402 -15.574 -5.119 1.00 85.44 314 GLY A C 1
ATOM 2511 O O . GLY A 1 314 ? -19.101 -15.685 -4.110 1.00 85.44 314 GLY A O 1
ATOM 2512 N N . TYR A 1 315 ? -17.070 -15.462 -5.037 1.00 86.62 315 TYR A N 1
ATOM 2513 C CA . TYR A 1 315 ? -16.391 -15.407 -3.742 1.00 86.62 315 TYR A CA 1
ATOM 2514 C C . TYR A 1 315 ? -16.762 -14.120 -2.978 1.00 86.62 315 TYR A C 1
ATOM 2516 O O . TYR A 1 315 ? -16.696 -13.022 -3.541 1.00 86.62 315 TYR A O 1
ATOM 2524 N N . PRO A 1 316 ? -17.093 -14.206 -1.674 1.00 85.19 316 PRO A N 1
ATOM 2525 C CA . PRO A 1 316 ? -17.294 -13.024 -0.839 1.00 85.19 316 PRO A CA 1
ATOM 2526 C C . PRO A 1 316 ? -16.027 -12.162 -0.757 1.00 85.19 316 PRO A C 1
ATOM 2528 O O . PRO A 1 316 ? -14.924 -12.692 -0.637 1.00 85.19 316 PRO A O 1
ATOM 2531 N N . LEU A 1 317 ? -16.175 -10.833 -0.705 1.00 88.69 317 LEU A N 1
ATOM 2532 C CA . LEU A 1 317 ? -15.047 -9.885 -0.653 1.00 88.69 317 LEU A CA 1
ATOM 2533 C C . LEU A 1 317 ? -14.048 -10.184 0.477 1.00 88.69 317 LEU A C 1
ATOM 2535 O O . LEU A 1 317 ? -12.846 -10.026 0.287 1.00 88.69 317 LEU A O 1
ATOM 2539 N N . VAL A 1 318 ? -14.538 -10.634 1.638 1.00 85.81 318 VAL A N 1
ATOM 2540 C CA . VAL A 1 318 ? -13.694 -11.023 2.781 1.00 85.81 318 VAL A CA 1
ATOM 2541 C C . VAL A 1 318 ? -12.805 -12.217 2.425 1.00 85.81 318 VAL A C 1
ATOM 2543 O O . VAL A 1 318 ? -11.611 -12.181 2.699 1.00 85.81 318 VAL A O 1
ATOM 2546 N N . ARG A 1 319 ? -13.351 -13.227 1.733 1.00 88.62 319 ARG A N 1
ATOM 2547 C CA . ARG A 1 319 ? -12.585 -14.397 1.277 1.00 88.62 319 ARG A CA 1
ATOM 2548 C C . ARG A 1 319 ? -11.539 -14.024 0.236 1.00 88.62 319 ARG A C 1
ATOM 2550 O O . ARG A 1 319 ? -10.420 -14.514 0.308 1.00 88.62 319 ARG A O 1
ATOM 2557 N N . ILE A 1 320 ? -11.880 -13.121 -0.684 1.00 91.25 320 ILE A N 1
ATOM 2558 C CA . ILE A 1 320 ? -10.926 -12.598 -1.672 1.00 91.25 320 ILE A CA 1
ATOM 2559 C C . ILE A 1 320 ? -9.771 -11.877 -0.963 1.00 91.25 320 ILE A C 1
ATOM 2561 O O . ILE A 1 320 ? -8.608 -12.120 -1.277 1.00 91.25 320 ILE A O 1
ATOM 2565 N N . ALA A 1 321 ? -10.078 -11.024 0.021 1.00 90.44 321 ALA A N 1
ATOM 2566 C CA . ALA A 1 321 ? -9.068 -10.300 0.790 1.00 90.44 321 ALA A CA 1
ATOM 2567 C C . ALA A 1 321 ? -8.139 -11.246 1.569 1.00 90.44 321 ALA A C 1
ATOM 2569 O O . ALA A 1 321 ? -6.923 -11.073 1.519 1.00 90.44 321 ALA A O 1
ATOM 2570 N N . GLU A 1 322 ? -8.697 -12.261 2.238 1.00 88.88 322 GLU A N 1
ATOM 2571 C CA . GLU A 1 322 ? -7.942 -13.295 2.961 1.00 88.88 322 GLU A CA 1
ATOM 2572 C C . GLU A 1 322 ? -7.017 -14.081 2.024 1.00 88.88 322 GLU A C 1
ATOM 2574 O O . GLU A 1 322 ? -5.818 -14.188 2.283 1.00 88.88 322 GLU A O 1
ATOM 2579 N N . GLN A 1 323 ? -7.560 -14.588 0.914 1.00 89.06 323 GLN A N 1
ATOM 2580 C CA . GLN A 1 323 ? -6.827 -15.416 -0.042 1.00 89.06 323 GLN A CA 1
ATOM 2581 C C . GLN A 1 323 ? -5.692 -14.647 -0.724 1.00 89.06 323 GLN A C 1
ATOM 2583 O O . GLN A 1 323 ? -4.611 -15.193 -0.926 1.00 89.06 323 GLN A O 1
ATOM 2588 N N . MET A 1 324 ? -5.926 -13.380 -1.068 1.00 89.19 324 MET A N 1
ATOM 2589 C CA . MET A 1 324 ? -4.931 -12.538 -1.737 1.00 89.19 324 MET A CA 1
ATOM 2590 C C . MET A 1 324 ? -4.040 -11.751 -0.766 1.00 89.19 324 MET A C 1
ATOM 2592 O O . MET A 1 324 ? -3.181 -10.988 -1.210 1.00 89.19 324 MET A O 1
ATOM 2596 N N . LYS A 1 325 ? -4.245 -11.902 0.552 1.00 89.31 325 LYS A N 1
ATOM 2597 C CA . LYS A 1 325 ? -3.567 -11.127 1.607 1.00 89.31 325 LYS A CA 1
ATOM 2598 C C . LYS A 1 325 ? -3.644 -9.609 1.368 1.00 89.31 325 LYS A C 1
ATOM 2600 O O . LYS A 1 325 ? -2.685 -8.875 1.603 1.00 89.31 325 LYS A O 1
ATOM 2605 N N . LEU A 1 326 ? -4.794 -9.133 0.883 1.00 89.12 326 LEU A N 1
ATOM 2606 C CA . LEU A 1 326 ? -5.049 -7.721 0.587 1.00 89.12 326 LEU A CA 1
ATOM 2607 C C . LEU A 1 326 ? -5.771 -7.026 1.747 1.00 89.12 326 LEU A C 1
ATOM 2609 O O . LEU A 1 326 ? -6.587 -7.618 2.451 1.00 89.12 326 LEU A O 1
ATOM 2613 N N . GLY A 1 327 ? -5.521 -5.724 1.909 1.00 81.69 327 GLY A N 1
ATOM 2614 C CA . GLY A 1 327 ? -6.223 -4.901 2.894 1.00 81.69 327 GLY A CA 1
ATOM 2615 C C . GLY A 1 327 ? -7.740 -4.835 2.654 1.00 81.69 327 GLY A C 1
ATOM 2616 O O . GLY A 1 327 ? -8.214 -4.878 1.516 1.00 81.69 327 GLY A O 1
ATOM 2617 N N . LYS A 1 328 ? -8.518 -4.650 3.733 1.00 74.62 328 LYS A N 1
ATOM 2618 C CA . LYS A 1 328 ? -10.000 -4.650 3.716 1.00 74.62 328 LYS A CA 1
ATOM 2619 C C . LYS A 1 328 ? -10.613 -3.666 2.708 1.00 74.62 328 LYS A C 1
ATOM 2621 O O . LYS A 1 328 ? -11.649 -3.951 2.115 1.00 74.62 328 LYS A O 1
ATOM 2626 N N . CYS A 1 329 ? -9.972 -2.517 2.500 1.00 79.62 329 CYS A N 1
ATOM 2627 C CA . CYS A 1 329 ? -10.430 -1.488 1.561 1.00 79.62 329 CYS A CA 1
ATOM 2628 C C . CYS A 1 329 ? -9.873 -1.672 0.138 1.00 79.62 329 CYS A C 1
ATOM 2630 O O . CYS A 1 329 ? -10.375 -1.049 -0.800 1.00 79.62 329 CYS A O 1
ATOM 2632 N N . THR A 1 330 ? -8.858 -2.522 -0.036 1.00 86.12 330 THR A N 1
ATOM 2633 C CA . THR A 1 330 ? -8.157 -2.719 -1.310 1.00 86.12 330 THR A CA 1
ATOM 2634 C C . THR A 1 330 ? -9.004 -3.517 -2.293 1.00 86.12 330 THR A C 1
ATOM 2636 O O . THR A 1 330 ? -9.121 -3.116 -3.447 1.00 86.12 330 THR A O 1
ATOM 2639 N N . VAL A 1 331 ? -9.678 -4.577 -1.834 1.00 89.88 331 VAL A N 1
ATOM 2640 C CA . VAL A 1 331 ? -10.560 -5.393 -2.689 1.00 89.88 331 VAL A CA 1
ATOM 2641 C C . VAL A 1 331 ? -11.709 -4.562 -3.290 1.00 89.88 331 VAL A C 1
ATOM 2643 O O . VAL A 1 331 ? -11.817 -4.527 -4.515 1.00 89.88 331 VAL A O 1
ATOM 2646 N N . PRO A 1 332 ? -12.513 -3.799 -2.511 1.00 86.88 332 PRO A N 1
ATOM 2647 C CA . PRO A 1 332 ? -13.511 -2.892 -3.084 1.00 86.88 332 PRO A CA 1
ATOM 2648 C C . PRO A 1 332 ? -12.931 -1.863 -4.058 1.00 86.88 332 PRO A C 1
ATOM 2650 O O . PRO A 1 332 ? -13.597 -1.487 -5.019 1.00 86.88 332 PRO A O 1
ATOM 2653 N N . ARG A 1 333 ? -11.709 -1.370 -3.809 1.00 85.06 333 ARG A N 1
ATOM 2654 C CA . ARG A 1 333 ? -11.028 -0.427 -4.705 1.00 85.06 333 ARG A CA 1
ATOM 2655 C C . ARG A 1 333 ? -10.708 -1.088 -6.045 1.00 85.06 333 ARG A C 1
ATOM 2657 O O . ARG A 1 333 ? -11.054 -0.522 -7.075 1.00 85.06 333 ARG A O 1
ATOM 2664 N N . TYR A 1 334 ? -10.114 -2.278 -6.036 1.00 90.12 334 TYR A N 1
ATOM 2665 C CA . TYR A 1 334 ? -9.806 -3.031 -7.255 1.00 90.12 334 TYR A CA 1
ATOM 2666 C C . TYR A 1 334 ? -11.065 -3.441 -8.019 1.00 90.12 334 TYR A C 1
ATOM 2668 O O . TYR A 1 334 ? -11.102 -3.281 -9.231 1.00 90.12 334 TYR A O 1
ATOM 2676 N N . LEU A 1 335 ? -12.137 -3.845 -7.334 1.00 88.31 335 LEU A N 1
ATOM 2677 C CA . LEU A 1 335 ? -13.410 -4.146 -7.994 1.00 88.31 335 LEU A CA 1
ATOM 2678 C C . LEU A 1 335 ? -14.046 -2.916 -8.658 1.00 88.31 335 LEU A C 1
ATOM 2680 O O . LEU A 1 335 ? -14.614 -3.040 -9.736 1.00 88.31 335 LEU A O 1
ATOM 2684 N N . LYS A 1 336 ? -13.923 -1.715 -8.072 1.00 83.75 336 LYS A N 1
ATOM 2685 C CA . LYS A 1 336 ? -14.351 -0.468 -8.738 1.00 83.75 336 LYS A CA 1
ATOM 2686 C C . LYS A 1 336 ? -13.552 -0.205 -10.017 1.00 83.75 336 LYS A C 1
ATOM 2688 O O . LYS A 1 336 ? -14.156 0.170 -11.018 1.00 83.75 336 LYS A O 1
ATOM 2693 N N . ARG A 1 337 ? -12.228 -0.413 -9.984 1.00 79.25 337 ARG A N 1
ATOM 2694 C CA . ARG A 1 337 ? -11.356 -0.281 -11.167 1.00 79.25 337 ARG A CA 1
ATOM 2695 C C . ARG A 1 337 ? -11.758 -1.284 -12.244 1.00 79.25 337 ARG A C 1
ATOM 2697 O O . ARG A 1 337 ? -12.048 -0.896 -13.368 1.00 79.25 337 ARG A O 1
ATOM 2704 N N . GLY A 1 338 ? -11.888 -2.552 -11.866 1.00 83.19 338 GLY A N 1
ATOM 2705 C CA . GLY A 1 338 ? -12.316 -3.607 -12.772 1.00 83.19 338 GLY A CA 1
ATOM 2706 C C . GLY A 1 338 ? -13.709 -3.384 -13.354 1.00 83.19 338 GLY A C 1
ATOM 2707 O O . GLY A 1 338 ? -13.905 -3.619 -14.538 1.00 83.19 338 GLY A O 1
ATOM 2708 N N . ALA A 1 339 ? -14.667 -2.875 -12.576 1.00 80.62 339 ALA A N 1
ATOM 2709 C CA . ALA A 1 339 ? -15.992 -2.524 -13.086 1.00 80.62 339 ALA A CA 1
ATOM 2710 C C . ALA A 1 339 ? -15.942 -1.368 -14.099 1.00 80.62 339 ALA A C 1
ATOM 2712 O O . ALA A 1 339 ? -16.604 -1.439 -15.131 1.00 80.62 339 ALA A O 1
ATOM 2713 N N . ALA A 1 340 ? -15.124 -0.338 -13.850 1.00 74.00 340 ALA A N 1
ATOM 2714 C CA . ALA A 1 340 ? -14.907 0.753 -14.804 1.00 74.00 340 ALA A CA 1
ATOM 2715 C C . ALA A 1 340 ? -14.241 0.269 -16.107 1.00 74.00 340 ALA A C 1
ATOM 2717 O O . ALA A 1 340 ? -14.574 0.760 -17.182 1.00 74.00 340 ALA A O 1
ATOM 2718 N N . ALA A 1 341 ? -13.357 -0.728 -16.012 1.00 75.69 341 ALA A N 1
ATOM 2719 C CA . ALA A 1 341 ? -12.716 -1.387 -17.148 1.00 75.69 341 ALA A CA 1
ATOM 2720 C C . ALA A 1 341 ? -13.580 -2.486 -17.810 1.00 75.69 341 ALA A C 1
ATOM 2722 O O . ALA A 1 341 ? -13.138 -3.118 -18.766 1.00 75.69 341 ALA A O 1
ATOM 2723 N N . GLY A 1 342 ? -14.795 -2.752 -17.310 1.00 79.31 342 GLY A N 1
ATOM 2724 C CA . GLY A 1 342 ? -15.682 -3.796 -17.841 1.00 79.31 342 GLY A CA 1
ATOM 2725 C C . GLY A 1 342 ? -15.274 -5.241 -17.510 1.00 79.31 342 GLY A C 1
ATOM 2726 O O . GLY A 1 342 ? -15.808 -6.173 -18.102 1.00 79.31 342 GLY A O 1
ATOM 2727 N N . LEU A 1 343 ? -14.355 -5.449 -16.562 1.00 82.94 343 LEU A N 1
ATOM 2728 C CA . LEU A 1 343 ? -13.858 -6.764 -16.135 1.00 82.94 343 LEU A CA 1
ATOM 2729 C C . LEU A 1 343 ? -14.788 -7.484 -15.145 1.00 82.94 343 LEU A C 1
ATOM 2731 O O . LEU A 1 343 ? -14.696 -8.699 -14.985 1.00 82.94 343 LEU A O 1
ATOM 2735 N N . CYS A 1 344 ? -15.665 -6.760 -14.442 1.00 86.94 344 CYS A N 1
ATOM 2736 C CA . CYS A 1 344 ? -16.654 -7.362 -13.545 1.00 86.94 344 CYS A CA 1
ATOM 2737 C C . CYS A 1 344 ? -17.905 -6.490 -13.366 1.00 86.94 344 CYS A C 1
ATOM 2739 O O . CYS A 1 344 ? -17.901 -5.296 -13.651 1.00 86.94 344 CYS A O 1
ATOM 2741 N N . GLY A 1 345 ? -18.978 -7.087 -12.838 1.00 85.31 345 GLY A N 1
ATOM 2742 C CA . GLY A 1 345 ? -20.248 -6.407 -12.555 1.00 85.31 345 GLY A CA 1
ATOM 2743 C C . GLY A 1 345 ? -20.338 -5.758 -11.169 1.00 85.31 345 GLY A C 1
ATOM 2744 O O . GLY A 1 345 ? -21.442 -5.620 -10.645 1.00 85.31 345 GLY A O 1
ATOM 2745 N N . TYR A 1 346 ? -19.211 -5.425 -10.528 1.00 85.88 346 TYR A N 1
ATOM 2746 C CA . TYR A 1 346 ? -19.232 -4.912 -9.157 1.00 85.88 346 TYR A CA 1
ATOM 2747 C C . TYR A 1 346 ? -19.935 -3.555 -9.071 1.00 85.88 346 TYR A C 1
ATOM 2749 O O . TYR A 1 346 ? -19.501 -2.565 -9.659 1.00 85.88 346 TYR A O 1
ATOM 2757 N N . GLN A 1 347 ? -20.990 -3.496 -8.260 1.00 79.81 347 GLN A N 1
ATOM 2758 C CA . GLN A 1 347 ? -21.662 -2.253 -7.911 1.00 79.81 347 GLN A CA 1
ATOM 2759 C C . GLN A 1 347 ? -21.340 -1.893 -6.461 1.00 79.81 347 GLN A C 1
ATOM 2761 O O . GLN A 1 347 ? -21.647 -2.670 -5.553 1.00 79.81 347 GLN A O 1
ATOM 2766 N N . PRO A 1 348 ? -20.717 -0.729 -6.199 1.00 68.81 348 PRO A N 1
ATOM 2767 C CA . PRO A 1 348 ? -20.456 -0.316 -4.836 1.00 68.81 348 PRO A CA 1
ATOM 2768 C C . PRO A 1 348 ? -21.785 -0.109 -4.118 1.00 68.81 348 PRO A C 1
ATOM 2770 O O . PRO A 1 348 ? -22.606 0.708 -4.539 1.00 68.81 348 PRO A O 1
ATOM 2773 N N . VAL A 1 349 ? -21.967 -0.820 -3.008 1.00 60.06 349 VAL A N 1
ATOM 2774 C CA . VAL A 1 349 ? -23.082 -0.571 -2.099 1.00 60.06 349 VAL A CA 1
ATOM 2775 C C . VAL A 1 349 ? -22.924 0.862 -1.601 1.00 60.06 349 VAL A C 1
ATOM 2777 O O . VAL A 1 349 ? -22.007 1.175 -0.838 1.00 60.06 349 VAL A O 1
ATOM 2780 N N . ARG A 1 350 ? -23.768 1.773 -2.094 1.00 54.41 350 ARG A N 1
ATOM 2781 C CA . ARG A 1 350 ? -23.889 3.094 -1.485 1.00 54.41 350 ARG A CA 1
ATOM 2782 C C . ARG A 1 350 ? -24.455 2.834 -0.099 1.00 54.41 350 ARG A C 1
ATOM 2784 O O . ARG A 1 350 ? -25.559 2.311 0.010 1.00 54.41 350 ARG A O 1
ATOM 2791 N N . HIS A 1 351 ? -23.711 3.177 0.948 1.00 54.56 351 HIS A N 1
ATOM 2792 C CA . HIS A 1 351 ? -24.360 3.417 2.227 1.00 54.56 351 HIS A CA 1
ATOM 2793 C C . HIS A 1 351 ? -25.408 4.493 1.940 1.00 54.56 351 HIS A C 1
ATOM 2795 O O . HIS A 1 351 ? -25.044 5.604 1.542 1.00 54.56 351 HIS A O 1
ATOM 2801 N N . GLU A 1 352 ? -26.693 4.139 2.023 1.00 52.84 352 GLU A N 1
ATOM 2802 C CA . GLU A 1 352 ? -27.763 5.132 2.044 1.00 52.84 352 GLU A CA 1
ATOM 2803 C C . GLU A 1 352 ? -27.338 6.220 3.026 1.00 52.84 352 GLU A C 1
ATOM 2805 O O . GLU A 1 352 ? -26.767 5.916 4.077 1.00 52.84 352 GLU A O 1
ATOM 2810 N N . GLN A 1 353 ? -27.498 7.485 2.640 1.00 59.91 353 GLN A N 1
ATOM 2811 C CA . GLN A 1 353 ? -27.118 8.598 3.499 1.00 59.91 353 GLN A CA 1
ATOM 2812 C C . GLN A 1 353 ? -27.862 8.437 4.825 1.00 59.91 353 GLN A C 1
ATOM 2814 O O . GLN A 1 353 ? -29.072 8.644 4.900 1.00 59.91 353 GLN A O 1
ATOM 2819 N N . VAL A 1 354 ? -27.135 7.984 5.847 1.00 69.94 354 VAL A N 1
ATOM 2820 C CA . VAL A 1 354 ? -27.705 7.716 7.160 1.00 69.94 354 VAL A CA 1
ATOM 2821 C C . VAL A 1 354 ? -28.168 9.057 7.709 1.00 69.94 354 VAL A C 1
ATOM 2823 O O . VAL A 1 354 ? -27.350 9.945 7.972 1.00 69.94 354 VAL A O 1
ATOM 2826 N N . ARG A 1 355 ? -29.490 9.214 7.824 1.00 88.62 355 ARG A N 1
ATOM 2827 C CA . ARG A 1 355 ? -30.102 10.368 8.478 1.00 88.62 355 ARG A CA 1
ATOM 2828 C C . ARG A 1 355 ? -29.845 10.268 9.969 1.00 88.62 355 ARG A C 1
ATOM 2830 O O . ARG A 1 355 ? -29.885 9.183 10.542 1.00 88.62 355 ARG A O 1
ATOM 2837 N N . ILE A 1 356 ? -29.605 11.402 10.601 1.00 90.44 356 ILE A N 1
ATOM 2838 C CA . ILE A 1 356 ? -29.127 11.443 11.984 1.00 90.44 356 ILE A CA 1
ATOM 2839 C C . ILE A 1 356 ? -29.964 12.432 12.749 1.00 90.44 356 ILE A C 1
ATOM 2841 O O . ILE A 1 356 ? -30.289 13.486 12.216 1.00 90.44 356 ILE A O 1
ATOM 2845 N N . ILE A 1 357 ? -30.288 12.111 13.990 1.00 91.75 357 ILE A N 1
ATOM 2846 C CA . ILE A 1 357 ? -31.014 13.004 14.878 1.00 91.75 357 ILE A CA 1
ATOM 2847 C C . ILE A 1 357 ? -30.120 13.452 16.032 1.00 91.75 357 ILE A C 1
ATOM 2849 O O . ILE A 1 357 ? -29.400 12.645 16.626 1.00 91.75 357 ILE A O 1
ATOM 2853 N N . CYS A 1 358 ? -30.171 14.747 16.332 1.00 89.94 358 CYS A N 1
ATOM 2854 C CA . CYS A 1 358 ? -29.672 15.288 17.587 1.00 89.94 358 CYS A CA 1
ATOM 2855 C C . CYS A 1 358 ? -30.735 15.070 18.668 1.00 89.94 358 CYS A C 1
ATOM 2857 O O . CYS A 1 358 ? -31.880 15.494 18.504 1.00 89.94 358 CYS A O 1
ATOM 2859 N N . VAL A 1 359 ? -30.373 14.381 19.749 1.00 87.94 359 VAL A N 1
ATOM 2860 C CA . VAL A 1 359 ? -31.330 13.957 20.782 1.00 87.94 359 VAL A CA 1
ATOM 2861 C C . VAL A 1 359 ? -31.905 15.161 21.535 1.00 87.94 359 VAL A C 1
ATOM 2863 O O . VAL A 1 359 ? -33.105 15.198 21.789 1.00 87.94 359 VAL A O 1
ATOM 2866 N N . GLU A 1 360 ? -31.081 16.168 21.835 1.00 82.75 360 GLU A N 1
ATOM 2867 C CA . GLU A 1 360 ? -31.480 17.359 22.595 1.00 82.75 360 GLU A CA 1
ATOM 2868 C C . GLU A 1 360 ? -32.405 18.285 21.809 1.00 82.75 360 GLU A C 1
ATOM 2870 O O . GLU A 1 360 ? -33.374 18.807 22.356 1.00 82.75 360 GLU A O 1
ATOM 2875 N N . THR A 1 361 ? -32.086 18.526 20.535 1.00 83.25 361 THR A N 1
ATOM 2876 C CA . THR A 1 361 ? -32.822 19.488 19.702 1.00 83.25 361 THR A CA 1
ATOM 2877 C C . THR A 1 361 ? -33.944 18.829 18.906 1.00 83.25 361 THR A C 1
ATOM 2879 O O . THR A 1 361 ? -34.810 19.517 18.370 1.00 83.25 361 THR A O 1
ATOM 2882 N N . GLY A 1 362 ? -33.922 17.498 18.779 1.00 84.94 362 GLY A N 1
ATOM 2883 C CA . GLY A 1 362 ? -34.803 16.743 17.892 1.00 84.94 362 GLY A CA 1
ATOM 2884 C C . GLY A 1 362 ? -34.535 16.985 16.402 1.00 84.94 362 GLY A C 1
ATOM 2885 O O . GLY A 1 362 ? -35.271 16.470 15.558 1.00 84.94 362 GLY A O 1
ATOM 2886 N N . GLN A 1 363 ? -33.505 17.762 16.052 1.00 90.62 363 GLN A N 1
ATOM 2887 C CA . GLN A 1 363 ? -33.215 18.127 14.672 1.00 90.62 363 GLN A CA 1
ATOM 2888 C C . GLN A 1 363 ? -32.660 16.931 13.898 1.00 90.62 363 GLN A C 1
ATOM 2890 O O . GLN A 1 363 ? -31.717 16.270 14.337 1.00 90.62 363 GLN A O 1
ATOM 2895 N N . ILE A 1 364 ? -33.238 16.676 12.722 1.00 92.69 364 ILE A N 1
ATOM 2896 C CA . ILE A 1 364 ? -32.835 15.593 11.825 1.00 92.69 364 ILE A CA 1
ATOM 2897 C C . ILE A 1 364 ? -31.976 16.174 10.705 1.00 92.69 364 ILE A C 1
ATOM 2899 O O . ILE A 1 364 ? -32.379 17.111 10.017 1.00 92.69 364 ILE A O 1
ATOM 2903 N N . PHE A 1 365 ? -30.812 15.580 10.498 1.00 90.44 365 PHE A N 1
ATOM 2904 C CA . PHE A 1 365 ? -29.858 15.935 9.463 1.00 90.44 365 PHE A CA 1
ATOM 2905 C C . PHE A 1 365 ? -29.835 14.855 8.379 1.00 90.44 365 PHE A C 1
ATOM 2907 O O . PHE A 1 365 ? -29.898 13.662 8.697 1.00 90.44 365 PHE A O 1
ATOM 2914 N N . PRO A 1 366 ? -29.698 15.233 7.098 1.00 85.56 366 PRO A N 1
ATOM 2915 C CA . PRO A 1 366 ? -29.663 14.272 6.002 1.00 85.56 366 PRO A CA 1
ATOM 2916 C C . PRO A 1 366 ? -28.340 13.494 5.933 1.00 85.56 366 PRO A C 1
ATOM 2918 O O . PRO A 1 366 ? -28.283 12.464 5.271 1.00 85.56 366 PRO A O 1
ATOM 2921 N N . SER A 1 367 ? -27.271 13.953 6.600 1.00 86.12 367 SER A N 1
ATOM 2922 C CA . SER A 1 367 ? -26.002 13.219 6.672 1.00 86.12 367 SER A CA 1
ATOM 2923 C C . SER A 1 367 ? -25.120 13.627 7.858 1.00 86.12 367 SER A C 1
ATOM 2925 O O . SER A 1 367 ? -25.266 14.719 8.416 1.00 86.12 367 SER A O 1
ATOM 2927 N N . MET A 1 368 ? -24.114 12.792 8.164 1.00 86.75 368 MET A N 1
ATOM 2928 C CA . MET A 1 368 ? -23.068 13.083 9.165 1.00 86.75 368 MET A CA 1
ATOM 2929 C C . MET A 1 368 ? -22.325 14.380 8.866 1.00 86.75 368 MET A C 1
ATOM 2931 O O . MET A 1 368 ? -21.958 15.102 9.785 1.00 86.75 368 MET A O 1
ATOM 2935 N N . ALA A 1 369 ? -22.107 14.691 7.587 1.00 84.81 369 ALA A N 1
ATOM 2936 C CA . ALA A 1 369 ? -21.403 15.901 7.185 1.00 84.81 369 ALA A CA 1
ATOM 2937 C C . ALA A 1 369 ? -22.205 17.175 7.491 1.00 84.81 369 ALA A C 1
ATOM 2939 O O . ALA A 1 369 ? -21.617 18.221 7.753 1.00 84.81 369 ALA A O 1
ATOM 2940 N N . GLU A 1 370 ? -23.537 17.111 7.462 1.00 87.19 370 GLU A N 1
ATOM 2941 C CA . GLU A 1 370 ? -24.391 18.254 7.810 1.00 87.19 370 GLU A CA 1
ATOM 2942 C C . GLU A 1 370 ? -24.469 18.450 9.321 1.00 87.19 370 GLU A C 1
ATOM 2944 O O . GLU A 1 370 ? -24.241 19.555 9.810 1.00 87.19 370 GLU A O 1
ATOM 2949 N N . ALA A 1 371 ? -24.705 17.359 10.055 1.00 89.00 371 ALA A N 1
ATOM 2950 C CA . ALA A 1 371 ? -24.706 17.347 11.515 1.00 89.00 371 ALA A CA 1
ATOM 2951 C C . ALA A 1 371 ? -23.372 17.860 12.088 1.00 89.00 371 ALA A C 1
ATOM 2953 O O . ALA A 1 371 ? -23.344 18.702 12.984 1.00 89.00 371 ALA A O 1
ATOM 2954 N N . ALA A 1 372 ? -22.250 17.412 11.518 1.00 89.31 372 ALA A N 1
ATOM 2955 C CA . ALA A 1 372 ? -20.919 17.830 11.941 1.00 89.31 372 ALA A CA 1
ATOM 2956 C C . ALA A 1 372 ? -20.652 19.322 11.667 1.00 89.31 372 ALA A C 1
ATOM 2958 O O . ALA A 1 372 ? -20.045 19.993 12.499 1.00 89.31 372 ALA A O 1
ATOM 2959 N N . ARG A 1 373 ? -21.160 19.874 10.552 1.00 88.81 373 ARG A N 1
ATOM 2960 C CA . ARG A 1 373 ? -21.099 21.321 10.274 1.00 88.81 373 ARG A CA 1
ATOM 2961 C C . ARG A 1 373 ? -21.907 22.133 11.282 1.00 88.81 373 ARG A C 1
ATOM 2963 O O . ARG A 1 373 ? -21.426 23.170 11.722 1.00 88.81 373 ARG A O 1
ATOM 2970 N N . PHE A 1 374 ? -23.095 21.659 11.660 1.00 87.06 374 PHE A N 1
ATOM 2971 C CA . PHE A 1 374 ? -23.957 22.343 12.628 1.00 87.06 374 PHE A CA 1
ATOM 2972 C C . PHE A 1 374 ? -23.260 22.559 13.978 1.00 87.06 374 PHE A C 1
ATOM 2974 O O . PHE A 1 374 ? -23.340 23.644 14.543 1.00 87.06 374 PHE A O 1
ATOM 2981 N N . CYS A 1 375 ? -22.528 21.557 14.465 1.00 83.69 375 CYS A N 1
ATOM 2982 C CA . CYS A 1 375 ? -21.842 21.608 15.760 1.00 83.69 375 CYS A CA 1
ATOM 2983 C C . CYS A 1 375 ? -20.321 21.839 15.661 1.00 83.69 375 CYS A C 1
ATOM 2985 O O . CYS A 1 375 ? -19.606 21.680 16.652 1.00 83.69 375 CYS A O 1
ATOM 2987 N N . ASN A 1 376 ? -19.839 22.232 14.476 1.00 83.06 376 ASN A N 1
ATOM 2988 C CA . ASN A 1 376 ? -18.449 22.567 14.162 1.00 83.06 376 ASN A CA 1
ATOM 2989 C C . ASN A 1 376 ? -17.417 21.490 14.564 1.00 83.06 376 ASN A C 1
ATOM 2991 O O . ASN A 1 376 ? -16.414 21.770 15.222 1.00 83.06 376 ASN A O 1
ATOM 2995 N N . ILE A 1 377 ? -17.664 20.242 14.160 1.00 84.00 377 ILE A N 1
ATOM 2996 C CA . ILE A 1 377 ? -16.741 19.110 14.336 1.00 84.00 377 ILE A CA 1
ATOM 2997 C C . ILE A 1 377 ? -16.477 18.391 13.005 1.00 84.00 377 ILE A C 1
ATOM 2999 O O . ILE A 1 377 ? -17.096 18.683 11.984 1.00 84.00 377 ILE A O 1
ATOM 3003 N N . SER A 1 378 ? -15.551 17.426 12.996 1.00 81.50 378 SER A N 1
ATOM 3004 C CA . SER A 1 378 ? -15.337 16.556 11.835 1.00 81.50 378 SER A CA 1
ATOM 3005 C C . SER A 1 378 ? -16.424 15.475 11.747 1.00 81.50 378 SER A C 1
ATOM 3007 O O . SER A 1 378 ? -16.860 14.923 12.759 1.00 81.50 378 SER A O 1
ATOM 3009 N N . SER A 1 379 ? -16.830 15.112 10.527 1.00 82.12 379 SER A N 1
ATOM 3010 C CA . SER A 1 379 ? -17.789 14.018 10.297 1.00 82.12 379 SER A CA 1
ATOM 3011 C C . SER A 1 379 ? -17.282 12.665 10.811 1.00 82.12 379 SER A C 1
ATOM 3013 O O . SER A 1 379 ? -18.077 11.842 11.254 1.00 82.12 379 SER A O 1
ATOM 3015 N N . GLY A 1 380 ? -15.960 12.452 10.815 1.00 80.00 380 GLY A N 1
ATOM 3016 C CA . GLY A 1 380 ? -15.331 11.255 11.377 1.00 80.00 380 GLY A CA 1
ATOM 3017 C C . GLY A 1 380 ? -15.519 11.126 12.892 1.00 80.00 380 GLY A C 1
ATOM 3018 O O . GLY A 1 380 ? -15.809 10.032 13.369 1.00 80.00 380 GLY A O 1
ATOM 3019 N N . ASN A 1 381 ? -15.431 12.233 13.640 1.00 79.38 381 ASN A N 1
ATOM 3020 C CA . ASN A 1 381 ? -15.696 12.226 15.083 1.00 79.38 381 ASN A CA 1
ATOM 3021 C C . ASN A 1 381 ? -17.159 11.866 15.372 1.00 79.38 381 ASN A C 1
ATOM 3023 O O . ASN A 1 381 ? -17.429 11.088 16.282 1.00 79.38 381 ASN A O 1
ATOM 3027 N N . LEU A 1 382 ? -18.090 12.389 14.566 1.00 83.25 382 LEU A N 1
ATOM 3028 C CA . LEU A 1 382 ? -19.518 12.093 14.695 1.00 83.25 382 LEU A CA 1
ATOM 3029 C C . LEU A 1 382 ? -19.824 10.617 14.386 1.00 83.25 382 LEU A C 1
ATOM 3031 O O . LEU A 1 382 ? -20.632 10.002 15.071 1.00 83.25 382 LEU A O 1
ATOM 3035 N N . GLY A 1 383 ? -19.125 10.016 13.418 1.00 81.88 383 GLY A N 1
ATOM 3036 C CA . GLY A 1 383 ? -19.262 8.591 13.101 1.00 81.88 383 GLY A CA 1
ATOM 3037 C C . GLY A 1 383 ? -18.787 7.647 14.213 1.00 81.88 383 GLY A C 1
ATOM 3038 O O . GLY A 1 383 ? -19.361 6.578 14.383 1.00 81.88 383 GLY A O 1
ATOM 3039 N N . GLN A 1 384 ? -17.778 8.035 14.999 1.00 79.12 384 GLN A N 1
ATOM 3040 C CA . GLN A 1 384 ? -17.265 7.215 16.111 1.00 79.12 384 GLN A CA 1
ATOM 3041 C C . GLN A 1 384 ? -18.182 7.192 17.341 1.00 79.12 384 GLN A C 1
ATOM 3043 O O . GLN A 1 384 ? -18.101 6.267 18.146 1.00 79.12 384 GLN A O 1
ATOM 3048 N N . ILE A 1 385 ? -19.005 8.227 17.511 1.00 82.62 385 ILE A N 1
ATOM 3049 C CA . ILE A 1 385 ? -19.854 8.430 18.695 1.00 82.62 385 ILE A CA 1
ATOM 3050 C C . ILE A 1 385 ? -21.348 8.252 18.397 1.00 82.62 385 ILE A C 1
ATOM 3052 O O . ILE A 1 385 ? -22.161 8.275 19.321 1.00 82.62 385 ILE A O 1
ATOM 3056 N N . LEU A 1 386 ? -21.711 8.043 17.129 1.00 84.19 386 LEU A N 1
ATOM 3057 C CA . LEU A 1 386 ? -23.077 7.765 16.702 1.00 84.19 386 LEU A CA 1
ATOM 3058 C C . LEU A 1 386 ? -23.638 6.541 17.440 1.00 84.19 386 LEU A C 1
ATOM 3060 O O . LEU A 1 386 ? -22.999 5.492 17.489 1.00 84.19 386 LEU A O 1
ATOM 3064 N N . ASN A 1 387 ? -24.851 6.672 17.976 1.00 81.06 387 ASN A N 1
ATOM 3065 C CA . ASN A 1 387 ? -25.532 5.654 18.783 1.00 81.06 387 ASN A CA 1
ATOM 3066 C C . ASN A 1 387 ? -24.866 5.316 20.126 1.00 81.06 387 ASN A C 1
ATOM 3068 O O . ASN A 1 387 ? -25.168 4.280 20.717 1.00 81.06 387 ASN A O 1
ATOM 3072 N N . THR A 1 388 ? -23.976 6.173 20.627 1.00 81.75 388 THR A N 1
ATOM 3073 C CA . THR A 1 388 ? -23.330 6.003 21.937 1.00 81.75 388 THR A CA 1
ATOM 3074 C C . THR A 1 388 ? -23.833 7.055 22.934 1.00 81.75 388 THR A C 1
ATOM 3076 O O . THR A 1 388 ? -24.309 8.109 22.509 1.00 81.75 388 THR A O 1
ATOM 3079 N N . PRO A 1 389 ? -23.679 6.837 24.255 1.00 76.75 389 PRO A N 1
ATOM 3080 C CA . PRO A 1 389 ? -24.019 7.844 25.264 1.00 76.75 389 PRO A CA 1
ATOM 3081 C C . PRO A 1 389 ? -22.994 8.990 25.346 1.00 76.75 389 PRO A C 1
ATOM 3083 O O . PRO A 1 389 ? -23.083 9.839 26.227 1.00 76.75 389 PRO A O 1
ATOM 3086 N N . LYS A 1 390 ? -21.981 9.023 24.467 1.00 81.44 390 LYS A N 1
ATOM 3087 C CA . LYS A 1 390 ? -20.957 10.073 24.458 1.00 81.44 390 LYS A CA 1
ATOM 3088 C C . LYS A 1 390 ? -21.429 11.268 23.640 1.00 81.44 390 LYS A C 1
ATOM 3090 O O . LYS A 1 390 ? -21.904 11.113 22.517 1.00 81.44 390 LYS A O 1
ATOM 3095 N N . ALA A 1 391 ? -21.190 12.463 24.164 1.00 83.94 391 ALA A N 1
ATOM 3096 C CA . ALA A 1 391 ? -21.470 13.690 23.437 1.00 83.94 391 ALA A CA 1
ATOM 3097 C C . ALA A 1 391 ? -20.373 14.040 22.423 1.00 83.94 391 ALA A C 1
ATOM 3099 O O . ALA A 1 391 ? -19.185 13.799 22.662 1.00 83.94 391 ALA A O 1
ATOM 3100 N N . ALA A 1 392 ? -20.752 14.709 21.333 1.00 83.31 392 ALA A N 1
ATOM 3101 C CA . ALA A 1 392 ? -19.806 15.384 20.451 1.00 83.31 392 ALA A CA 1
ATOM 3102 C C . ALA A 1 392 ? -20.373 16.689 19.898 1.00 83.31 392 ALA A C 1
ATOM 3104 O O . ALA A 1 392 ? -21.535 16.774 19.506 1.00 83.31 392 ALA A O 1
ATOM 3105 N N . GLY A 1 393 ? -19.505 17.697 19.828 1.00 82.06 393 GLY A N 1
ATOM 3106 C CA . GLY A 1 393 ? -19.903 19.048 19.458 1.00 82.06 393 GLY A CA 1
ATOM 3107 C C . GLY A 1 393 ? -20.675 19.757 20.571 1.00 82.06 393 GLY A C 1
ATOM 3108 O O . GLY A 1 393 ? -21.015 19.178 21.607 1.00 82.06 393 GLY A O 1
ATOM 3109 N N . LYS A 1 394 ? -20.903 21.052 20.361 1.00 82.88 394 LYS A N 1
ATOM 3110 C CA . LYS A 1 394 ? -21.727 21.889 21.231 1.00 82.88 394 LYS A CA 1
ATOM 3111 C C . LYS A 1 394 ? -22.799 22.564 20.397 1.00 82.88 394 LYS A C 1
ATOM 3113 O O . LYS A 1 394 ? -22.539 22.946 19.257 1.00 82.88 394 LYS A O 1
ATOM 3118 N N . ASP A 1 395 ? -23.973 22.719 2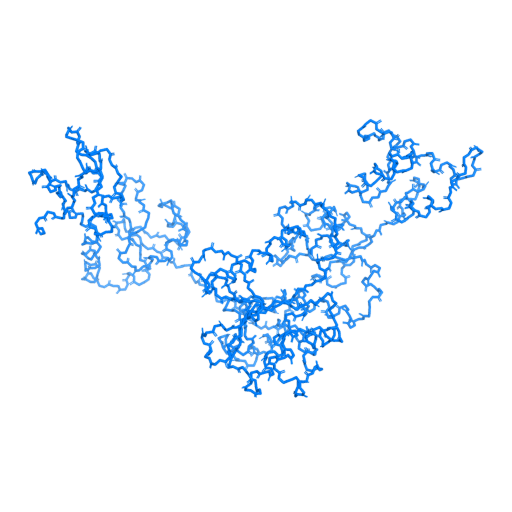0.983 1.00 77.88 395 ASP A N 1
ATOM 3119 C CA . ASP A 1 395 ? -25.040 23.522 20.417 1.00 77.88 395 ASP A CA 1
ATOM 3120 C C . ASP A 1 395 ? -24.560 24.978 20.251 1.00 77.88 395 ASP A C 1
ATOM 3122 O O . ASP A 1 395 ? -24.097 25.573 21.232 1.00 77.88 395 ASP A O 1
ATOM 3126 N N . PRO A 1 396 ? -24.640 25.569 19.046 1.00 72.62 396 PRO A N 1
ATOM 3127 C CA . PRO A 1 396 ? -24.137 26.921 18.808 1.00 72.62 396 PRO A CA 1
ATOM 3128 C C . PRO A 1 396 ? -24.863 28.018 19.595 1.00 72.62 396 PRO A C 1
ATOM 3130 O O . PRO A 1 396 ? -24.293 29.088 19.798 1.00 72.62 396 PRO A O 1
ATOM 3133 N N . GLN A 1 397 ? -26.111 27.782 20.014 1.00 72.62 397 GLN A N 1
ATOM 3134 C CA . GLN A 1 397 ? -26.938 28.774 20.705 1.00 72.62 397 GLN A CA 1
ATOM 3135 C C . GLN A 1 397 ? -26.826 28.643 22.225 1.00 72.62 397 GLN A C 1
ATOM 3137 O O . GLN A 1 397 ? -26.723 29.638 22.936 1.00 72.62 397 GLN A O 1
ATOM 3142 N N . THR A 1 398 ? -26.843 27.412 22.732 1.00 71.12 398 THR A N 1
ATOM 3143 C CA . THR A 1 398 ? -26.906 27.118 24.171 1.00 71.12 398 THR A CA 1
ATOM 3144 C C . THR A 1 398 ? -25.568 26.676 24.759 1.00 71.12 398 THR A C 1
ATOM 3146 O O . THR A 1 398 ? -25.424 26.618 25.980 1.00 71.12 398 THR A O 1
ATOM 3149 N N . GLY A 1 399 ? -24.587 26.326 23.921 1.00 67.81 399 GLY A N 1
ATOM 3150 C CA . GLY A 1 399 ? -23.279 25.814 24.337 1.00 67.81 399 GLY A CA 1
ATOM 3151 C C . GLY A 1 399 ? -23.312 24.415 24.964 1.00 67.81 399 GLY A C 1
ATOM 3152 O O . GLY A 1 399 ? -22.268 23.924 25.408 1.00 67.81 399 GLY A O 1
ATOM 3153 N N . ARG A 1 400 ? -24.486 23.771 25.018 1.00 74.38 400 ARG A N 1
ATOM 3154 C CA . ARG A 1 400 ? -24.673 22.440 25.605 1.00 74.38 400 ARG A CA 1
ATOM 3155 C C . ARG A 1 400 ? -24.071 21.360 24.717 1.00 74.38 400 ARG A C 1
ATOM 3157 O O . ARG A 1 400 ? -24.033 21.489 23.499 1.00 74.38 400 ARG A O 1
ATOM 3164 N N . LEU A 1 401 ? -23.584 20.299 25.348 1.00 82.50 401 LEU A N 1
ATOM 3165 C CA . LEU A 1 401 ? -23.092 19.116 24.650 1.00 82.50 401 LEU A CA 1
ATOM 3166 C C . LEU A 1 401 ? -24.247 18.395 23.940 1.00 82.50 401 LEU A C 1
ATOM 3168 O O . LEU A 1 401 ? -25.358 18.378 24.464 1.00 82.50 401 LEU A O 1
ATOM 3172 N N . LEU A 1 402 ? -23.969 17.825 22.765 1.00 85.00 402 LEU A N 1
ATOM 3173 C CA . LEU A 1 402 ? -24.972 17.193 21.901 1.00 85.00 402 LEU A CA 1
ATOM 3174 C C . LEU A 1 402 ? -24.744 15.689 21.742 1.00 85.00 402 LEU A C 1
ATOM 3176 O O . LEU A 1 402 ? -23.599 15.248 21.595 1.00 85.00 402 LEU A O 1
ATOM 3180 N N . HIS A 1 403 ? -25.837 14.928 21.683 1.00 89.94 403 HIS A N 1
ATOM 3181 C CA . HIS A 1 403 ? -25.844 13.482 21.463 1.00 89.94 403 HIS A CA 1
ATOM 3182 C C . HIS A 1 403 ? -26.532 13.115 20.149 1.00 89.94 403 HIS A C 1
ATOM 3184 O O . HIS A 1 403 ? -27.475 13.770 19.699 1.00 89.94 403 HIS A O 1
ATOM 3190 N N . TRP A 1 404 ? -26.043 12.039 19.530 1.00 89.69 404 TRP A N 1
ATOM 3191 C CA . TRP A 1 404 ? -26.332 11.719 18.135 1.00 89.69 404 TRP A CA 1
ATOM 3192 C C . TRP A 1 404 ? -26.777 10.270 17.975 1.00 89.69 404 TRP A C 1
ATOM 3194 O O . TRP A 1 404 ? -26.088 9.342 18.402 1.00 89.69 404 TRP A O 1
ATOM 3204 N N . GLN A 1 405 ? -27.915 10.080 17.313 1.00 89.00 405 GLN A N 1
ATOM 3205 C CA . GLN A 1 405 ? -28.503 8.768 17.041 1.00 89.00 405 GLN A CA 1
ATOM 3206 C C . GLN A 1 405 ? -28.830 8.623 15.554 1.00 89.00 405 GLN A C 1
ATOM 3208 O O . GLN A 1 405 ? -29.208 9.588 14.886 1.00 89.00 405 GLN A O 1
ATOM 3213 N N . ASP A 1 406 ? -28.723 7.405 15.034 1.00 88.12 406 ASP A N 1
ATOM 3214 C CA . ASP A 1 406 ? -29.280 7.029 13.739 1.00 88.12 406 ASP A CA 1
ATOM 3215 C C . ASP A 1 406 ? -30.795 7.258 13.755 1.00 88.12 406 ASP A C 1
ATOM 3217 O O . ASP A 1 406 ? -31.504 6.777 14.643 1.00 88.12 406 ASP A O 1
ATOM 3221 N N . TYR A 1 407 ? -31.304 7.996 12.770 1.00 88.69 407 TYR A N 1
ATOM 3222 C CA . TYR A 1 407 ? -32.703 8.406 12.753 1.00 88.69 407 TYR A CA 1
ATOM 3223 C C . TYR A 1 407 ? -33.657 7.217 12.593 1.00 88.69 407 TYR A C 1
ATOM 3225 O O . TYR A 1 407 ? -34.703 7.174 13.244 1.00 88.69 407 TYR A O 1
ATOM 3233 N N . GLU A 1 408 ? -33.309 6.235 11.758 1.00 84.75 408 GLU A N 1
ATOM 3234 C CA . GLU A 1 408 ? -34.175 5.078 11.519 1.00 84.75 408 GLU A CA 1
ATOM 3235 C C . GLU A 1 408 ? -34.282 4.195 12.768 1.00 84.75 408 GLU A C 1
ATOM 3237 O O . GLU A 1 408 ? -35.373 3.753 13.136 1.00 84.75 408 GLU A O 1
ATOM 3242 N N . SER A 1 409 ? -33.169 3.977 13.463 1.00 83.62 409 SER A N 1
ATOM 3243 C CA . SER A 1 409 ? -33.119 3.257 14.736 1.00 83.62 409 SER A CA 1
ATOM 3244 C C . SER A 1 409 ? -33.829 4.032 15.842 1.00 83.62 409 SER A C 1
ATOM 3246 O O . SER A 1 409 ? -34.635 3.455 16.569 1.00 83.62 409 SER A O 1
ATOM 3248 N N . TRP A 1 410 ? -33.612 5.347 15.934 1.00 85.62 410 TRP A N 1
ATOM 3249 C CA . TRP A 1 410 ? -34.273 6.214 16.909 1.00 85.62 410 TRP A CA 1
ATOM 3250 C C . TRP A 1 410 ? -35.795 6.238 16.742 1.00 85.62 410 TRP A C 1
ATOM 3252 O O . TRP A 1 410 ? -36.536 6.135 17.725 1.00 85.62 410 TRP A O 1
ATOM 3262 N N . ARG A 1 411 ? -36.288 6.312 15.497 1.00 86.31 411 ARG A N 1
ATOM 3263 C CA . ARG A 1 411 ? -37.729 6.317 15.209 1.00 86.31 411 ARG A CA 1
ATOM 3264 C C . ARG A 1 411 ? -38.410 5.026 15.663 1.00 86.31 411 ARG A C 1
ATOM 3266 O O . ARG A 1 411 ? -39.548 5.087 16.119 1.00 86.31 411 ARG A O 1
ATOM 3273 N N . ARG A 1 412 ? -37.728 3.880 15.561 1.00 87.94 412 ARG A N 1
ATOM 3274 C CA . ARG A 1 412 ? -38.266 2.566 15.959 1.00 87.94 412 ARG A CA 1
ATOM 3275 C C . ARG A 1 412 ? -38.330 2.360 17.475 1.00 87.94 412 ARG A C 1
ATOM 3277 O O . ARG A 1 412 ? -39.083 1.499 17.912 1.00 87.94 412 ARG A O 1
ATOM 3284 N N . LYS A 1 413 ? -37.583 3.141 18.263 1.00 86.75 413 LYS A N 1
ATOM 3285 C CA . LYS A 1 413 ? -37.612 3.069 19.730 1.00 86.75 413 LYS A CA 1
ATOM 3286 C C . LYS A 1 413 ? -38.932 3.578 20.298 1.00 86.75 413 LYS A C 1
ATOM 3288 O O . LYS A 1 413 ? -39.435 4.624 19.874 1.00 86.75 413 LYS A O 1
ATOM 3293 N N . SER A 1 414 ? -39.444 2.851 21.284 1.00 89.88 414 SER A N 1
ATOM 3294 C CA . SER A 1 414 ? -40.598 3.233 22.093 1.00 89.88 414 SER A CA 1
ATOM 3295 C C . SER A 1 414 ? -40.317 4.489 22.937 1.00 89.88 414 SER A C 1
ATOM 3297 O O . SER A 1 414 ? -39.155 4.840 23.168 1.00 89.88 414 SER A O 1
ATOM 3299 N N . PRO A 1 415 ? -41.360 5.182 23.432 1.00 86.25 415 PRO A N 1
ATOM 3300 C CA . PRO A 1 415 ? -41.188 6.327 24.326 1.00 86.25 415 PRO A CA 1
ATOM 3301 C C . PRO A 1 415 ? -40.351 6.005 25.572 1.00 86.25 415 PRO A C 1
ATOM 3303 O O . PRO A 1 415 ? -39.472 6.787 25.918 1.00 86.25 415 PRO A O 1
ATOM 3306 N N . ALA A 1 416 ? -40.560 4.832 26.180 1.00 82.81 416 ALA A N 1
ATOM 3307 C CA . ALA A 1 416 ? -39.811 4.385 27.354 1.00 82.81 416 ALA A CA 1
ATOM 3308 C C . ALA A 1 416 ? -38.314 4.185 27.050 1.00 82.81 416 ALA A C 1
ATOM 3310 O O . ALA A 1 416 ? -37.465 4.620 27.819 1.00 82.81 416 ALA A O 1
ATOM 3311 N N . GLU A 1 417 ? -37.975 3.596 25.897 1.00 81.44 417 GLU A N 1
ATOM 3312 C CA . GLU A 1 417 ? -36.575 3.427 25.480 1.00 81.44 417 GLU A CA 1
ATOM 3313 C C . GLU A 1 417 ? -35.880 4.763 25.194 1.00 81.44 417 GLU A C 1
ATOM 3315 O O . GLU A 1 417 ? -34.697 4.918 25.486 1.00 81.44 417 GLU A O 1
ATOM 3320 N N . ARG A 1 418 ? -36.590 5.739 24.613 1.00 83.88 418 ARG A N 1
ATOM 3321 C CA . ARG A 1 418 ? -36.029 7.083 24.397 1.00 83.88 418 ARG A CA 1
ATOM 3322 C C . ARG A 1 418 ? -35.813 7.809 25.720 1.00 83.88 418 ARG A C 1
ATOM 3324 O O . ARG A 1 418 ? -34.799 8.482 25.872 1.00 83.88 418 ARG A O 1
ATOM 3331 N N . GLU A 1 419 ? -36.736 7.658 26.667 1.00 81.81 419 GLU A N 1
ATOM 3332 C CA . GLU A 1 419 ? -36.606 8.228 28.008 1.00 81.81 419 GLU A CA 1
ATOM 3333 C C . GLU A 1 419 ? -35.409 7.635 28.762 1.00 81.81 419 GLU A C 1
ATOM 3335 O O . GLU A 1 419 ? -34.656 8.381 29.384 1.00 81.81 419 GLU A O 1
ATOM 3340 N N . GLU A 1 420 ? -35.186 6.324 28.654 1.00 83.62 420 GLU A N 1
ATOM 3341 C CA . GLU A 1 420 ? -34.029 5.655 29.257 1.00 83.62 420 GLU A CA 1
ATOM 3342 C C . GLU A 1 420 ? -32.707 6.170 28.677 1.00 83.62 420 GLU A C 1
ATOM 3344 O O . GLU A 1 420 ? -31.800 6.525 29.424 1.00 83.62 420 GLU A O 1
ATOM 3349 N N . ILE A 1 421 ? -32.624 6.328 27.352 1.00 78.31 421 ILE A N 1
ATOM 3350 C CA . ILE A 1 421 ? -31.441 6.906 26.699 1.00 78.31 421 ILE A CA 1
ATOM 3351 C C . ILE A 1 421 ? -31.210 8.350 27.164 1.00 78.31 421 ILE A C 1
ATOM 3353 O O . ILE A 1 421 ? -30.077 8.739 27.435 1.00 78.31 421 ILE A O 1
ATOM 3357 N N . CYS A 1 422 ? -32.269 9.154 27.299 1.00 75.31 422 CYS A N 1
ATOM 3358 C CA . CYS A 1 422 ? -32.153 10.512 27.831 1.00 75.31 422 CYS A CA 1
ATOM 3359 C C . CYS A 1 422 ? -31.671 10.525 29.293 1.00 75.31 422 CYS A C 1
ATOM 3361 O O . CYS A 1 422 ? -30.891 11.404 29.663 1.00 75.31 422 CYS A O 1
ATOM 3363 N N . LYS A 1 423 ? -32.093 9.559 30.122 1.00 75.19 423 LYS A N 1
ATOM 3364 C CA . LYS A 1 423 ? -31.601 9.393 31.503 1.00 75.19 423 LYS A CA 1
ATOM 3365 C C . LYS A 1 423 ? -30.134 8.977 31.536 1.00 75.19 423 LYS A C 1
ATOM 3367 O O . LYS A 1 423 ? -29.364 9.544 32.309 1.00 75.19 423 LYS A O 1
ATOM 3372 N N . GLU A 1 424 ? -29.736 8.045 30.676 1.00 73.12 424 GLU A N 1
ATOM 3373 C CA . GLU A 1 424 ? -28.347 7.608 30.534 1.00 73.12 424 GLU A CA 1
ATOM 3374 C C . GLU A 1 424 ? -27.452 8.788 30.129 1.00 73.12 424 GLU A C 1
ATOM 3376 O O . GLU A 1 424 ? -26.482 9.092 30.825 1.00 73.12 424 GLU A O 1
ATOM 3381 N N . ILE A 1 425 ? -27.844 9.540 29.096 1.00 69.75 425 ILE A N 1
ATOM 3382 C CA . ILE A 1 425 ? -27.184 10.780 28.663 1.00 69.75 425 ILE A CA 1
ATOM 3383 C C . ILE A 1 425 ? -27.065 11.778 29.824 1.00 69.75 425 ILE A C 1
ATOM 3385 O O . ILE A 1 425 ? -25.983 12.304 30.096 1.00 69.75 425 ILE A O 1
ATOM 3389 N N . ALA A 1 426 ? -28.162 12.018 30.548 1.00 65.44 426 ALA A N 1
ATOM 3390 C CA . ALA A 1 426 ? -28.168 12.937 31.680 1.00 65.44 426 ALA A CA 1
ATOM 3391 C C . ALA A 1 426 ? -27.194 12.499 32.785 1.00 65.44 426 ALA A C 1
ATOM 3393 O O . ALA A 1 426 ? -26.512 13.351 33.352 1.00 65.44 426 ALA A O 1
ATOM 3394 N N . SER A 1 427 ? -27.077 11.196 33.059 1.00 66.25 427 SER A N 1
ATOM 3395 C CA . SER A 1 427 ? -26.145 10.650 34.054 1.00 66.25 427 SER A CA 1
ATOM 3396 C C . SER A 1 427 ? -24.676 10.871 33.670 1.00 66.25 427 SER A C 1
ATOM 3398 O O . SER A 1 427 ? -23.868 11.242 34.520 1.00 66.25 427 SER A O 1
ATOM 3400 N N . TYR A 1 428 ? -24.345 10.755 32.379 1.00 56.91 428 TYR A N 1
ATOM 3401 C CA . TYR A 1 428 ? -23.008 11.045 31.855 1.00 56.91 428 TYR A CA 1
ATOM 3402 C C . TYR A 1 428 ? -22.686 12.546 31.875 1.00 56.91 428 TYR A C 1
ATOM 3404 O O . TYR A 1 428 ? -21.518 12.928 31.970 1.00 56.91 428 TYR A O 1
ATOM 3412 N N . CYS A 1 429 ? -23.706 13.407 31.812 1.00 50.66 429 CYS A N 1
ATOM 3413 C CA . CYS A 1 429 ? -23.562 14.859 31.900 1.00 50.66 429 CYS A CA 1
ATOM 3414 C C . CYS A 1 429 ? -23.537 15.411 33.336 1.00 50.66 429 CYS A C 1
ATOM 3416 O O . CYS A 1 429 ? -23.235 16.597 33.503 1.00 50.66 429 CYS A O 1
ATOM 3418 N N . GLN A 1 430 ? -23.833 14.611 34.369 1.00 55.06 430 GLN A N 1
ATOM 3419 C CA . GLN A 1 430 ? -23.771 15.075 35.757 1.00 55.06 430 GLN A CA 1
ATOM 3420 C C . GLN A 1 430 ? -22.318 15.335 36.170 1.00 55.06 430 GLN A C 1
ATOM 3422 O O . GLN A 1 430 ? -21.555 14.432 36.513 1.00 55.06 430 GLN A O 1
ATOM 3427 N N . GLN A 1 431 ? -21.936 16.611 36.167 1.00 57.50 431 GLN A N 1
ATOM 3428 C CA . GLN A 1 431 ? -20.727 17.074 36.833 1.00 57.50 431 GLN A CA 1
ATOM 3429 C C . GLN A 1 431 ? -20.911 16.836 38.335 1.00 57.50 431 GLN A C 1
ATOM 3431 O O . GLN A 1 431 ? -21.668 17.540 39.000 1.00 57.50 431 GLN A O 1
ATOM 3436 N N . ARG A 1 432 ? -20.265 15.792 38.868 1.00 67.62 432 ARG A N 1
ATOM 3437 C CA . ARG A 1 432 ? -20.213 15.573 40.316 1.00 67.62 432 ARG A CA 1
ATOM 3438 C C . ARG A 1 432 ? -19.491 16.772 40.938 1.00 67.62 432 ARG A C 1
ATOM 3440 O O . ARG A 1 432 ? -18.390 17.076 40.468 1.00 67.62 432 ARG A O 1
ATOM 3447 N N . PRO A 1 433 ? -20.061 17.434 41.961 1.00 78.56 433 PRO A N 1
ATOM 3448 C CA . PRO A 1 433 ? -19.358 18.496 42.657 1.00 78.56 433 PRO A CA 1
ATOM 3449 C C . PRO A 1 433 ? -18.032 17.966 43.198 1.00 78.56 433 PRO A C 1
ATOM 3451 O O . PRO A 1 433 ? -17.917 16.789 43.549 1.00 78.56 433 PRO A O 1
ATOM 3454 N N . ILE A 1 434 ? -17.024 18.820 43.233 1.00 84.81 434 ILE A N 1
ATOM 3455 C CA . ILE A 1 434 ? -15.666 18.489 43.652 1.00 84.81 434 ILE A CA 1
ATOM 3456 C C . ILE A 1 434 ? -15.233 19.429 44.763 1.00 84.81 434 ILE A C 1
ATOM 3458 O O . ILE A 1 434 ? -15.716 20.555 44.867 1.00 84.81 434 ILE A O 1
ATOM 3462 N N . VAL A 1 435 ? -14.316 18.959 45.591 1.00 89.88 435 VAL A N 1
ATOM 3463 C CA . VAL A 1 435 ? -13.814 19.687 46.749 1.00 89.88 435 VAL A CA 1
ATOM 3464 C C . VAL A 1 435 ? -12.294 19.599 46.795 1.00 89.88 435 VAL A C 1
ATOM 3466 O O . VAL A 1 435 ? -11.704 18.581 46.410 1.00 89.88 435 VAL A O 1
ATOM 3469 N N . CYS A 1 436 ? -11.677 20.690 47.241 1.00 88.44 436 CYS A N 1
ATOM 3470 C CA . CYS A 1 436 ? -10.260 20.748 47.562 1.00 88.44 436 CYS A CA 1
ATOM 3471 C C . CYS A 1 436 ? -10.053 20.220 48.985 1.00 88.44 436 CYS A C 1
ATOM 3473 O O . CYS A 1 436 ? -10.739 20.670 49.900 1.00 88.44 436 CYS A O 1
ATOM 3475 N N . GLN A 1 437 ? -9.135 19.281 49.200 1.00 87.19 437 GLN A N 1
ATOM 3476 C CA . GLN A 1 437 ? -8.951 18.663 50.523 1.00 87.19 437 GLN A CA 1
ATOM 3477 C C . GLN A 1 437 ? -8.400 19.644 51.566 1.00 87.19 437 GLN A C 1
ATOM 3479 O O . GLN A 1 437 ? -8.661 19.490 52.755 1.00 87.19 437 GLN A O 1
ATOM 3484 N N . GLU A 1 438 ? -7.679 20.666 51.117 1.00 87.19 438 GLU A N 1
ATOM 3485 C CA . GLU A 1 438 ? -7.112 21.732 51.944 1.00 87.19 438 GLU A CA 1
ATOM 3486 C C . GLU A 1 438 ? -8.163 22.765 52.374 1.00 87.19 438 GLU A C 1
ATOM 3488 O O . GLU A 1 438 ? -7.990 23.422 53.394 1.00 87.19 438 GLU A O 1
ATOM 3493 N N . GLU A 1 439 ? -9.272 22.873 51.635 1.00 83.56 439 GLU A N 1
ATOM 3494 C CA . GLU A 1 439 ? -10.409 23.747 51.951 1.00 83.56 439 GLU A CA 1
ATOM 3495 C C . GLU A 1 439 ? -11.736 22.982 51.773 1.00 83.56 439 GLU A C 1
ATOM 3497 O O . GLU A 1 439 ? -12.498 23.249 50.836 1.00 83.56 439 GLU A O 1
ATOM 3502 N N . PRO A 1 440 ? -12.058 22.014 52.661 1.00 77.19 440 PRO A N 1
ATOM 3503 C CA . PRO A 1 440 ? -13.229 21.145 52.509 1.00 77.19 440 PRO A CA 1
ATOM 3504 C C . PRO A 1 440 ? -14.577 21.880 52.502 1.00 77.19 440 PRO A C 1
ATOM 3506 O O . PRO A 1 440 ? -15.585 21.334 52.056 1.00 77.19 440 PRO A O 1
ATOM 3509 N N . GLY A 1 441 ? -14.607 23.119 53.005 1.00 79.69 441 GLY A N 1
ATOM 3510 C CA . GLY A 1 441 ? -15.782 23.991 52.970 1.00 79.69 441 GLY A CA 1
ATOM 3511 C C . GLY A 1 441 ? -16.075 24.591 51.590 1.00 79.69 441 GLY A C 1
ATOM 3512 O O . GLY A 1 441 ? -17.152 25.155 51.395 1.00 79.69 441 GLY A O 1
ATOM 3513 N N . LEU A 1 442 ? -15.152 24.472 50.630 1.00 83.06 442 LEU A N 1
ATOM 3514 C CA . LEU A 1 442 ? -15.262 25.071 49.305 1.00 83.06 442 LEU A CA 1
ATOM 3515 C C . LEU A 1 442 ? -15.621 24.016 48.249 1.00 83.06 442 LEU A C 1
ATOM 3517 O O . LEU A 1 442 ? -14.776 23.269 47.752 1.00 83.06 442 LEU A O 1
ATOM 3521 N N . ILE A 1 443 ? -16.907 23.966 47.900 1.00 87.50 443 ILE A N 1
ATOM 3522 C CA . ILE A 1 443 ? -17.462 23.008 46.938 1.00 87.50 443 ILE A CA 1
ATOM 3523 C C . ILE A 1 443 ? -17.576 23.672 45.568 1.00 87.50 443 ILE A C 1
ATOM 3525 O O . ILE A 1 443 ? -18.216 24.713 45.411 1.00 87.50 443 ILE A O 1
ATOM 3529 N N . PHE A 1 444 ? -17.011 23.029 44.554 1.00 83.50 444 PHE A N 1
ATOM 3530 C CA . PHE A 1 444 ? -17.098 23.462 43.169 1.00 83.50 444 PHE A CA 1
ATOM 3531 C C . PHE A 1 444 ? -18.035 22.546 42.391 1.00 83.50 444 PHE A C 1
ATOM 3533 O O . PHE A 1 444 ? -17.874 21.334 42.368 1.00 83.50 444 PHE A O 1
ATOM 3540 N N . GLU A 1 445 ? -18.988 23.126 41.673 1.00 77.12 445 GLU A N 1
ATOM 3541 C CA . GLU A 1 445 ? -19.892 22.397 40.768 1.00 77.12 445 GLU A CA 1
ATOM 3542 C C . GLU A 1 445 ? -19.193 21.841 39.510 1.00 77.12 445 GLU A C 1
ATOM 3544 O O . GLU A 1 445 ? -19.785 21.047 38.789 1.00 77.12 445 GLU A O 1
ATOM 3549 N N . SER A 1 446 ? -17.949 22.253 39.219 1.00 80.50 446 SER A N 1
ATOM 3550 C CA . SER A 1 446 ? -17.206 21.807 38.037 1.00 80.50 446 SER A CA 1
ATOM 3551 C C . SER A 1 446 ? -15.691 21.956 38.184 1.00 80.50 446 SER A C 1
ATOM 3553 O O . SER A 1 446 ? -15.200 22.829 38.906 1.00 80.50 446 SER A O 1
ATOM 3555 N N . THR A 1 447 ? -14.934 21.173 37.406 1.00 80.44 447 THR A N 1
ATOM 3556 C CA . THR A 1 447 ? -13.471 21.324 37.271 1.00 80.44 447 THR A CA 1
ATOM 3557 C C . THR A 1 447 ? -13.068 22.673 36.679 1.00 80.44 447 THR A C 1
ATOM 3559 O O . THR A 1 447 ? -11.966 23.142 36.935 1.00 80.44 447 THR A O 1
ATOM 3562 N N . VAL A 1 448 ? -13.956 23.328 35.922 1.00 79.81 448 VAL A N 1
ATOM 3563 C CA . VAL A 1 448 ? -13.706 24.650 35.328 1.00 79.81 448 VAL A CA 1
ATOM 3564 C C . VAL A 1 448 ? -13.731 25.744 36.390 1.00 79.81 448 VAL A C 1
ATOM 3566 O O . VAL A 1 448 ? -12.831 26.578 36.431 1.00 79.81 448 VAL A O 1
ATOM 3569 N N . LYS A 1 449 ? -14.728 25.725 37.283 1.00 83.06 449 LYS A N 1
ATOM 3570 C CA . LYS A 1 449 ? -14.803 26.688 38.391 1.00 83.06 449 LYS A CA 1
ATOM 3571 C C . LYS A 1 449 ? -13.679 26.474 39.407 1.00 83.06 449 LYS A C 1
ATOM 3573 O O . LYS A 1 449 ? -13.094 27.448 39.869 1.00 83.06 449 LYS A O 1
ATOM 3578 N N . ALA A 1 450 ? -13.340 25.218 39.691 1.00 86.38 450 ALA A N 1
ATOM 3579 C CA . ALA A 1 450 ? -12.183 24.866 40.512 1.00 86.38 450 ALA A CA 1
ATOM 3580 C C . ALA A 1 450 ? -10.864 25.389 39.918 1.00 86.38 450 ALA A C 1
ATOM 3582 O O . ALA A 1 450 ? -10.078 26.023 40.619 1.00 86.38 450 ALA A O 1
ATOM 3583 N N . ALA A 1 451 ? -10.659 25.192 38.612 1.00 87.50 451 ALA A N 1
ATOM 3584 C CA . ALA A 1 451 ? -9.476 25.667 37.902 1.00 87.50 451 ALA A CA 1
ATOM 3585 C C . ALA A 1 451 ? -9.342 27.191 37.943 1.00 87.50 451 ALA A C 1
ATOM 3587 O O . ALA A 1 451 ? -8.255 27.700 38.195 1.00 87.50 451 ALA A O 1
ATOM 3588 N N . ALA A 1 452 ? -10.447 27.916 37.753 1.00 86.81 452 ALA A N 1
ATOM 3589 C CA . ALA A 1 452 ? -10.452 29.373 37.832 1.00 86.81 452 ALA A CA 1
ATOM 3590 C C . ALA A 1 452 ? -10.070 29.888 39.230 1.00 86.81 452 ALA A C 1
ATOM 3592 O O . ALA A 1 452 ? -9.424 30.925 39.342 1.00 86.81 452 ALA A O 1
ATOM 3593 N N . TRP A 1 453 ? -10.445 29.168 40.293 1.00 90.88 453 TRP A N 1
ATOM 3594 C CA . TRP A 1 453 ? -10.104 29.550 41.662 1.00 90.88 453 TRP A CA 1
ATOM 3595 C C . TRP A 1 453 ? -8.614 29.368 41.968 1.00 90.88 453 TRP A C 1
ATOM 3597 O O . TRP A 1 453 ? -8.012 30.262 42.552 1.00 90.88 453 TRP A O 1
ATOM 3607 N N . CYS A 1 454 ? -8.005 28.256 41.548 1.00 87.44 454 CYS A N 1
ATOM 3608 C CA . CYS A 1 454 ? -6.598 27.950 41.836 1.00 87.44 454 CYS A CA 1
ATOM 3609 C C . CYS A 1 454 ? -5.602 28.373 40.739 1.00 87.44 454 CYS A C 1
ATOM 3611 O O . CYS A 1 454 ? -4.455 27.923 40.774 1.00 87.44 454 CYS A O 1
ATOM 3613 N N . ASP A 1 455 ? -6.044 29.156 39.747 1.00 85.06 455 ASP A N 1
ATOM 3614 C CA . ASP A 1 455 ? -5.279 29.503 38.534 1.00 85.06 455 ASP A CA 1
ATOM 3615 C C . ASP A 1 455 ? -4.664 28.262 37.847 1.00 85.06 455 ASP A C 1
ATOM 3617 O O . ASP A 1 455 ? -3.476 28.186 37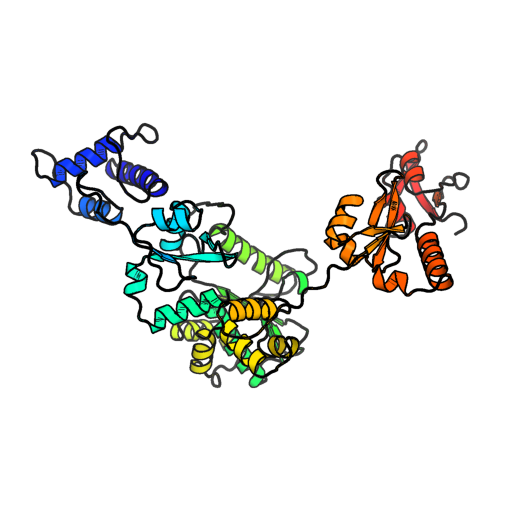.530 1.00 85.06 455 ASP A O 1
ATOM 3621 N N . GLY A 1 456 ? -5.482 27.214 37.722 1.00 83.06 456 GLY A N 1
ATOM 3622 C CA . GLY A 1 456 ? -5.103 25.902 37.203 1.00 83.06 456 GLY A CA 1
ATOM 3623 C C . GLY A 1 456 ? -5.761 25.554 35.867 1.00 83.06 456 GLY A C 1
ATOM 3624 O O . GLY A 1 456 ? -6.479 26.344 35.261 1.00 83.06 456 GLY A O 1
ATOM 3625 N N . ASP A 1 457 ? -5.540 24.318 35.417 1.00 82.56 457 ASP A N 1
ATOM 3626 C CA . ASP A 1 457 ? -6.130 23.772 34.192 1.00 82.56 457 ASP A CA 1
ATOM 3627 C C . ASP A 1 457 ? -7.222 22.726 34.527 1.00 82.56 457 ASP A C 1
ATOM 3629 O O . ASP A 1 457 ? -6.945 21.770 35.265 1.00 82.56 457 ASP A O 1
ATOM 3633 N N . PRO A 1 458 ? -8.452 22.840 33.977 1.00 81.06 458 PRO A N 1
ATOM 3634 C CA . PRO A 1 458 ? -9.547 21.907 34.269 1.00 81.06 458 PRO A CA 1
ATOM 3635 C C . PRO A 1 458 ? -9.227 20.443 33.929 1.00 81.06 458 PRO A C 1
ATOM 3637 O O . PRO A 1 458 ? -9.716 19.526 34.594 1.00 81.06 458 PRO A O 1
ATOM 3640 N N . SER A 1 459 ? -8.408 20.205 32.896 1.00 81.44 459 SER A N 1
ATOM 3641 C CA . SER A 1 459 ? -7.977 18.858 32.497 1.00 81.44 459 SER A CA 1
ATOM 3642 C C . SER A 1 459 ? -7.022 18.252 33.527 1.00 81.44 459 SER A C 1
ATOM 3644 O O . SER A 1 459 ? -7.120 17.069 33.859 1.00 81.44 459 SER A O 1
ATOM 3646 N N . SER A 1 460 ? -6.151 19.070 34.109 1.00 83.88 460 SER A N 1
ATOM 3647 C CA . SER A 1 460 ? -5.234 18.669 35.172 1.00 83.88 460 SER A CA 1
ATOM 3648 C C . SER A 1 460 ? -5.979 18.312 36.462 1.00 83.88 460 SER A C 1
ATOM 3650 O O . SER A 1 460 ? -5.691 17.268 37.048 1.00 83.88 460 SER A O 1
ATOM 3652 N N . ILE A 1 461 ? -7.004 19.088 36.841 1.00 83.38 461 ILE A N 1
ATOM 3653 C CA . ILE A 1 461 ? -7.907 18.766 37.966 1.00 83.38 461 ILE A CA 1
ATOM 3654 C C . ILE A 1 461 ? -8.659 17.461 37.707 1.00 83.38 461 ILE A C 1
ATOM 3656 O O . ILE A 1 461 ? -8.697 16.591 38.575 1.00 83.38 461 ILE A O 1
ATOM 3660 N N . SER A 1 462 ? -9.172 17.260 36.489 1.00 82.06 462 SER A N 1
ATOM 3661 C CA . SER A 1 462 ? -9.791 15.988 36.099 1.00 82.06 462 SER A CA 1
ATOM 3662 C C . SER A 1 462 ? -8.831 14.804 36.268 1.00 82.06 462 SER A C 1
ATOM 3664 O O . SER A 1 462 ? -9.194 13.784 36.847 1.00 82.06 462 SER A O 1
ATOM 3666 N N . LYS A 1 463 ? -7.572 14.931 35.841 1.00 82.75 463 LYS A N 1
ATOM 3667 C CA . LYS A 1 463 ? -6.560 13.875 36.019 1.00 82.75 463 LYS A CA 1
ATOM 3668 C C . LYS A 1 463 ? -6.216 13.617 37.489 1.00 82.75 463 LYS A C 1
ATOM 3670 O O . LYS A 1 463 ? -5.974 12.468 37.852 1.00 82.75 463 LYS A O 1
ATOM 3675 N N . CYS A 1 464 ? -6.223 14.650 38.331 1.00 84.81 464 CYS A N 1
ATOM 3676 C CA . CYS A 1 464 ? -6.045 14.506 39.777 1.00 84.81 464 CYS A CA 1
ATOM 3677 C C . CYS A 1 464 ? -7.206 13.716 40.410 1.00 84.81 464 CYS A C 1
ATOM 3679 O O . CYS A 1 464 ? -6.964 12.749 41.126 1.00 84.81 464 CYS A O 1
ATOM 3681 N N . LEU A 1 465 ? -8.455 14.007 40.026 1.00 81.56 465 LEU A N 1
ATOM 3682 C CA . LEU A 1 465 ? -9.645 13.263 40.476 1.00 81.56 465 LEU A CA 1
ATOM 3683 C C . LEU A 1 465 ? -9.619 11.776 40.078 1.00 81.56 465 LEU A C 1
ATOM 3685 O O . LEU A 1 465 ? -10.095 10.923 40.824 1.00 81.56 465 LEU A O 1
ATOM 3689 N N . HIS A 1 466 ? -9.020 11.447 38.929 1.00 78.19 466 HIS A N 1
ATOM 3690 C CA . HIS A 1 466 ? -8.821 10.065 38.472 1.00 78.19 466 HIS A CA 1
ATOM 3691 C C . HIS A 1 466 ? -7.551 9.405 39.040 1.00 78.19 466 HIS A C 1
ATOM 3693 O O . HIS A 1 466 ? -7.150 8.345 38.563 1.00 78.19 466 HIS A O 1
ATOM 3699 N N . LYS A 1 467 ? -6.904 10.021 40.041 1.00 80.81 467 LYS A N 1
ATOM 3700 C CA . LYS A 1 467 ? -5.672 9.540 40.693 1.00 80.81 467 LYS A CA 1
ATOM 3701 C C . LYS A 1 467 ? -4.479 9.357 39.744 1.00 80.81 467 LYS A C 1
ATOM 3703 O O . LYS A 1 467 ? -3.548 8.620 40.050 1.00 80.81 467 LYS A O 1
ATOM 3708 N N . ILE A 1 468 ? -4.488 10.036 38.594 1.00 80.75 468 ILE A N 1
ATOM 3709 C CA . ILE A 1 468 ? -3.360 10.060 37.649 1.00 80.75 468 ILE A CA 1
ATOM 3710 C C . ILE A 1 468 ? -2.290 11.037 38.148 1.00 80.75 468 ILE A C 1
ATOM 3712 O O . ILE A 1 468 ? -1.096 10.782 38.006 1.00 80.75 468 ILE A O 1
ATOM 3716 N N . TYR A 1 469 ? -2.719 12.153 38.741 1.00 84.38 469 TYR A N 1
ATOM 3717 C CA . TYR A 1 469 ? -1.847 13.113 39.416 1.00 84.38 469 TYR A CA 1
ATOM 3718 C C . TYR A 1 469 ? -2.106 13.095 40.918 1.00 84.38 469 TYR A C 1
ATOM 3720 O O . TYR A 1 469 ? -3.260 13.052 41.339 1.00 84.38 469 TYR A O 1
ATOM 3728 N N . GLY A 1 470 ? -1.033 13.172 41.710 1.00 82.94 470 GLY A N 1
ATOM 3729 C CA . GLY A 1 470 ? -1.132 13.266 43.168 1.00 82.94 470 GLY A CA 1
ATOM 3730 C C . GLY A 1 470 ? -1.762 14.582 43.629 1.00 82.94 470 GLY A C 1
ATOM 3731 O O . GLY A 1 470 ? -2.592 14.566 44.521 1.00 82.94 470 GLY A O 1
ATOM 3732 N N . HIS A 1 471 ? -1.437 15.695 42.968 1.00 88.75 471 HIS A N 1
ATOM 3733 C CA . HIS A 1 471 ? -1.956 17.034 43.262 1.00 88.75 471 HIS A CA 1
ATOM 3734 C C . HIS A 1 471 ? -2.009 17.881 41.980 1.00 88.75 471 HIS A C 1
ATOM 3736 O O . HIS A 1 471 ? -1.306 17.588 41.003 1.00 88.75 471 HIS A O 1
ATOM 3742 N N . THR A 1 472 ? -2.761 18.982 41.964 1.00 88.81 472 THR A N 1
ATOM 3743 C CA . THR A 1 472 ? -2.715 19.967 40.868 1.00 88.81 472 THR A CA 1
ATOM 3744 C C . THR A 1 472 ? -3.311 21.315 41.273 1.00 88.81 472 THR A C 1
ATOM 3746 O O . THR A 1 472 ? -4.226 21.369 42.087 1.00 88.81 472 THR A O 1
ATOM 3749 N N . GLY A 1 473 ? -2.811 22.406 40.689 1.00 87.12 473 GLY A N 1
ATOM 3750 C CA . GLY A 1 473 ? -3.132 23.767 41.127 1.00 87.12 473 GLY A CA 1
ATOM 3751 C C . GLY A 1 473 ? -2.389 24.162 42.408 1.00 87.12 473 GLY A C 1
ATOM 3752 O O . GLY A 1 473 ? -1.724 23.336 43.040 1.00 87.12 473 GLY A O 1
ATOM 3753 N N . LYS A 1 474 ? -2.466 25.447 42.763 1.00 89.94 474 LYS A N 1
ATOM 3754 C CA . LYS A 1 474 ? -1.895 25.981 44.005 1.00 89.94 474 LYS A CA 1
ATOM 3755 C C . LYS A 1 474 ? -2.934 26.795 44.753 1.00 89.94 474 LYS A C 1
ATOM 3757 O O . LYS A 1 474 ? -3.707 27.520 44.128 1.00 89.94 474 LYS A O 1
ATOM 3762 N N . HIS A 1 475 ? -2.909 26.727 46.080 1.00 90.25 475 HIS A N 1
ATOM 3763 C CA . HIS A 1 475 ? -3.778 27.554 46.905 1.00 90.25 475 HIS A CA 1
ATOM 3764 C C . HIS A 1 475 ? -3.552 29.043 46.573 1.00 90.25 475 HIS A C 1
ATOM 3766 O O . HIS A 1 475 ? -2.397 29.488 46.573 1.00 90.25 475 HIS A O 1
ATOM 3772 N N . PRO A 1 476 ? -4.598 29.855 46.334 1.00 86.69 476 PRO A N 1
ATOM 3773 C CA . PRO A 1 476 ? -4.431 31.253 45.925 1.00 86.69 476 PRO A CA 1
ATOM 3774 C C . PRO A 1 476 ? -3.617 32.087 46.919 1.00 86.69 476 PRO A C 1
ATOM 3776 O O . PRO A 1 476 ? -2.819 32.931 46.503 1.00 86.69 476 PRO A O 1
ATOM 3779 N N . VAL A 1 477 ? -3.782 31.794 48.214 1.00 86.19 477 VAL A N 1
ATOM 3780 C CA . VAL A 1 477 ? -3.098 32.460 49.336 1.00 86.19 477 VAL A CA 1
ATOM 3781 C C . VAL A 1 477 ? -1.812 31.734 49.756 1.00 86.19 477 VAL A C 1
ATOM 3783 O O . VAL A 1 477 ? -0.731 32.278 49.557 1.00 86.19 477 VAL A O 1
ATOM 3786 N N . THR A 1 478 ? -1.899 30.508 50.294 1.00 87.12 478 THR A N 1
ATOM 3787 C CA . THR A 1 478 ? -0.743 29.772 50.851 1.00 87.12 478 THR A CA 1
ATOM 3788 C C . THR A 1 478 ? 0.246 29.256 49.800 1.00 87.12 478 THR A C 1
ATOM 3790 O O . THR A 1 478 ? 1.376 28.923 50.139 1.00 87.12 478 THR A O 1
ATOM 3793 N N . LYS A 1 479 ? -0.145 29.218 48.516 1.00 87.75 479 LYS A N 1
ATOM 3794 C CA . LYS A 1 479 ? 0.634 28.675 47.384 1.00 87.75 479 LYS A CA 1
ATOM 3795 C C . LYS A 1 479 ? 0.983 27.184 47.489 1.00 87.75 479 LYS A C 1
ATOM 3797 O O . LYS A 1 479 ? 1.747 26.689 46.658 1.00 87.75 479 LYS A O 1
ATOM 3802 N N . GLU A 1 480 ? 0.395 26.473 48.445 1.00 88.00 480 GLU A N 1
ATOM 3803 C CA . GLU A 1 480 ? 0.565 25.032 48.636 1.00 88.00 480 GLU A CA 1
ATOM 3804 C C . GLU A 1 480 ? -0.131 24.221 47.528 1.00 88.00 480 GLU A C 1
ATOM 3806 O O . GLU A 1 480 ? -1.101 24.703 46.933 1.00 88.00 480 GLU A O 1
ATOM 3811 N N . PRO A 1 481 ? 0.375 23.017 47.198 1.00 90.38 481 PRO A N 1
ATOM 3812 C CA . PRO A 1 481 ? -0.251 22.135 46.217 1.00 90.38 481 PRO A CA 1
ATOM 3813 C C . PRO A 1 481 ? -1.616 21.636 46.707 1.00 90.38 481 PRO A C 1
ATOM 3815 O O . PRO A 1 481 ? -1.768 21.299 47.875 1.00 90.38 481 PRO A O 1
ATOM 3818 N N . LEU A 1 482 ? -2.585 21.564 45.792 1.00 90.31 482 LEU A N 1
ATOM 3819 C CA . LEU A 1 482 ? -3.972 21.214 46.112 1.00 90.31 482 LEU A CA 1
ATOM 3820 C C . LEU A 1 482 ? -4.329 19.785 45.704 1.00 90.31 482 LEU A C 1
ATOM 3822 O O . LEU A 1 482 ? -3.957 19.326 44.613 1.00 90.31 482 LEU A O 1
ATOM 3826 N N . HIS A 1 483 ? -5.119 19.121 46.544 1.00 92.25 483 HIS A N 1
ATOM 3827 C CA . HIS A 1 483 ? -5.647 17.783 46.297 1.00 92.25 483 HIS A CA 1
ATOM 3828 C C . HIS A 1 483 ? -7.154 17.841 46.054 1.00 92.25 483 HIS A C 1
ATOM 3830 O O . HIS A 1 483 ? -7.892 18.553 46.733 1.00 92.25 483 HIS A O 1
ATOM 3836 N N . TRP A 1 484 ? -7.628 17.064 45.080 1.00 88.69 484 TRP A N 1
ATOM 3837 C CA . TRP A 1 484 ? -9.009 17.140 44.605 1.00 88.69 484 TRP A CA 1
ATOM 3838 C C . TRP A 1 484 ? -9.731 15.812 44.790 1.00 88.69 484 TRP A C 1
ATOM 3840 O O . TRP A 1 484 ? -9.205 14.750 44.459 1.00 88.69 484 TRP A O 1
ATOM 3850 N N . SER A 1 485 ? -10.971 15.875 45.270 1.00 87.19 485 SER A N 1
ATOM 3851 C CA . SER A 1 485 ? -11.855 14.713 45.397 1.00 87.19 485 SER A CA 1
ATOM 3852 C C . SER A 1 485 ? -13.287 15.064 45.002 1.00 87.19 485 SER A C 1
ATOM 3854 O O . SER A 1 485 ? -13.660 16.237 44.946 1.00 87.19 485 SER A O 1
ATOM 3856 N N . TYR A 1 486 ? -14.094 14.051 44.686 1.00 84.94 486 TYR A N 1
ATOM 3857 C CA . TYR A 1 486 ? -15.527 14.258 44.497 1.00 84.94 486 TYR A CA 1
ATOM 3858 C C . TYR A 1 486 ? -16.181 14.544 45.851 1.00 84.94 486 TYR A C 1
ATOM 3860 O O . TYR A 1 486 ? -15.876 13.893 46.844 1.00 84.94 486 TYR A O 1
ATOM 3868 N N . TYR A 1 487 ? -17.090 15.511 45.890 1.00 77.12 487 TYR A N 1
ATOM 3869 C CA . TYR A 1 487 ? -17.840 15.843 47.092 1.00 77.12 487 TYR A CA 1
ATOM 3870 C C . TYR A 1 487 ? -18.686 14.638 47.539 1.00 77.12 487 TYR A C 1
ATOM 3872 O O . TYR A 1 487 ? -19.410 14.049 46.729 1.00 77.12 487 TYR A O 1
ATOM 3880 N N . GLY A 1 488 ? -18.570 14.266 48.817 1.00 66.56 488 GLY A N 1
ATOM 3881 C CA . GLY A 1 488 ? -19.228 13.090 49.400 1.00 66.56 488 GLY A CA 1
ATOM 3882 C C . GLY A 1 488 ? -18.568 11.739 49.084 1.00 66.56 488 GLY A C 1
ATOM 3883 O O . GLY A 1 488 ? -19.240 10.717 49.214 1.00 66.56 488 GLY A O 1
ATOM 3884 N N . ALA A 1 489 ? -17.312 11.730 48.617 1.00 58.38 489 ALA A N 1
ATOM 3885 C CA . ALA A 1 489 ? -16.520 10.521 48.361 1.00 58.38 489 ALA A CA 1
ATOM 3886 C C . ALA A 1 489 ? -15.713 10.036 49.571 1.00 58.38 489 ALA A C 1
ATOM 3888 O O . ALA A 1 489 ? -15.415 10.866 50.460 1.00 58.38 489 ALA A O 1
#

pLDDT: mean 79.64, std 13.48, range [31.94, 97.5]

Radius of gyration: 32.06 Å; chains: 1; bounding box: 77×65×94 Å

Secondary structure (DSSP, 8-state):
--HHHHHHHHHHHHHHHHSS----TT--BTTB-HHHHHHHHHHHHTT-TT-PPPHHHHHHHHHTT----SS-TTS----EEESSSTT-EES-HHHHHHHHTS-HHHHHHHHTTS-S--SB-TTT-PBP-EEEHHHHHHS-HHHHHHHHHHHHHT--HHHHHHHHHHHHHHHTTSSSEEEEEEEHHHHSS-----EEEEEEESS-TTS--EEEEEE-GGG---------BTTB--HHHHHHHHHHHHHHHHHTT--TTTEEEEE--S-SHHHHHHHHHHSTHHHHS--TT--HHHHHHHHHS-HHHHHHHHHHTT--HHHHHHHHT--TTHHHHHHHHHHHTTS------------EEETTT--EESSHHHHHHHTTS-HHHHHHHTTSS---SB-TTT--B--EEEHHHHHHS-HHHHHHHHHHHHHHH----EEETTEEEEEESSHHHHHHHTT--HHHHHHHHTTSSS--SB-TTT--B--EEETT-

Organism: NCBI:txid2850323

Foldseek 3Di:
DPPVVVLVVVQVVVCLQPVASPDDQCDDDPNRRNSVVLVVVLVQVVVDPDDHDDPVNVVVNLVSHRDNDPVCPPRDQQFKDWLVPPPPTRSHLVVVCVQQVHDSSVLVCLQVVQFQFDGAHPPPRATIHMHGVVVLVPDDPLVSLLVSLCSLQVHALLLQLVLLQVVVCCVVLQFVDKAAFAALVLVDVDDDRHGFGMFTHRDDHSDGQATEHEDEQLPDDPDDDDDDDPPGDGSVNVVVSVVVVVVSCVVRPADCLRYWYFYCHDSDLVSSVVRCCVTSVVVSDDCPPDDSVSSVVRSSHHLLLVLLVCVQVVDDLVVSCVVSSHDSVSSVVSPVSCVVVVSHPDDDDPPQAQWKAWLVVRDIDSHLCRVCVQQVHDSVVCVVQEPHLDFDGAHPPPRHTIHMYRPVVVVPDDPVRSVVSVVSNVVVVQQQWKAWPVCRVDIHSALVVVCVQQVWDSVVLVCLQVVVDVFTGAHPPPRHTIHMYGPPD